Protein AF-A0A933JZ88-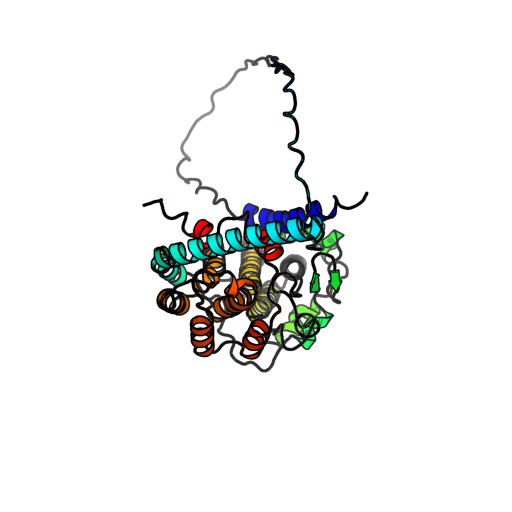F1 (afdb_monomer)

Sequence (414 aa):
MRKSGLAVAIIALMLVGWVLLRSQGRPRAPVSADRVASREPGTDPATPVKADAGTARSRPSLLALVEPPSSPSIDAGVDNGASIVEQLAAVHQMGAQADVSEYLQRNAELAAKVVDRFCEDARDVPRPWRPLDESPADAAEFLVGRVDWILSAEQSRLGSQHLSELLMERVGAAGKDWPAALGVGDLADLHFAWLEEARRFDRWSLVTVGPLRETQPWDIFDAPMPNYVQLMAWAKLAFVRAFALGGLAKAADEVRHLGALVESNGILLSEVVAVIILDIERAAFEHARATGMDTTGWTPPAEYDSVAVRNTLKASPNFLFPGVDPAVMKKALACAPSPCSALDEAAAFHTAIGAEAPTDTSNAFFQLAGSVKCDAALLAMLRNATPTAPVKARRNLLGTPSFLEKSYGSAAPP

Solvent-accessible surface area (backbone atoms only — not comparable to full-atom values): 24363 Å² total; per-residue (Å²): 145,87,73,76,66,61,64,54,53,55,51,45,52,54,45,46,55,46,47,65,60,52,75,70,73,71,84,76,75,82,79,76,87,84,80,88,78,89,84,84,94,80,83,86,84,89,83,88,83,83,89,84,82,88,81,91,80,87,79,85,88,78,91,76,93,76,84,83,80,82,80,82,87,76,86,83,87,69,99,61,92,66,51,74,66,53,56,52,51,50,53,52,40,52,55,22,36,53,54,43,20,53,50,30,47,52,43,22,58,47,35,66,74,41,40,68,58,50,42,55,57,26,70,74,38,78,72,95,64,78,81,83,64,94,63,88,37,55,31,21,78,68,41,52,62,31,43,32,30,38,52,42,101,89,40,69,47,80,16,80,66,58,74,53,68,72,56,50,50,51,58,56,72,29,58,88,51,35,80,78,68,50,52,74,82,78,49,64,96,62,76,69,65,60,50,63,62,51,66,75,33,74,30,22,43,50,64,81,36,42,62,52,50,71,53,69,76,36,40,80,91,50,50,39,40,72,42,59,68,59,54,51,49,49,46,53,50,43,46,46,49,17,74,73,73,50,56,47,38,57,35,48,52,36,39,50,49,50,20,47,31,39,31,46,45,50,36,55,69,32,41,48,47,20,54,49,42,51,51,51,50,41,53,48,51,54,50,35,58,77,72,69,49,84,55,75,87,47,80,69,75,78,91,71,64,63,66,58,41,43,48,49,59,65,30,45,24,57,37,49,31,36,38,28,55,66,69,48,26,54,53,39,49,75,35,39,79,55,47,50,24,23,44,44,49,15,38,35,45,33,38,27,49,22,89,45,21,89,41,82,34,55,69,60,49,54,54,54,50,72,73,50,96,49,67,63,68,53,49,55,48,31,65,62,33,41,62,47,57,39,56,58,47,28,64,74,58,52,96,51,78,53,55,55,37,71,75,74,44,70,75,74,82,130

pLDDT: mean 80.65, std 22.85, range [27.27, 98.75]

Secondary structure (DSSP, 8-state):
---SSHHHHHHHHHHHHHHHHHTT--PPPP---------------------------PPPP-----PPPPPP-----------HHHHHHHHHHHHHHHHHHHHHHHHHHHHHHHHHHHHHHHHTS---S------S-B-HHHHTTTS-EE-SSS-EE--TTPPPHHHHHHHHHTTT-HHHH--GGGGTT--THHHHHHTT-SB--TTTSSHHHHS-S--TTS--EE-HHHHHHHHHHHHHHHHHH--HHHHHHHHHHHHHHHHTT-SHHHHHHHHHHHHHHHHHHHHHHHTT---TT-PPPPP--HHHHHHHHHHGGGGGSTT--HHHHHHHHHH-SSHHHHHHHHHHHHHHHGGGSSS--HHHHHHHHHHS---HHHHHHHHTSPPPPHHHHHHHHTTS--HHHHHH-PPPP-

Radius of gyration: 26.86 Å; Cα contacts (8 Å, |Δi|>4): 474; chains: 1; bounding box: 58×70×97 Å

Structure (mmCIF, N/CA/C/O backbone):
data_AF-A0A933JZ88-F1
#
_entry.id   AF-A0A933JZ88-F1
#
loop_
_atom_site.group_PDB
_atom_site.id
_atom_site.type_symbol
_atom_site.label_atom_id
_atom_site.label_alt_id
_atom_site.label_comp_id
_atom_site.label_asym_id
_atom_site.label_entity_id
_atom_site.label_seq_id
_atom_site.pdbx_PDB_ins_code
_atom_site.Cartn_x
_atom_site.Cartn_y
_atom_site.Cartn_z
_atom_site.occupancy
_atom_site.B_iso_or_equiv
_atom_site.auth_seq_id
_atom_site.auth_comp_id
_atom_site.auth_asym_id
_atom_site.auth_atom_id
_atom_site.pdbx_PDB_model_num
ATOM 1 N N . MET A 1 1 ? -11.919 27.306 -20.333 1.00 36.72 1 MET A N 1
ATOM 2 C CA . MET A 1 1 ? -10.866 27.544 -19.316 1.00 36.72 1 MET A CA 1
ATOM 3 C C . MET A 1 1 ? -11.219 26.797 -18.024 1.00 36.72 1 MET A C 1
ATOM 5 O O . MET A 1 1 ? -11.854 27.376 -17.162 1.00 36.72 1 MET A O 1
ATOM 9 N N . ARG A 1 2 ? -10.898 25.497 -17.906 1.00 33.47 2 ARG A N 1
ATOM 10 C CA . ARG A 1 2 ? -11.055 24.675 -16.677 1.00 33.47 2 ARG A CA 1
ATOM 11 C C . ARG A 1 2 ? -10.108 23.456 -16.728 1.00 33.47 2 ARG A C 1
ATOM 13 O O . ARG A 1 2 ? -10.557 22.322 -16.723 1.00 33.47 2 ARG A O 1
ATOM 20 N N . LYS A 1 3 ? -8.798 23.679 -16.885 1.00 33.44 3 LYS A N 1
ATOM 21 C CA . LYS A 1 3 ? -7.788 22.591 -16.889 1.00 33.44 3 LYS A CA 1
ATOM 22 C C . LYS A 1 3 ? -6.729 22.715 -15.782 1.00 33.44 3 LYS A C 1
ATOM 24 O O . LYS A 1 3 ? -5.924 21.813 -15.614 1.00 33.44 3 LYS A O 1
ATOM 29 N N . SER A 1 4 ? -6.770 23.778 -14.976 1.00 31.19 4 SER A N 1
ATOM 30 C CA . SER A 1 4 ? -5.754 24.044 -13.943 1.00 31.19 4 SER A CA 1
ATOM 31 C C . SER A 1 4 ? -6.103 23.505 -12.546 1.00 31.19 4 SER A C 1
ATOM 33 O O . SER A 1 4 ? -5.254 23.540 -11.667 1.00 31.19 4 SER A O 1
ATOM 35 N N . GLY A 1 5 ? -7.321 22.989 -12.327 1.00 27.27 5 GLY A N 1
ATOM 36 C CA . GLY A 1 5 ? -7.723 22.392 -11.039 1.00 27.27 5 GLY A CA 1
ATOM 37 C C . GLY A 1 5 ? -7.279 20.934 -10.850 1.00 27.27 5 GLY A C 1
ATOM 38 O O . GLY A 1 5 ? -7.111 20.480 -9.724 1.00 27.27 5 GLY A O 1
ATOM 39 N N . LEU A 1 6 ? -7.030 20.216 -11.951 1.00 32.78 6 LEU A N 1
ATOM 40 C CA . LEU A 1 6 ? -6.795 18.766 -11.967 1.00 32.78 6 LEU A CA 1
ATOM 41 C C . LEU A 1 6 ? -5.381 18.380 -11.495 1.00 32.78 6 LEU A C 1
ATOM 43 O O . LEU A 1 6 ? -5.204 17.410 -10.766 1.00 32.78 6 LEU A O 1
ATOM 47 N N . ALA A 1 7 ? -4.372 19.185 -11.840 1.00 32.28 7 ALA A N 1
ATOM 48 C CA . ALA A 1 7 ? -2.999 18.966 -11.382 1.00 32.28 7 ALA A CA 1
ATOM 49 C C . ALA A 1 7 ? -2.834 19.248 -9.877 1.00 32.28 7 ALA A C 1
ATOM 51 O O . ALA A 1 7 ? -2.022 18.606 -9.216 1.00 32.28 7 ALA A O 1
ATOM 52 N N . VAL A 1 8 ? -3.631 20.168 -9.320 1.00 33.41 8 VAL A N 1
ATOM 53 C CA . VAL A 1 8 ? -3.570 20.532 -7.896 1.00 33.41 8 VAL A CA 1
ATOM 54 C C . VAL A 1 8 ? -4.187 19.442 -7.017 1.00 33.41 8 VAL A C 1
ATOM 56 O O . VAL A 1 8 ? -3.637 19.165 -5.961 1.00 33.41 8 VAL A O 1
ATOM 59 N N . ALA A 1 9 ? -5.252 18.762 -7.457 1.00 32.88 9 ALA A N 1
ATOM 60 C CA . ALA A 1 9 ? -5.886 17.685 -6.688 1.00 32.88 9 ALA A CA 1
ATOM 61 C C . ALA A 1 9 ? -5.034 16.400 -6.621 1.00 32.88 9 ALA A C 1
ATOM 63 O O . ALA A 1 9 ? -4.932 15.782 -5.565 1.00 32.88 9 ALA A O 1
ATOM 64 N N . ILE A 1 10 ? -4.357 16.032 -7.715 1.00 38.19 10 ILE A N 1
ATOM 65 C CA . ILE A 1 10 ? -3.481 14.846 -7.775 1.00 38.19 10 ILE A CA 1
ATOM 66 C C . ILE A 1 10 ? -2.201 15.073 -6.963 1.00 38.19 10 ILE A C 1
ATOM 68 O O . ILE A 1 10 ? -1.794 14.217 -6.177 1.00 38.19 10 ILE A O 1
ATOM 72 N N . ILE A 1 11 ? -1.605 16.264 -7.088 1.00 37.66 11 ILE A N 1
ATOM 73 C CA . ILE A 1 11 ? -0.482 16.673 -6.243 1.00 37.66 11 ILE A CA 1
ATOM 74 C C . ILE A 1 11 ? -0.940 16.783 -4.786 1.00 37.66 11 ILE A C 1
ATOM 76 O O . ILE A 1 11 ? -0.190 16.374 -3.915 1.00 37.66 11 ILE A O 1
ATOM 80 N N . ALA A 1 12 ? -2.163 17.238 -4.493 1.00 33.41 12 ALA A N 1
ATOM 81 C CA . ALA A 1 12 ? -2.690 17.281 -3.131 1.00 33.41 12 ALA A CA 1
ATOM 82 C C . ALA A 1 12 ? -2.946 15.887 -2.543 1.00 33.41 12 ALA A C 1
ATOM 84 O O . ALA A 1 12 ? -2.619 15.693 -1.387 1.00 33.41 12 ALA A O 1
ATOM 85 N N . LEU A 1 13 ? -3.439 14.894 -3.287 1.00 38.75 13 LEU A N 1
ATOM 86 C CA . LEU A 1 13 ? -3.635 13.532 -2.762 1.00 38.75 13 LEU A CA 1
ATOM 87 C C . LEU A 1 13 ? -2.308 12.790 -2.563 1.00 38.75 13 LEU A C 1
ATOM 89 O O . LEU A 1 13 ? -2.112 12.149 -1.530 1.00 38.75 13 LEU A O 1
ATOM 93 N N . MET A 1 14 ? -1.355 12.951 -3.487 1.00 39.25 14 MET A N 1
ATOM 94 C CA . MET A 1 14 ? 0.001 12.431 -3.297 1.00 39.25 14 MET A CA 1
ATOM 95 C C . MET A 1 14 ? 0.746 13.184 -2.192 1.00 39.25 14 MET A C 1
ATOM 97 O O . MET A 1 14 ? 1.430 12.545 -1.403 1.00 39.25 14 MET A O 1
ATOM 101 N N . LEU A 1 15 ? 0.587 14.508 -2.069 1.00 37.41 15 LEU A N 1
ATOM 102 C CA . LEU A 1 15 ? 1.165 15.302 -0.980 1.00 37.41 15 LEU A CA 1
ATOM 103 C C . LEU A 1 15 ? 0.457 15.071 0.347 1.00 37.41 15 LEU A C 1
ATOM 105 O O . LEU A 1 15 ? 1.128 15.152 1.355 1.00 37.41 15 LEU A O 1
ATOM 109 N N . VAL A 1 16 ? -0.837 14.770 0.401 1.00 41.50 16 VAL A N 1
ATOM 110 C CA . VAL A 1 16 ? -1.550 14.438 1.644 1.00 41.50 16 VAL A CA 1
ATOM 111 C C . VAL A 1 16 ? -1.153 13.037 2.082 1.00 41.50 16 VAL A C 1
ATOM 113 O O . VAL A 1 16 ? -0.760 12.875 3.231 1.00 41.50 16 VAL A O 1
ATOM 116 N N . GLY A 1 17 ? -1.094 12.061 1.170 1.00 39.91 17 GLY A N 1
ATOM 117 C CA . GLY A 1 17 ? -0.470 10.765 1.443 1.00 39.91 17 GLY A CA 1
ATOM 118 C C . GLY A 1 17 ? 0.975 10.930 1.925 1.00 39.91 17 GLY A C 1
ATOM 119 O O . GLY A 1 17 ? 1.357 10.380 2.954 1.00 39.91 17 GLY A O 1
ATOM 120 N N . TRP A 1 18 ? 1.763 11.777 1.259 1.00 38.44 18 TRP A N 1
ATOM 121 C CA . TRP A 1 18 ? 3.160 12.043 1.599 1.00 38.44 18 TRP A CA 1
ATOM 122 C C . TRP A 1 18 ? 3.343 12.861 2.887 1.00 38.44 18 TRP A C 1
ATOM 124 O O . TRP A 1 18 ? 4.258 12.573 3.642 1.00 38.44 18 TRP A O 1
ATOM 134 N N . VAL A 1 19 ? 2.482 13.829 3.207 1.00 41.03 19 VAL A N 1
ATOM 135 C CA . VAL A 1 19 ? 2.505 14.646 4.439 1.00 41.03 19 VAL A CA 1
ATOM 136 C C . VAL A 1 19 ? 2.007 13.827 5.629 1.00 41.03 19 VAL A C 1
ATOM 138 O O . VAL A 1 19 ? 2.601 13.901 6.708 1.00 41.03 19 VAL A O 1
ATOM 141 N N . LEU A 1 20 ? 1.001 12.972 5.439 1.00 43.56 20 LEU A N 1
ATOM 142 C CA . LEU A 1 20 ? 0.583 11.977 6.430 1.00 43.56 20 LEU A CA 1
ATOM 143 C C . LEU A 1 20 ? 1.685 10.930 6.668 1.00 43.56 20 LEU A C 1
ATOM 145 O O . LEU A 1 20 ? 1.901 10.529 7.808 1.00 43.56 20 LEU A O 1
ATOM 149 N N . LEU A 1 21 ? 2.458 10.564 5.639 1.00 46.88 21 LEU A N 1
ATOM 150 C CA . LEU A 1 21 ? 3.640 9.698 5.759 1.00 46.88 21 LEU A CA 1
ATOM 151 C C . LEU A 1 21 ? 4.871 10.412 6.363 1.00 46.88 21 LEU A C 1
ATOM 153 O O . LEU A 1 21 ? 5.668 9.772 7.043 1.00 46.88 21 LEU A O 1
ATOM 157 N N . ARG A 1 22 ? 5.053 11.725 6.156 1.00 43.34 22 ARG A N 1
ATOM 158 C CA . ARG A 1 22 ? 6.241 12.486 6.607 1.00 43.34 22 ARG A CA 1
ATOM 159 C C . ARG A 1 22 ? 6.084 13.082 8.006 1.00 43.34 22 ARG A C 1
ATOM 161 O O . ARG A 1 22 ? 7.070 13.193 8.730 1.00 43.34 22 ARG A O 1
ATOM 168 N N . SER A 1 23 ? 4.858 13.396 8.430 1.00 39.59 23 SER A N 1
ATOM 169 C CA . SER A 1 23 ? 4.547 13.782 9.820 1.00 39.59 23 SER A CA 1
ATOM 170 C C . SER A 1 23 ? 4.802 12.648 10.829 1.00 39.59 23 SER A C 1
ATOM 172 O O . SER A 1 23 ? 4.871 12.889 12.037 1.00 39.59 23 SER A O 1
ATOM 174 N N . GLN A 1 24 ? 5.025 11.420 10.346 1.00 50.00 24 GLN A N 1
ATOM 175 C CA . GLN A 1 24 ? 5.345 10.241 11.148 1.00 50.00 24 GLN A CA 1
ATOM 176 C C . GLN A 1 24 ? 6.794 10.223 11.678 1.00 50.00 24 GLN A C 1
ATOM 178 O O . GLN A 1 24 ? 6.999 9.718 12.777 1.00 50.00 24 GLN A O 1
ATOM 183 N N . GLY A 1 25 ? 7.770 10.860 11.012 1.00 39.06 25 GLY A N 1
ATOM 184 C CA . GLY A 1 25 ? 9.202 10.668 11.301 1.00 39.06 25 GLY A CA 1
ATOM 185 C C . GLY A 1 25 ? 9.976 11.907 11.770 1.00 39.06 25 GLY A C 1
ATOM 186 O O . GLY A 1 25 ? 10.697 12.524 10.989 1.00 39.06 25 GLY A O 1
ATOM 187 N N . ARG A 1 26 ? 9.917 12.217 13.069 1.00 33.06 26 ARG A N 1
ATOM 188 C CA . ARG A 1 26 ? 11.065 12.771 13.811 1.00 33.06 26 ARG A CA 1
ATOM 189 C C . ARG A 1 26 ? 11.082 12.124 15.198 1.00 33.06 26 ARG A C 1
ATOM 191 O O . ARG A 1 26 ? 10.182 12.422 15.984 1.00 33.06 26 ARG A O 1
ATOM 198 N N . PRO A 1 27 ? 12.065 11.267 15.518 1.00 35.69 27 PRO A N 1
ATOM 199 C CA . PRO A 1 27 ? 12.277 10.863 16.897 1.00 35.69 27 PRO A CA 1
ATOM 200 C C . PRO A 1 27 ? 12.579 12.122 17.717 1.00 35.69 27 PRO A C 1
ATOM 202 O O . PRO A 1 27 ? 13.476 12.897 17.372 1.00 35.69 27 PRO A O 1
ATOM 205 N N . ARG A 1 28 ? 11.810 12.367 18.785 1.00 35.28 28 ARG A N 1
ATOM 206 C CA . ARG A 1 28 ? 12.263 13.287 19.832 1.00 35.28 28 ARG A CA 1
ATOM 207 C C . ARG A 1 28 ? 13.517 12.657 20.428 1.00 35.28 28 ARG A C 1
ATOM 209 O O . ARG A 1 28 ? 13.479 11.495 20.822 1.00 35.28 28 ARG A O 1
ATOM 216 N N . ALA A 1 29 ? 14.611 13.416 20.463 1.00 35.31 29 ALA A N 1
ATOM 217 C CA . ALA A 1 29 ? 15.792 13.019 21.213 1.00 35.31 29 ALA A CA 1
ATOM 218 C C . ALA A 1 29 ? 15.366 12.642 22.645 1.00 35.31 29 ALA A C 1
ATOM 220 O O . ALA A 1 29 ? 14.498 13.328 23.203 1.00 35.31 29 ALA A O 1
ATOM 221 N N . PRO A 1 30 ? 15.925 11.574 23.235 1.00 33.75 30 PRO A N 1
ATOM 222 C CA . PRO A 1 30 ? 15.633 11.229 24.614 1.00 33.75 30 PRO A CA 1
ATOM 223 C C . PRO A 1 30 ? 15.984 12.429 25.496 1.00 33.75 30 PRO A C 1
ATOM 225 O O . PRO A 1 30 ? 17.113 12.922 25.489 1.00 33.75 30 PRO A O 1
ATOM 228 N N . VAL A 1 31 ? 14.987 12.935 26.222 1.00 33.69 31 VAL A N 1
ATOM 229 C CA . VAL A 1 31 ? 15.208 13.911 27.286 1.00 33.69 31 VAL A CA 1
ATOM 230 C C . VAL A 1 31 ? 16.004 13.175 28.354 1.00 33.69 31 VAL A C 1
ATOM 232 O O . VAL A 1 31 ? 15.481 12.279 29.011 1.00 33.69 31 VAL A O 1
ATOM 235 N N . SER A 1 32 ? 17.290 13.505 28.464 1.00 33.31 32 SER A N 1
ATOM 236 C CA . SER A 1 32 ? 18.151 12.984 29.520 1.00 33.31 32 SER A CA 1
ATOM 237 C C . SER A 1 32 ? 17.532 13.314 30.878 1.00 33.31 32 SER A C 1
ATOM 239 O O . SER A 1 32 ? 17.263 14.480 31.173 1.00 33.31 32 SER A O 1
ATOM 241 N N . ALA A 1 33 ? 17.293 12.279 31.682 1.00 39.53 33 ALA A N 1
ATOM 242 C CA . ALA A 1 33 ? 16.684 12.361 33.006 1.00 39.53 33 ALA A CA 1
ATOM 243 C C . ALA A 1 33 ? 17.661 12.825 34.106 1.00 39.53 33 ALA A C 1
ATOM 245 O O . ALA A 1 33 ? 17.330 12.749 35.285 1.00 39.53 33 ALA A O 1
ATOM 246 N N . ASP A 1 34 ? 18.826 13.367 33.745 1.00 40.25 34 ASP A N 1
ATOM 247 C CA . ASP A 1 34 ? 19.808 13.881 34.699 1.00 40.25 34 ASP A CA 1
ATOM 248 C C . ASP A 1 34 ? 19.827 15.411 34.715 1.00 40.25 34 ASP A C 1
ATOM 250 O O . ASP A 1 34 ? 20.667 16.054 34.083 1.00 40.25 34 ASP A O 1
ATOM 254 N N . ARG A 1 35 ? 18.884 16.004 35.459 1.00 40.75 35 ARG A N 1
ATOM 255 C CA . ARG A 1 35 ? 19.065 17.279 36.186 1.00 40.75 35 ARG A CA 1
ATOM 256 C C . ARG A 1 35 ? 17.841 17.597 37.045 1.00 40.75 35 ARG A C 1
ATOM 258 O O . ARG A 1 35 ? 17.052 18.487 36.746 1.00 40.75 35 ARG A O 1
ATOM 265 N N . VAL A 1 36 ? 17.730 16.905 38.174 1.00 39.25 36 VAL A N 1
ATOM 266 C CA . VAL A 1 36 ? 17.015 17.427 39.345 1.00 39.25 36 VAL A CA 1
ATOM 267 C C . VAL A 1 36 ? 18.039 17.565 40.463 1.00 39.25 36 VAL A C 1
ATOM 269 O O . VAL A 1 36 ? 18.306 16.627 41.203 1.00 39.25 36 VAL A O 1
ATOM 272 N N . ALA A 1 37 ? 18.658 18.741 40.542 1.00 37.94 37 ALA A N 1
ATOM 273 C CA . ALA A 1 37 ? 19.382 19.182 41.725 1.00 37.94 37 ALA A CA 1
ATOM 274 C C . ALA A 1 37 ? 19.352 20.717 41.800 1.00 37.94 37 ALA A C 1
ATOM 276 O O . ALA A 1 37 ? 20.015 21.408 41.031 1.00 37.94 37 ALA A O 1
ATOM 277 N N . SER A 1 38 ? 18.536 21.193 42.741 1.00 40.72 38 SER A N 1
ATOM 278 C CA . SER A 1 38 ? 18.723 22.379 43.584 1.00 40.72 38 SER A CA 1
ATOM 279 C C . SER A 1 38 ? 19.019 23.729 42.919 1.00 40.72 38 SER A C 1
ATOM 281 O O . SER A 1 38 ? 20.158 24.040 42.573 1.00 40.72 38 SER A O 1
ATOM 283 N N . ARG A 1 39 ? 18.021 24.624 42.925 1.00 31.67 39 ARG A N 1
ATOM 284 C CA . ARG A 1 39 ? 18.285 26.063 43.055 1.00 31.67 39 ARG A CA 1
ATOM 285 C C . ARG A 1 39 ? 17.149 26.782 43.787 1.00 31.67 39 ARG A C 1
ATOM 287 O O . ARG A 1 39 ? 16.000 26.731 43.365 1.00 31.67 39 ARG A O 1
ATOM 294 N N . GLU A 1 40 ? 17.522 27.399 44.903 1.00 41.56 40 GLU A N 1
ATOM 295 C CA . GLU A 1 40 ? 16.719 28.278 45.757 1.00 41.56 40 GLU A CA 1
ATOM 296 C C . GLU A 1 40 ? 16.311 29.597 45.065 1.00 41.56 40 GLU A C 1
ATOM 298 O O . GLU A 1 40 ? 16.902 29.959 44.040 1.00 41.56 40 GLU A O 1
ATOM 303 N N . PRO A 1 41 ? 15.312 30.323 45.616 1.00 45.72 41 PRO A N 1
ATOM 304 C CA . PRO A 1 41 ? 14.697 31.476 44.971 1.00 45.72 41 PRO A CA 1
ATOM 305 C C . PRO A 1 41 ? 15.445 32.784 45.270 1.00 45.72 41 PRO A C 1
ATOM 307 O O . PRO A 1 41 ? 15.722 33.116 46.420 1.00 45.72 41 PRO A O 1
ATOM 310 N N . GLY A 1 42 ? 15.714 33.556 44.217 1.00 39.09 42 GLY A N 1
ATOM 311 C CA . GLY A 1 42 ? 16.217 34.926 44.285 1.00 39.09 42 GLY A CA 1
ATOM 312 C C . GLY A 1 42 ? 15.354 35.853 43.429 1.00 39.09 42 GLY A C 1
ATOM 313 O O . GLY A 1 42 ? 15.099 35.576 42.261 1.00 39.09 42 GLY A O 1
ATOM 314 N N . THR A 1 43 ? 14.887 36.913 44.070 1.00 38.03 43 THR A N 1
ATOM 315 C CA . THR A 1 43 ? 13.971 37.982 43.655 1.00 38.03 43 THR A CA 1
ATOM 316 C C . THR A 1 43 ? 14.557 38.930 42.588 1.00 38.03 43 THR A C 1
ATOM 318 O O . THR A 1 43 ? 15.706 39.320 42.743 1.00 38.03 43 THR A O 1
ATOM 321 N N . ASP A 1 44 ? 13.732 39.289 41.579 1.00 36.94 44 ASP A N 1
ATOM 322 C CA . ASP A 1 44 ? 13.518 40.577 40.841 1.00 36.94 44 ASP A CA 1
ATOM 323 C C . ASP A 1 44 ? 14.678 41.576 40.522 1.00 36.94 44 ASP A C 1
ATOM 325 O O . ASP A 1 44 ? 15.706 41.539 41.187 1.00 36.94 44 ASP A O 1
ATOM 329 N N . PRO A 1 45 ? 14.539 42.582 39.602 1.00 49.69 45 PRO A N 1
ATOM 330 C CA . PRO A 1 45 ? 13.409 42.957 38.724 1.00 49.69 45 PRO A CA 1
ATOM 331 C C . PRO A 1 45 ? 13.754 43.349 37.247 1.00 49.69 45 PRO A C 1
ATOM 333 O O . PRO A 1 45 ? 14.893 43.580 36.856 1.00 49.69 45 PRO A O 1
ATOM 336 N N . ALA A 1 46 ? 12.680 43.474 36.454 1.00 37.59 46 ALA A N 1
ATOM 337 C CA . ALA A 1 46 ? 12.391 44.331 35.283 1.00 37.59 46 ALA A CA 1
ATOM 338 C C . ALA A 1 46 ? 13.500 45.083 34.496 1.00 37.59 46 ALA A C 1
ATOM 340 O O . ALA A 1 46 ? 14.151 45.988 35.012 1.00 37.59 46 ALA A O 1
ATOM 341 N N . THR A 1 47 ? 13.507 44.917 33.159 1.00 35.84 47 THR A N 1
ATOM 342 C CA . THR A 1 47 ? 13.722 46.014 32.176 1.00 35.84 47 THR A CA 1
ATOM 343 C C . THR A 1 47 ? 13.128 45.644 30.795 1.00 35.84 47 THR A C 1
ATOM 345 O O . THR A 1 47 ? 13.267 44.493 30.381 1.00 35.84 47 THR A O 1
ATOM 348 N N . PRO A 1 48 ? 12.469 46.570 30.061 1.00 41.78 48 PRO A N 1
ATOM 349 C CA . PRO A 1 48 ? 11.835 46.287 28.770 1.00 41.78 48 PRO A CA 1
ATOM 350 C C . PRO A 1 48 ? 12.791 46.523 27.590 1.00 41.78 48 PRO A C 1
ATOM 352 O O . PRO A 1 48 ? 13.514 47.519 27.561 1.00 41.78 48 PRO A O 1
ATOM 355 N N . VAL A 1 49 ? 12.749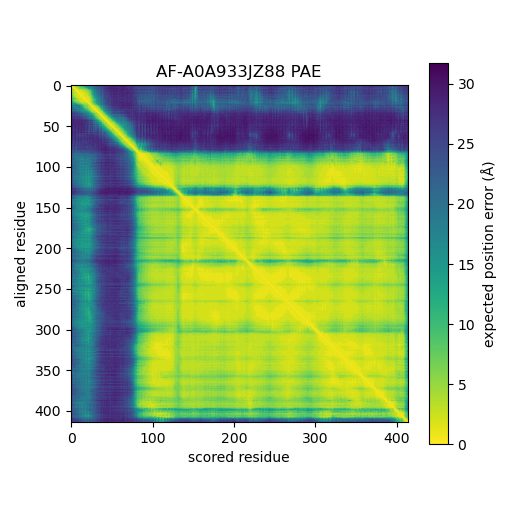 45.656 26.572 1.00 36.75 49 VAL A N 1
ATOM 356 C CA . VAL A 1 49 ? 13.472 45.864 25.305 1.00 36.75 49 VAL A CA 1
ATOM 357 C C . VAL A 1 49 ? 12.489 46.234 24.196 1.00 36.75 49 VAL A C 1
ATOM 359 O O . VAL A 1 49 ? 11.523 45.526 23.922 1.00 36.75 49 VAL A O 1
ATOM 362 N N . LYS A 1 50 ? 12.768 47.397 23.599 1.00 34.38 50 LYS A N 1
ATOM 363 C CA . LYS A 1 50 ? 12.117 48.018 22.444 1.00 34.38 50 LYS A CA 1
ATOM 364 C C . LYS A 1 50 ? 12.100 47.102 21.218 1.00 34.38 50 LYS A C 1
ATOM 366 O O . LYS A 1 50 ? 13.101 46.471 20.895 1.00 34.38 50 LYS A O 1
ATOM 371 N N . ALA A 1 51 ? 10.986 47.144 20.493 1.00 38.75 51 ALA A N 1
ATOM 372 C CA . ALA A 1 51 ? 10.908 46.733 19.100 1.00 38.75 51 ALA A CA 1
ATOM 373 C C . ALA A 1 51 ? 11.415 47.876 18.207 1.00 38.75 51 ALA A C 1
ATOM 375 O O . ALA A 1 51 ? 10.898 48.989 18.302 1.00 38.75 51 ALA A O 1
ATOM 376 N N . ASP A 1 52 ? 12.391 47.584 17.346 1.00 34.94 52 ASP A N 1
ATOM 377 C CA . ASP A 1 52 ? 12.812 48.467 16.258 1.00 34.94 52 ASP A CA 1
ATOM 378 C C . ASP A 1 52 ? 12.343 47.924 14.905 1.00 34.94 52 ASP A C 1
ATOM 380 O O . ASP A 1 52 ? 12.355 46.722 14.629 1.00 34.94 52 ASP A O 1
ATOM 384 N N . ALA A 1 53 ? 11.898 48.872 14.087 1.00 35.97 53 ALA A N 1
ATOM 385 C CA . ALA A 1 53 ? 11.348 48.718 12.755 1.00 35.97 53 ALA A CA 1
ATOM 386 C C . ALA A 1 53 ? 12.414 48.927 11.663 1.00 35.97 53 ALA A C 1
ATOM 388 O O . ALA A 1 53 ? 13.425 49.591 11.875 1.00 35.97 53 ALA A O 1
ATOM 389 N N . GLY A 1 54 ? 12.104 48.456 10.450 1.00 31.61 54 GLY A N 1
ATOM 390 C CA . GLY A 1 54 ? 12.814 48.785 9.205 1.00 31.61 54 GLY A CA 1
ATOM 391 C C . GLY A 1 54 ? 13.812 47.700 8.794 1.00 31.61 54 GLY A C 1
ATOM 392 O O . GLY A 1 54 ? 14.644 47.265 9.571 1.00 31.61 54 GLY A O 1
ATOM 393 N N . THR A 1 55 ? 13.853 47.229 7.550 1.00 33.62 55 THR A N 1
ATOM 394 C CA . THR A 1 55 ? 14.031 48.071 6.365 1.00 33.62 55 THR A CA 1
ATOM 395 C C . THR A 1 55 ? 13.683 47.274 5.104 1.00 33.62 55 THR A C 1
ATOM 397 O O . THR A 1 55 ? 14.127 46.139 4.928 1.00 33.62 55 THR A O 1
ATOM 400 N N . ALA A 1 56 ? 12.919 47.896 4.208 1.00 35.56 56 ALA A N 1
ATOM 401 C CA . ALA A 1 56 ? 12.663 47.435 2.851 1.00 35.56 56 ALA A CA 1
ATOM 402 C C . ALA A 1 56 ? 13.934 47.524 1.982 1.00 35.56 56 ALA A C 1
ATOM 404 O O . ALA A 1 56 ? 14.656 48.520 2.032 1.00 35.56 56 ALA A O 1
ATOM 405 N N . ARG A 1 57 ? 14.181 46.522 1.127 1.00 31.83 57 ARG A N 1
ATOM 406 C CA . ARG A 1 57 ? 15.113 46.643 -0.005 1.00 31.83 57 ARG A CA 1
ATOM 407 C C . ARG A 1 57 ? 14.408 46.311 -1.311 1.00 31.83 57 ARG A C 1
ATOM 409 O O . ARG A 1 57 ? 14.105 45.159 -1.607 1.00 31.83 57 ARG A O 1
ATOM 416 N N . SER A 1 58 ? 14.192 47.373 -2.075 1.00 31.59 58 SER A N 1
ATOM 417 C CA . SER A 1 58 ? 13.827 47.404 -3.483 1.00 31.59 58 SER A CA 1
ATOM 418 C C . SER A 1 58 ? 14.852 46.654 -4.340 1.00 31.59 58 SER A C 1
ATOM 420 O O . SER A 1 58 ? 16.059 46.801 -4.142 1.00 31.59 58 SER A O 1
ATOM 422 N N . ARG A 1 59 ? 14.375 45.888 -5.326 1.00 33.19 59 ARG A N 1
ATOM 423 C CA . ARG A 1 59 ? 15.182 45.395 -6.451 1.00 33.19 59 ARG A CA 1
ATOM 424 C C . ARG A 1 59 ? 14.877 46.230 -7.703 1.00 33.19 59 ARG A C 1
ATOM 426 O O . ARG A 1 59 ? 13.710 46.561 -7.905 1.00 33.19 59 ARG A O 1
ATOM 433 N N . PRO A 1 60 ? 15.880 46.567 -8.534 1.00 32.62 60 PRO A N 1
ATOM 434 C CA . PRO A 1 60 ? 15.668 47.328 -9.757 1.00 32.62 60 PRO A CA 1
ATOM 435 C C . PRO A 1 60 ? 15.196 46.441 -10.915 1.00 32.62 60 PRO A C 1
ATOM 437 O O . PRO A 1 60 ? 15.726 45.353 -11.137 1.00 32.62 60 PRO A O 1
ATOM 440 N N . SER A 1 61 ? 14.239 46.967 -11.680 1.00 32.38 61 SER A N 1
ATOM 441 C CA . SER A 1 61 ? 13.967 46.573 -13.062 1.00 32.38 61 SER A CA 1
ATOM 442 C C . SER A 1 61 ? 15.097 47.050 -13.970 1.00 32.38 61 SER A C 1
ATOM 444 O O . SER A 1 61 ? 15.436 48.231 -13.946 1.00 32.38 61 SER A O 1
ATOM 446 N N . LEU A 1 62 ? 15.605 46.166 -14.828 1.00 30.73 62 LEU A N 1
ATOM 447 C CA . LEU A 1 62 ? 16.326 46.544 -16.042 1.00 30.73 62 LEU A CA 1
ATOM 448 C C . LEU A 1 62 ? 15.804 45.708 -17.213 1.00 30.73 62 LEU A C 1
ATOM 450 O O . LEU A 1 62 ? 16.106 44.527 -17.354 1.00 30.73 62 LEU A O 1
ATOM 454 N N . LEU A 1 63 ? 14.977 46.372 -18.019 1.00 30.48 63 LEU A N 1
ATOM 455 C CA . LEU A 1 63 ? 14.683 46.050 -19.409 1.00 30.48 63 LEU A CA 1
ATOM 456 C C . LEU A 1 63 ? 15.919 46.397 -20.246 1.00 30.48 63 LEU A C 1
ATOM 458 O O . LEU A 1 63 ? 16.385 47.534 -20.199 1.00 30.48 63 LEU A O 1
ATOM 462 N N . ALA A 1 64 ? 16.402 45.449 -21.043 1.00 31.98 64 ALA A N 1
ATOM 463 C CA . ALA A 1 64 ? 17.261 45.727 -22.186 1.00 31.98 64 ALA A CA 1
ATOM 464 C C . ALA A 1 64 ? 16.730 44.933 -23.383 1.00 31.98 64 ALA A C 1
ATOM 466 O O . ALA A 1 64 ? 16.547 43.718 -23.307 1.00 31.98 64 ALA A O 1
ATOM 467 N N . LEU A 1 65 ? 16.424 45.673 -24.449 1.00 34.84 65 LEU A N 1
ATOM 468 C CA . LEU A 1 65 ? 16.004 45.171 -25.748 1.00 34.84 65 LEU A CA 1
ATOM 469 C C . LEU A 1 65 ? 17.107 44.301 -26.361 1.00 34.84 65 LEU A C 1
ATOM 471 O O . LEU A 1 65 ? 18.260 44.721 -26.422 1.00 34.84 65 LEU A O 1
ATOM 475 N N . VAL A 1 66 ? 16.724 43.136 -26.876 1.00 31.12 66 VAL A N 1
ATOM 476 C CA . VAL A 1 66 ? 17.520 42.358 -27.829 1.00 31.12 66 VAL A CA 1
ATOM 477 C C . VAL A 1 66 ? 16.644 42.148 -29.060 1.00 31.12 66 VAL A C 1
ATOM 479 O O . VAL A 1 66 ? 15.531 41.631 -28.955 1.00 31.12 66 VAL A O 1
ATOM 482 N N . GLU A 1 67 ? 17.126 42.627 -30.204 1.00 34.44 67 GLU A N 1
ATOM 483 C CA . GLU A 1 67 ? 16.505 42.449 -31.517 1.00 34.44 67 GLU A CA 1
ATOM 484 C C . GLU A 1 67 ? 16.495 40.964 -31.922 1.00 34.44 67 GLU A C 1
ATOM 486 O O . GLU A 1 67 ? 17.461 40.245 -31.642 1.00 34.44 67 GLU A O 1
ATOM 491 N N . PRO A 1 68 ? 15.436 40.472 -32.589 1.00 36.00 68 PRO A N 1
ATOM 492 C CA . PRO A 1 68 ? 15.411 39.106 -33.089 1.00 36.00 68 PRO A CA 1
ATOM 493 C C . PRO A 1 68 ? 16.264 38.981 -34.366 1.00 36.00 68 PRO A C 1
ATOM 495 O O . PRO A 1 68 ? 16.138 39.818 -35.263 1.00 36.00 68 PRO A O 1
ATOM 498 N N . PRO A 1 69 ? 17.095 37.933 -34.508 1.00 38.09 69 PRO A N 1
ATOM 499 C CA . PRO A 1 69 ? 17.768 37.661 -35.768 1.00 38.09 69 PRO A CA 1
ATOM 500 C C . PRO A 1 69 ? 16.770 37.175 -36.827 1.00 38.09 69 PRO A C 1
ATOM 502 O O . PRO A 1 69 ? 15.848 36.402 -36.556 1.00 38.09 69 PRO A O 1
ATOM 505 N N . SER A 1 70 ? 16.994 37.647 -38.049 1.00 39.81 70 SER A N 1
ATOM 506 C CA . SER A 1 70 ? 16.244 37.355 -39.265 1.00 39.81 70 SER A CA 1
ATOM 507 C C . SER A 1 70 ? 16.141 35.852 -39.528 1.00 39.81 70 SER A C 1
ATOM 509 O O . SER A 1 70 ? 17.146 35.141 -39.550 1.00 39.81 70 SER A O 1
ATOM 511 N N . SER A 1 71 ? 14.920 35.375 -39.761 1.00 40.94 71 SER A N 1
ATOM 512 C CA . SER A 1 71 ? 14.643 33.989 -40.133 1.00 40.94 71 SER A CA 1
ATOM 513 C C . SER A 1 71 ? 15.262 33.644 -41.496 1.00 40.94 71 SER A C 1
ATOM 515 O O . SER A 1 71 ? 15.058 34.397 -42.450 1.00 40.94 71 SER A O 1
ATOM 517 N N . PRO A 1 72 ? 15.960 32.505 -41.643 1.00 45.44 72 PRO A N 1
ATOM 518 C CA . PRO A 1 72 ? 16.277 31.973 -42.958 1.00 45.44 72 PRO A CA 1
ATOM 519 C C . PRO A 1 72 ? 15.007 31.389 -43.593 1.00 45.44 72 PRO A C 1
ATOM 521 O O . PRO A 1 72 ? 14.310 30.570 -42.993 1.00 45.44 72 PRO A O 1
ATOM 524 N N . SER A 1 73 ? 14.707 31.816 -44.818 1.00 44.66 73 SER A N 1
ATOM 525 C CA . SER A 1 73 ? 13.692 31.214 -45.681 1.00 44.66 73 SER A CA 1
ATOM 526 C C . SER A 1 73 ? 14.191 29.853 -46.167 1.00 44.66 73 SER A C 1
ATOM 528 O O . SER A 1 73 ? 15.118 29.788 -46.974 1.00 44.66 73 SER A O 1
ATOM 530 N N . ILE A 1 74 ? 13.595 28.778 -45.654 1.00 45.06 74 ILE A N 1
ATOM 531 C CA . ILE A 1 74 ? 13.815 27.411 -46.133 1.00 45.06 74 ILE A CA 1
ATOM 532 C C . ILE A 1 74 ? 12.769 27.124 -47.213 1.00 45.06 74 ILE A C 1
ATOM 534 O O . ILE A 1 74 ? 11.571 27.119 -46.930 1.00 45.06 74 ILE A O 1
ATOM 538 N N . ASP A 1 75 ? 13.238 26.883 -48.439 1.00 47.72 75 ASP A N 1
ATOM 539 C CA . ASP A 1 75 ? 12.448 26.321 -49.535 1.00 47.72 75 ASP A CA 1
ATOM 540 C C . ASP A 1 75 ? 11.995 24.903 -49.157 1.00 47.72 75 ASP A C 1
ATOM 542 O O . ASP A 1 75 ? 12.791 23.963 -49.096 1.00 47.72 75 ASP A O 1
ATOM 546 N N . ALA A 1 76 ? 10.702 24.749 -48.868 1.00 45.72 76 ALA A N 1
ATOM 547 C CA . ALA A 1 76 ? 10.079 23.472 -48.544 1.00 45.72 76 ALA A CA 1
ATOM 548 C C . ALA A 1 76 ? 9.557 22.799 -49.819 1.00 45.72 76 ALA A C 1
ATOM 550 O O . ALA A 1 76 ? 8.377 22.873 -50.152 1.00 45.72 76 ALA A O 1
ATOM 551 N N . GLY A 1 77 ? 10.457 22.121 -50.526 1.00 50.88 77 GLY A N 1
ATOM 552 C CA . GLY A 1 77 ? 10.113 21.101 -51.512 1.00 50.88 77 GLY A CA 1
ATOM 553 C C . GLY A 1 77 ? 10.279 19.706 -50.915 1.00 50.88 77 GLY A C 1
ATOM 554 O O . GLY A 1 77 ? 11.206 19.004 -51.300 1.00 50.88 77 GLY A O 1
ATOM 555 N N . VAL A 1 78 ? 9.435 19.315 -49.952 1.00 47.12 78 VAL A N 1
ATOM 556 C CA . VAL A 1 78 ? 9.355 17.923 -49.469 1.00 47.12 78 VAL A CA 1
ATOM 557 C C . VAL A 1 78 ? 7.903 17.575 -49.132 1.00 47.12 78 VAL A C 1
ATOM 559 O O . VAL A 1 78 ? 7.388 17.933 -48.074 1.00 47.12 78 VAL A O 1
ATOM 562 N N . ASP A 1 79 ? 7.266 16.837 -50.041 1.00 52.09 79 ASP A N 1
ATOM 563 C CA . ASP A 1 79 ? 6.028 16.081 -49.827 1.00 52.09 79 ASP A CA 1
ATOM 564 C C . ASP A 1 79 ? 6.276 14.934 -48.830 1.00 52.09 79 ASP A C 1
ATOM 566 O O . ASP A 1 79 ? 6.419 13.775 -49.204 1.00 52.09 79 ASP A O 1
ATOM 570 N N . ASN A 1 80 ? 6.337 15.248 -47.536 1.00 52.47 80 ASN A N 1
ATOM 571 C CA . ASN A 1 80 ? 6.218 14.262 -46.462 1.00 52.47 80 ASN A CA 1
ATOM 572 C C . ASN A 1 80 ? 5.108 14.744 -45.529 1.00 52.47 80 ASN A C 1
ATOM 574 O O . ASN A 1 80 ? 5.357 15.496 -44.591 1.00 52.47 80 ASN A O 1
ATOM 578 N N . GLY A 1 81 ? 3.870 14.348 -45.836 1.00 52.09 81 GLY A N 1
ATOM 579 C CA . GLY A 1 81 ? 2.618 14.837 -45.244 1.00 52.09 81 GLY A CA 1
ATOM 580 C C . GLY A 1 81 ? 2.383 14.552 -43.755 1.00 52.09 81 GLY A C 1
ATOM 581 O O . GLY A 1 81 ? 1.228 14.500 -43.344 1.00 52.09 81 GLY A O 1
ATOM 582 N N . ALA A 1 82 ? 3.431 14.382 -42.947 1.00 58.97 82 ALA A N 1
ATOM 583 C CA . ALA A 1 82 ? 3.300 14.401 -41.498 1.00 58.97 82 ALA A CA 1
ATOM 584 C C . ALA A 1 82 ? 3.235 15.855 -41.023 1.00 58.97 82 ALA A C 1
ATOM 586 O O . ALA A 1 82 ? 4.147 16.647 -41.290 1.00 58.97 82 ALA A O 1
ATOM 587 N N . SER A 1 83 ? 2.160 16.230 -40.331 1.00 83.25 83 SER A N 1
ATOM 588 C CA . SER A 1 83 ? 2.010 17.612 -39.868 1.00 83.25 83 SER A CA 1
ATOM 589 C C . SER A 1 83 ? 3.133 17.971 -38.881 1.00 83.25 83 SER A C 1
ATOM 591 O O . SER A 1 83 ? 3.630 17.115 -38.150 1.00 83.25 83 SER A O 1
ATOM 593 N N . ILE A 1 84 ? 3.525 19.247 -38.802 1.00 77.69 84 ILE A N 1
ATOM 594 C CA . ILE A 1 84 ? 4.514 19.741 -37.816 1.00 77.69 84 ILE A CA 1
ATOM 595 C C . ILE A 1 84 ? 4.169 19.273 -36.386 1.00 77.69 84 ILE A C 1
ATOM 597 O O . ILE A 1 84 ? 5.057 19.010 -35.576 1.00 77.69 84 ILE A O 1
ATOM 601 N N . VAL A 1 85 ? 2.875 19.116 -36.086 1.00 77.12 85 VAL A N 1
ATOM 602 C CA . VAL A 1 85 ? 2.374 18.605 -34.804 1.00 77.12 85 VAL A CA 1
ATOM 603 C C . VAL A 1 85 ? 2.781 17.145 -34.573 1.00 77.12 85 VAL A C 1
ATOM 605 O O . VAL A 1 85 ? 3.175 16.797 -33.463 1.00 77.12 85 VAL A O 1
ATOM 608 N N . GLU A 1 86 ? 2.736 16.300 -35.602 1.00 80.94 86 GLU A N 1
ATOM 609 C CA . GLU A 1 86 ? 3.140 14.890 -35.521 1.00 80.94 86 GLU A CA 1
ATOM 610 C C . GLU A 1 86 ? 4.651 14.749 -35.342 1.00 80.94 86 GLU A C 1
ATOM 612 O O . GLU A 1 86 ? 5.103 13.961 -34.511 1.00 80.94 86 GLU A O 1
ATOM 617 N N . GLN A 1 87 ? 5.438 15.566 -36.046 1.00 78.06 87 GLN A N 1
ATOM 618 C CA . GLN A 1 87 ? 6.893 15.591 -35.879 1.00 78.06 87 GLN A CA 1
ATOM 619 C C . GLN A 1 87 ? 7.285 16.043 -34.463 1.00 78.06 87 GLN A C 1
ATOM 621 O O . GLN A 1 87 ? 8.131 15.420 -33.823 1.00 78.06 87 GLN A O 1
ATOM 626 N N . LEU A 1 88 ? 6.628 17.079 -33.927 1.00 78.81 88 LEU A N 1
ATOM 627 C CA . LEU A 1 88 ? 6.866 17.546 -32.559 1.00 78.81 88 LEU A CA 1
ATOM 628 C C . LEU A 1 88 ? 6.448 16.501 -31.510 1.00 78.81 88 LEU A C 1
ATOM 630 O O . LEU A 1 88 ? 7.146 16.313 -30.512 1.00 78.81 88 LEU A O 1
ATOM 634 N N . ALA A 1 89 ? 5.338 15.793 -31.742 1.00 79.94 89 ALA A N 1
ATOM 635 C CA . ALA A 1 89 ? 4.905 14.695 -30.884 1.00 79.94 89 ALA A CA 1
ATOM 636 C C . ALA A 1 89 ? 5.921 13.541 -30.881 1.00 79.94 89 ALA A C 1
ATOM 638 O O . ALA A 1 89 ? 6.239 13.028 -29.809 1.00 79.94 89 ALA A O 1
ATOM 639 N N . ALA A 1 90 ? 6.479 13.179 -32.041 1.00 81.50 90 ALA A N 1
ATOM 640 C CA . ALA A 1 90 ? 7.514 12.151 -32.151 1.00 81.50 90 ALA A CA 1
ATOM 641 C C . ALA A 1 90 ? 8.790 12.534 -31.383 1.00 81.50 90 ALA A C 1
ATOM 643 O O . ALA A 1 90 ? 9.281 11.742 -30.580 1.00 81.50 90 ALA A O 1
ATOM 644 N N . VAL A 1 91 ? 9.273 13.773 -31.536 1.00 76.56 91 VAL A N 1
ATOM 645 C CA . VAL A 1 91 ? 10.433 14.282 -30.777 1.00 76.56 91 VAL A CA 1
ATOM 646 C C . VAL A 1 91 ? 10.177 14.229 -29.267 1.00 76.56 91 VAL A C 1
ATOM 648 O O . VAL A 1 91 ? 11.047 13.817 -28.501 1.00 76.56 91 VAL A O 1
ATOM 651 N N . HIS A 1 92 ? 8.972 14.597 -28.821 1.00 79.31 92 HIS A N 1
ATOM 652 C CA . HIS A 1 92 ? 8.610 14.534 -27.405 1.00 79.31 92 HIS A CA 1
ATOM 653 C C . HIS A 1 92 ? 8.570 13.093 -26.863 1.00 79.31 92 HIS A C 1
ATOM 655 O O . HIS A 1 92 ? 9.006 12.859 -25.736 1.00 79.31 92 HIS A O 1
ATOM 661 N N . GLN A 1 93 ? 8.094 12.126 -27.656 1.00 84.25 93 GLN A N 1
ATOM 662 C CA . GLN A 1 93 ? 8.120 10.704 -27.291 1.00 84.25 93 GLN A CA 1
ATOM 663 C C . GLN A 1 93 ? 9.554 10.173 -27.189 1.00 84.25 93 GLN A C 1
ATOM 665 O O . GLN A 1 93 ? 9.887 9.539 -26.192 1.00 84.25 93 GLN A O 1
ATOM 670 N N . MET A 1 94 ? 10.420 10.499 -28.156 1.00 77.44 94 MET A N 1
ATOM 671 C CA . MET A 1 94 ? 11.834 10.100 -28.135 1.00 77.44 94 MET A CA 1
ATOM 672 C C . MET A 1 94 ? 12.567 10.651 -26.909 1.00 77.44 94 MET A C 1
ATOM 674 O O . MET A 1 94 ? 13.294 9.919 -26.242 1.00 77.44 94 MET A O 1
ATOM 678 N N . GLY A 1 95 ? 12.346 11.928 -26.577 1.00 83.06 95 GLY A N 1
ATOM 679 C CA . GLY A 1 95 ? 12.908 12.524 -25.365 1.00 83.06 95 GLY A CA 1
ATOM 680 C C . GLY A 1 95 ? 12.415 11.829 -24.094 1.00 83.06 95 GLY A C 1
ATOM 681 O O . GLY A 1 95 ? 13.191 11.598 -23.174 1.00 83.06 95 GLY A O 1
ATOM 682 N N . ALA A 1 96 ? 11.140 11.432 -24.051 1.00 86.94 96 ALA A N 1
ATOM 683 C CA . ALA A 1 96 ? 10.608 10.702 -22.907 1.00 86.94 96 ALA A CA 1
ATOM 684 C C . ALA A 1 96 ? 11.200 9.293 -22.758 1.00 86.94 96 ALA A C 1
ATOM 686 O O . ALA A 1 96 ? 11.498 8.883 -21.640 1.00 86.94 96 ALA A O 1
ATOM 687 N N . GLN A 1 97 ? 11.393 8.586 -23.868 1.00 87.50 97 GLN A N 1
ATOM 688 C CA . GLN A 1 97 ? 12.040 7.276 -23.910 1.00 87.50 97 GLN A CA 1
ATOM 689 C C . GLN A 1 97 ? 13.496 7.342 -23.429 1.00 87.50 97 GLN A C 1
ATOM 691 O O . GLN A 1 97 ? 13.886 6.557 -22.566 1.00 87.50 97 GLN A O 1
ATOM 696 N N . ALA A 1 98 ? 14.278 8.313 -23.913 1.00 88.88 98 ALA A N 1
ATOM 697 C CA . ALA A 1 98 ? 15.662 8.498 -23.477 1.00 88.88 98 ALA A CA 1
ATOM 698 C C . ALA A 1 98 ? 15.760 8.707 -21.956 1.00 88.88 98 ALA A C 1
ATOM 700 O O . ALA A 1 98 ? 16.561 8.049 -21.292 1.00 88.88 98 ALA A O 1
ATOM 701 N N . ASP A 1 99 ? 14.892 9.552 -21.393 1.00 89.62 99 ASP A N 1
ATOM 702 C CA . ASP A 1 99 ? 14.901 9.807 -19.955 1.00 89.62 99 ASP A CA 1
ATOM 703 C C . ASP A 1 99 ? 14.505 8.558 -19.125 1.00 89.62 99 ASP A C 1
ATOM 705 O O . ASP A 1 99 ? 15.047 8.332 -18.038 1.00 89.62 99 ASP A O 1
ATOM 709 N N . VAL A 1 100 ? 13.560 7.736 -19.610 1.00 91.00 100 VAL A N 1
ATOM 710 C CA . VAL A 1 100 ? 13.168 6.471 -18.950 1.00 91.00 100 VAL A CA 1
ATOM 711 C C . VAL A 1 100 ? 14.313 5.457 -19.006 1.00 91.00 100 VAL A C 1
ATOM 713 O O . VAL A 1 100 ? 14.628 4.843 -17.985 1.00 91.00 100 VAL A O 1
ATOM 716 N N . SER A 1 101 ? 14.981 5.329 -20.154 1.00 92.75 101 SER A N 1
ATOM 717 C CA . SER A 1 101 ? 16.160 4.471 -20.310 1.00 92.75 101 SER A CA 1
ATOM 718 C C . SER A 1 101 ? 17.283 4.873 -19.348 1.00 92.75 101 SER A C 1
ATOM 720 O O . SER A 1 101 ? 17.869 4.012 -18.691 1.00 92.75 101 SER A O 1
ATOM 722 N N . GLU A 1 102 ? 17.572 6.172 -19.216 1.00 93.00 102 GLU A N 1
ATOM 723 C CA . GLU A 1 102 ? 18.588 6.677 -18.281 1.00 93.00 102 GLU A CA 1
ATOM 724 C C . GLU A 1 102 ? 18.220 6.364 -16.821 1.00 93.00 102 GLU A C 1
ATOM 726 O O . GLU A 1 102 ? 19.070 5.963 -16.022 1.00 93.00 102 GLU A O 1
ATOM 731 N N . TYR A 1 103 ? 16.943 6.515 -16.454 1.00 92.31 103 TYR A N 1
ATOM 732 C CA . TYR A 1 103 ? 16.452 6.134 -15.129 1.00 92.31 103 TYR A CA 1
ATOM 733 C C . TYR A 1 103 ? 16.669 4.643 -14.839 1.00 92.31 103 TYR A C 1
ATOM 735 O O . TYR A 1 103 ? 17.210 4.304 -13.784 1.00 92.31 103 TYR A O 1
ATOM 743 N N . LEU A 1 104 ? 16.289 3.761 -15.769 1.00 94.50 104 LEU A N 1
ATOM 744 C CA . LEU A 1 104 ? 16.440 2.310 -15.616 1.00 94.50 104 LEU A CA 1
ATOM 745 C C . LEU A 1 104 ? 17.912 1.904 -15.516 1.00 94.50 104 LEU A C 1
ATOM 747 O O . LEU A 1 104 ? 18.265 1.098 -14.654 1.00 94.50 104 LEU A O 1
ATOM 751 N N . GLN A 1 105 ? 18.782 2.519 -16.322 1.00 95.38 105 GLN A N 1
ATOM 752 C CA . GLN A 1 105 ? 20.223 2.296 -16.242 1.00 95.38 105 GLN A CA 1
ATOM 753 C C . GLN A 1 105 ? 20.781 2.670 -14.864 1.00 95.38 105 GLN A C 1
ATOM 755 O O . GLN A 1 105 ? 21.442 1.851 -14.222 1.00 95.38 105 GLN A O 1
ATOM 760 N N . ARG A 1 106 ? 20.478 3.879 -14.370 1.00 93.50 106 ARG A N 1
ATOM 761 C CA . ARG A 1 106 ? 20.922 4.320 -13.037 1.00 93.50 106 ARG A CA 1
ATOM 762 C C . ARG A 1 106 ? 20.412 3.403 -11.933 1.00 93.50 106 ARG A C 1
ATOM 764 O O . ARG A 1 106 ? 21.163 3.076 -11.015 1.00 93.50 106 ARG A O 1
ATOM 771 N N . ASN A 1 107 ? 19.153 2.973 -12.023 1.00 95.00 107 ASN A N 1
ATOM 772 C CA . ASN A 1 107 ? 18.581 2.028 -11.074 1.00 95.00 107 ASN A CA 1
ATOM 773 C C . ASN A 1 107 ? 19.338 0.690 -11.087 1.00 95.00 107 ASN A C 1
ATOM 775 O O . ASN A 1 107 ? 19.691 0.193 -10.021 1.00 95.00 107 ASN A O 1
ATOM 779 N N . ALA A 1 108 ? 19.639 0.137 -12.265 1.00 96.75 108 ALA A N 1
ATOM 780 C CA . ALA A 1 108 ? 20.386 -1.113 -12.401 1.00 96.75 108 ALA A CA 1
ATOM 781 C C . ALA A 1 108 ? 21.806 -1.025 -11.819 1.00 96.75 108 ALA A C 1
ATOM 783 O O . ALA A 1 108 ? 22.224 -1.900 -11.056 1.00 96.75 108 ALA A O 1
ATOM 784 N N . GLU A 1 109 ? 22.525 0.058 -12.114 1.00 96.19 109 GLU A N 1
ATOM 785 C CA . GLU A 1 109 ? 23.857 0.312 -11.560 1.00 96.19 109 GLU A CA 1
ATOM 786 C C . GLU A 1 109 ? 23.824 0.450 -10.033 1.00 96.19 109 GLU A C 1
ATOM 788 O O . GLU A 1 109 ? 24.700 -0.072 -9.337 1.00 96.19 109 GLU A O 1
ATOM 793 N N . LEU A 1 110 ? 22.817 1.143 -9.493 1.00 95.38 110 LEU A N 1
ATOM 794 C CA . LEU A 1 110 ? 22.670 1.304 -8.052 1.00 95.38 110 LEU A CA 1
ATOM 795 C C . LEU A 1 110 ? 22.275 -0.011 -7.375 1.00 95.38 110 LEU A C 1
ATOM 797 O O . LEU A 1 110 ? 22.873 -0.355 -6.357 1.00 95.38 110 LEU A O 1
ATOM 801 N N . ALA A 1 111 ? 21.342 -0.772 -7.954 1.00 97.19 111 ALA A N 1
ATOM 802 C CA . ALA A 1 111 ? 20.930 -2.086 -7.466 1.00 97.19 111 ALA A CA 1
ATOM 803 C C . ALA A 1 111 ? 22.135 -3.022 -7.304 1.00 97.19 111 ALA A C 1
ATOM 805 O O . ALA A 1 111 ? 22.309 -3.624 -6.245 1.00 97.19 111 ALA A O 1
ATOM 806 N N . ALA A 1 112 ? 23.023 -3.072 -8.301 1.00 97.62 112 ALA A N 1
ATOM 807 C CA . ALA A 1 112 ? 24.250 -3.862 -8.228 1.00 97.62 112 ALA A CA 1
ATOM 808 C C . ALA A 1 112 ? 25.176 -3.426 -7.076 1.00 97.62 112 ALA A C 1
ATOM 810 O O . ALA A 1 112 ? 25.777 -4.272 -6.416 1.00 97.62 112 ALA A O 1
ATOM 811 N N . LYS A 1 113 ? 25.271 -2.117 -6.803 1.00 97.06 113 LYS A N 1
ATOM 812 C CA . LYS A 1 113 ? 26.127 -1.559 -5.740 1.00 97.06 113 LYS A CA 1
ATOM 813 C C . LYS A 1 113 ? 25.581 -1.790 -4.330 1.00 97.06 113 LYS A C 1
ATOM 815 O O . LYS A 1 113 ? 26.374 -1.889 -3.398 1.00 97.06 113 LYS A O 1
ATOM 820 N N . VAL A 1 114 ? 24.258 -1.824 -4.152 1.00 97.12 114 VAL A N 1
ATOM 821 C CA . VAL A 1 114 ? 23.631 -1.779 -2.812 1.00 97.12 114 VAL A CA 1
ATOM 822 C C . VAL A 1 114 ? 22.868 -3.046 -2.421 1.00 97.12 114 VAL A C 1
ATOM 824 O O . VAL A 1 114 ? 22.335 -3.099 -1.316 1.00 97.12 114 VAL A O 1
ATOM 827 N N . VAL A 1 115 ? 22.841 -4.084 -3.266 1.00 98.00 115 VAL A N 1
ATOM 828 C CA . VAL A 1 115 ? 22.113 -5.339 -2.980 1.00 98.00 115 VAL A CA 1
ATOM 829 C C . VAL A 1 115 ? 22.571 -6.030 -1.692 1.00 98.00 115 VAL A C 1
ATOM 831 O O . VAL A 1 115 ? 21.746 -6.586 -0.975 1.00 98.00 115 VAL A O 1
ATOM 834 N N . ASP A 1 116 ? 23.862 -5.969 -1.354 1.00 97.75 116 ASP A N 1
ATOM 835 C CA . ASP A 1 116 ? 24.373 -6.535 -0.098 1.00 97.75 116 ASP A CA 1
ATOM 836 C C . ASP A 1 116 ? 23.793 -5.832 1.127 1.00 97.75 116 ASP A C 1
ATOM 838 O O . ASP A 1 116 ? 23.272 -6.490 2.025 1.00 97.75 116 ASP A O 1
ATOM 842 N N . ARG A 1 117 ? 23.797 -4.496 1.113 1.00 95.56 117 ARG A N 1
ATOM 843 C CA . ARG A 1 117 ? 23.213 -3.686 2.182 1.00 95.56 117 ARG A CA 1
ATOM 844 C C . ARG A 1 117 ? 21.701 -3.880 2.275 1.00 95.56 117 ARG A C 1
ATOM 846 O O . ARG A 1 117 ? 21.171 -3.984 3.372 1.00 95.56 117 ARG A O 1
ATOM 853 N N . PHE A 1 118 ? 21.005 -3.990 1.142 1.00 96.19 118 PHE A N 1
ATOM 854 C CA . PHE A 1 118 ? 19.587 -4.354 1.141 1.00 96.19 118 PHE A CA 1
ATOM 855 C C . PHE A 1 118 ? 19.348 -5.703 1.821 1.00 96.19 118 PHE A C 1
ATOM 857 O O . PHE A 1 118 ? 18.451 -5.812 2.651 1.00 96.19 118 PHE A O 1
ATOM 864 N N . CYS A 1 119 ? 20.166 -6.715 1.525 1.00 97.00 119 CYS A N 1
ATOM 865 C CA . CYS A 1 119 ? 20.044 -8.013 2.175 1.00 97.00 119 CYS A CA 1
ATOM 866 C C . CYS A 1 119 ? 20.399 -7.992 3.666 1.00 97.00 119 CYS A C 1
ATOM 868 O O . CYS A 1 119 ? 19.943 -8.872 4.389 1.00 97.00 119 CYS A O 1
ATOM 870 N N . GLU A 1 120 ? 21.226 -7.057 4.131 1.00 95.12 120 GLU A N 1
ATOM 871 C CA . GLU A 1 120 ? 21.459 -6.834 5.560 1.00 95.12 120 GLU A CA 1
ATOM 872 C C . GLU A 1 120 ? 20.216 -6.225 6.211 1.00 95.12 120 GLU A C 1
ATOM 874 O O . GLU A 1 120 ? 19.649 -6.852 7.102 1.00 95.12 120 GLU A O 1
ATOM 879 N N . ASP A 1 121 ? 19.726 -5.098 5.685 1.00 92.69 121 ASP A N 1
ATOM 880 C CA . ASP A 1 121 ? 18.527 -4.420 6.192 1.00 92.69 121 ASP A CA 1
ATOM 881 C C . ASP A 1 121 ? 17.301 -5.350 6.195 1.00 92.69 121 ASP A C 1
ATOM 883 O O . ASP A 1 121 ? 16.491 -5.331 7.119 1.00 92.69 121 ASP A O 1
ATOM 887 N N . ALA A 1 122 ? 17.154 -6.192 5.169 1.00 93.25 122 ALA A N 1
ATOM 888 C CA . ALA A 1 122 ? 16.026 -7.105 5.031 1.00 93.25 122 ALA A CA 1
ATOM 889 C C . ALA A 1 122 ? 16.012 -8.254 6.050 1.00 93.25 122 ALA A C 1
ATOM 891 O O . ALA A 1 122 ? 14.937 -8.783 6.332 1.00 93.25 122 ALA A O 1
ATOM 892 N N . ARG A 1 123 ? 17.158 -8.633 6.637 1.00 91.19 123 ARG A N 1
ATOM 893 C CA . ARG A 1 123 ? 17.197 -9.657 7.704 1.00 91.19 123 ARG A CA 1
ATOM 894 C C . ARG A 1 123 ? 16.532 -9.175 8.988 1.00 91.19 123 ARG A C 1
ATOM 896 O O . ARG A 1 123 ? 15.979 -9.995 9.716 1.00 91.19 123 ARG A O 1
ATOM 903 N N . ASP A 1 124 ? 16.579 -7.870 9.230 1.00 85.62 124 ASP A N 1
ATOM 904 C CA . ASP A 1 124 ? 16.048 -7.242 10.439 1.00 85.62 124 ASP A CA 1
ATOM 905 C C . ASP A 1 124 ? 14.583 -6.811 10.280 1.00 85.62 124 ASP A C 1
ATOM 907 O O . ASP A 1 124 ? 13.946 -6.379 11.243 1.00 85.62 124 ASP A O 1
ATOM 911 N N . VAL A 1 125 ? 14.016 -6.948 9.076 1.00 84.88 125 VAL A N 1
ATOM 912 C CA . VAL A 1 125 ? 12.600 -6.687 8.828 1.00 84.88 125 VAL A CA 1
ATOM 913 C C . VAL A 1 125 ? 11.785 -7.879 9.332 1.00 84.88 125 VAL A C 1
ATOM 915 O O . VAL A 1 125 ? 11.855 -8.962 8.740 1.00 84.88 125 VAL A O 1
ATOM 918 N N . PRO A 1 126 ? 10.987 -7.725 10.408 1.00 81.25 126 PRO A N 1
ATOM 919 C CA . PRO A 1 126 ? 10.087 -8.786 10.818 1.00 81.25 126 PRO A CA 1
ATOM 920 C C . PRO A 1 126 ? 9.118 -9.091 9.680 1.00 81.25 126 PRO A C 1
ATOM 922 O O . PRO A 1 126 ? 8.729 -8.206 8.918 1.00 81.25 126 PRO A O 1
ATOM 925 N N . ARG A 1 127 ? 8.691 -10.350 9.601 1.00 72.69 127 ARG A N 1
ATOM 926 C CA . ARG A 1 127 ? 7.527 -10.753 8.813 1.00 72.69 127 ARG A CA 1
ATOM 927 C C . ARG A 1 127 ? 6.337 -10.763 9.765 1.00 72.69 127 ARG A C 1
ATOM 929 O O . ARG A 1 127 ? 6.150 -11.764 10.455 1.00 72.69 127 ARG A O 1
ATOM 936 N N . PRO A 1 128 ? 5.611 -9.636 9.913 1.00 60.94 128 PRO A N 1
ATOM 937 C CA . PRO A 1 128 ? 4.557 -9.538 10.917 1.00 60.94 128 PRO A CA 1
ATOM 938 C C . PRO A 1 128 ? 3.398 -10.502 10.657 1.00 60.94 128 PRO A C 1
ATOM 940 O O . PRO A 1 128 ? 2.623 -10.785 11.569 1.00 60.94 128 PRO A O 1
ATOM 943 N N . TRP A 1 129 ? 3.304 -11.036 9.443 1.00 67.81 129 TRP A N 1
ATOM 944 C CA . TRP A 1 129 ? 2.191 -11.846 9.000 1.00 67.81 129 TRP A CA 1
ATOM 945 C C . TRP A 1 129 ? 2.642 -13.247 8.590 1.00 67.81 129 TRP A C 1
ATOM 947 O O . TRP A 1 129 ? 3.784 -13.473 8.174 1.00 67.81 129 TRP A O 1
ATOM 957 N N . ARG A 1 130 ? 1.746 -14.223 8.777 1.00 59.66 130 ARG A N 1
ATOM 958 C CA . ARG A 1 130 ? 2.011 -15.604 8.367 1.00 59.66 130 ARG A CA 1
ATOM 959 C C . ARG A 1 130 ? 2.085 -15.677 6.841 1.00 59.66 130 ARG A C 1
ATOM 961 O O . ARG A 1 130 ? 1.333 -14.967 6.182 1.00 59.66 130 ARG A O 1
ATOM 968 N N . PRO A 1 131 ? 2.919 -16.577 6.287 1.00 57.81 131 PRO A N 1
ATOM 969 C CA . PRO A 1 131 ? 2.821 -16.938 4.882 1.00 57.81 131 PRO A CA 1
ATOM 970 C C . PRO A 1 131 ? 1.368 -17.275 4.552 1.00 57.81 131 PRO A C 1
ATOM 972 O O . PRO A 1 131 ? 0.725 -18.023 5.293 1.00 57.81 131 PRO A O 1
ATOM 975 N N . LEU A 1 132 ? 0.859 -16.695 3.472 1.00 53.16 132 LEU A N 1
ATOM 976 C CA . LEU A 1 132 ? -0.457 -17.026 2.953 1.00 53.16 132 LEU A CA 1
ATOM 977 C C . LEU A 1 132 ? -0.375 -18.456 2.433 1.00 53.16 132 LEU A C 1
ATOM 979 O O . LEU A 1 132 ? 0.164 -18.706 1.355 1.00 53.16 132 LEU A O 1
ATOM 983 N N . ASP A 1 133 ? -0.870 -19.403 3.218 1.00 56.75 133 ASP A N 1
ATOM 984 C CA . ASP A 1 133 ? -1.221 -20.703 2.670 1.00 56.75 133 ASP A CA 1
ATOM 985 C C . ASP A 1 133 ? -2.313 -20.489 1.605 1.00 56.75 133 ASP A C 1
ATOM 987 O O . ASP A 1 133 ? -3.033 -19.484 1.627 1.00 56.75 133 ASP A O 1
ATOM 991 N N . GLU A 1 134 ? -2.452 -21.422 0.661 1.00 61.78 134 GLU A N 1
ATOM 992 C CA . GLU A 1 134 ? -3.542 -21.442 -0.324 1.00 61.78 134 GLU A CA 1
ATOM 993 C C . GLU A 1 134 ? -4.892 -21.701 0.377 1.00 61.78 134 GLU A C 1
ATOM 995 O O . GLU A 1 134 ? -5.536 -22.731 0.180 1.00 61.78 134 GLU A O 1
ATOM 1000 N N . SER A 1 135 ? -5.322 -20.784 1.247 1.00 69.56 135 SER A N 1
ATOM 1001 C CA . SER A 1 135 ? -6.618 -20.872 1.896 1.00 69.56 135 SER A CA 1
ATOM 1002 C C . SER A 1 135 ? -7.701 -20.695 0.833 1.00 69.56 135 SER A C 1
ATOM 1004 O O . SER A 1 135 ? -7.650 -19.738 0.049 1.00 69.56 135 SER A O 1
ATOM 1006 N N . PRO A 1 136 ? -8.706 -21.584 0.802 1.00 75.50 136 PRO A N 1
ATOM 1007 C CA . PRO A 1 136 ? -9.848 -21.435 -0.087 1.00 75.50 136 PRO A CA 1
ATOM 1008 C C . PRO A 1 136 ? -10.770 -20.276 0.328 1.00 75.50 136 PRO A C 1
ATOM 1010 O O . PRO A 1 136 ? -11.657 -19.905 -0.438 1.00 75.50 136 PRO A O 1
ATOM 1013 N N . ALA A 1 137 ? -10.601 -19.708 1.526 1.00 91.06 137 ALA A N 1
ATOM 1014 C CA . ALA A 1 137 ? -11.468 -18.659 2.047 1.00 91.06 137 ALA A CA 1
ATOM 1015 C C . ALA A 1 137 ? -11.020 -17.266 1.564 1.00 91.06 137 ALA A C 1
ATOM 1017 O O . ALA A 1 137 ? -10.420 -16.493 2.313 1.00 91.06 137 ALA A O 1
ATOM 1018 N N . ASP A 1 138 ? -11.322 -16.953 0.301 1.00 93.44 138 ASP A N 1
ATOM 1019 C CA . ASP A 1 138 ? -11.055 -15.648 -0.318 1.00 93.44 138 ASP A CA 1
ATOM 1020 C C . ASP A 1 138 ? -12.176 -14.628 -0.041 1.00 93.44 138 ASP A C 1
ATOM 1022 O O . ASP A 1 138 ? -13.355 -14.867 -0.309 1.00 93.44 138 ASP A O 1
ATOM 1026 N N . ALA A 1 139 ? -11.796 -13.463 0.482 1.00 96.44 139 ALA A N 1
ATOM 1027 C CA . ALA A 1 139 ? -12.669 -12.342 0.797 1.00 96.44 139 ALA A CA 1
ATOM 1028 C C . ALA A 1 139 ? -13.082 -11.524 -0.434 1.00 96.44 139 ALA A C 1
ATOM 1030 O O . ALA A 1 139 ? -13.879 -10.598 -0.282 1.00 96.44 139 ALA A O 1
ATOM 1031 N N . ALA A 1 140 ? -12.567 -11.816 -1.633 1.00 95.69 140 ALA A N 1
ATOM 1032 C CA . ALA A 1 140 ? -12.799 -11.006 -2.829 1.00 95.69 140 ALA A CA 1
ATOM 1033 C C . ALA A 1 140 ? -14.292 -10.731 -3.101 1.00 95.69 140 ALA A C 1
ATOM 1035 O O . ALA A 1 140 ? -14.695 -9.570 -3.193 1.00 95.69 140 ALA A O 1
ATOM 1036 N N . GLU A 1 141 ? -15.145 -11.763 -3.123 1.00 96.81 141 GLU A N 1
ATOM 1037 C CA . GLU A 1 141 ? -16.601 -11.599 -3.300 1.00 96.81 141 GLU A CA 1
ATOM 1038 C C . GLU A 1 141 ? -17.268 -10.838 -2.150 1.00 96.81 141 GLU A C 1
ATOM 1040 O O . GLU A 1 141 ? -18.237 -10.102 -2.341 1.00 96.81 141 GLU A O 1
ATOM 1045 N N . PHE A 1 142 ? -16.758 -11.005 -0.932 1.00 97.81 142 PHE A N 1
ATOM 1046 C CA . PHE A 1 142 ? -17.297 -10.326 0.234 1.00 97.81 142 PHE A CA 1
ATOM 1047 C C . PHE A 1 142 ? -16.961 -8.832 0.227 1.00 97.81 142 PHE A C 1
ATOM 1049 O O . PHE A 1 142 ? -17.837 -8.003 0.498 1.00 97.81 142 PHE A O 1
ATOM 1056 N N . LEU A 1 143 ? -15.715 -8.485 -0.102 1.00 98.00 143 LEU A N 1
ATOM 1057 C CA . LEU A 1 143 ? -15.185 -7.128 -0.024 1.00 98.00 143 LEU A CA 1
ATOM 1058 C C . LEU A 1 143 ? -15.489 -6.291 -1.265 1.00 98.00 143 LEU A C 1
ATOM 1060 O O . LEU A 1 143 ? -15.673 -5.086 -1.111 1.00 98.00 143 LEU A O 1
ATOM 1064 N N . VAL A 1 144 ? -15.633 -6.885 -2.458 1.00 97.31 144 VAL A N 1
ATOM 1065 C CA . VAL A 1 144 ? -15.793 -6.140 -3.725 1.00 97.31 144 VAL A CA 1
ATOM 1066 C C . VAL A 1 144 ? -16.889 -5.068 -3.686 1.00 97.31 144 VAL A C 1
ATOM 1068 O O . VAL A 1 144 ? -16.681 -3.970 -4.192 1.00 97.31 144 VAL A O 1
ATOM 1071 N N . GLY A 1 145 ? -18.041 -5.357 -3.070 1.00 97.50 145 GLY A N 1
ATOM 1072 C CA . GLY A 1 145 ? -19.158 -4.411 -2.940 1.00 97.50 145 GLY A CA 1
ATOM 1073 C C . GLY A 1 145 ? -19.166 -3.602 -1.639 1.00 97.50 145 GLY A C 1
ATOM 1074 O O . GLY A 1 145 ? -19.997 -2.710 -1.480 1.00 97.50 145 GLY A O 1
ATOM 1075 N N . ARG A 1 146 ? -18.278 -3.921 -0.692 1.00 98.00 146 ARG A N 1
ATOM 1076 C CA . ARG A 1 146 ? -18.210 -3.284 0.631 1.00 98.00 146 ARG A CA 1
ATOM 1077 C C . ARG A 1 146 ? -17.166 -2.184 0.677 1.00 98.00 146 ARG A C 1
ATOM 1079 O O . ARG A 1 146 ? -17.432 -1.146 1.272 1.00 98.00 146 ARG A O 1
ATOM 1086 N N . VAL A 1 147 ? -16.014 -2.399 0.054 1.00 97.88 147 VAL A N 1
ATOM 1087 C CA . VAL A 1 147 ? -14.920 -1.427 0.045 1.00 97.88 147 VAL A CA 1
ATOM 1088 C C . VAL A 1 147 ? -15.040 -0.478 -1.139 1.00 97.88 147 VAL A C 1
ATOM 1090 O O . VAL A 1 147 ? -15.555 -0.836 -2.199 1.00 97.88 147 VAL A O 1
ATOM 1093 N N . ASP A 1 148 ? -14.538 0.734 -0.951 1.00 97.94 148 ASP A N 1
ATOM 1094 C CA . ASP A 1 148 ? -14.348 1.678 -2.042 1.00 97.94 148 ASP A CA 1
ATOM 1095 C C . ASP A 1 148 ? -13.226 1.207 -2.968 1.00 97.94 148 ASP A C 1
ATOM 1097 O O . ASP A 1 148 ? -12.209 0.676 -2.516 1.00 97.94 148 ASP A O 1
ATOM 1101 N N . TRP A 1 149 ? -13.375 1.495 -4.256 1.00 97.31 149 TRP A N 1
ATOM 1102 C CA . TRP A 1 149 ? -12.360 1.254 -5.274 1.00 97.31 149 TRP A CA 1
ATOM 1103 C C . TRP A 1 149 ? -12.019 2.543 -6.004 1.00 97.31 149 TRP A C 1
ATOM 1105 O O . TRP A 1 149 ? -12.905 3.271 -6.454 1.00 97.31 149 TRP A O 1
ATOM 1115 N N . ILE A 1 150 ? -10.728 2.791 -6.172 1.00 95.06 150 ILE A N 1
ATOM 1116 C CA . ILE A 1 150 ? -10.196 3.824 -7.052 1.00 95.06 150 ILE A CA 1
ATOM 1117 C C . ILE A 1 150 ? -10.028 3.163 -8.419 1.00 95.06 150 ILE A C 1
ATOM 1119 O O . ILE A 1 150 ? -9.257 2.217 -8.544 1.00 95.06 150 ILE A O 1
ATOM 1123 N N . LEU A 1 151 ? -10.785 3.614 -9.420 1.00 91.38 151 LEU A N 1
ATOM 1124 C CA . LEU A 1 151 ? -10.758 3.046 -10.776 1.00 91.38 151 LEU A CA 1
ATOM 1125 C C . LEU A 1 151 ? -9.786 3.798 -11.686 1.00 91.38 151 LEU A C 1
ATOM 1127 O O . LEU A 1 151 ? -9.220 3.226 -12.606 1.00 91.38 151 LEU A O 1
ATOM 1131 N N . SER A 1 152 ? -9.634 5.098 -11.443 1.00 87.38 152 SER A N 1
ATOM 1132 C CA . SER A 1 152 ? -8.656 5.975 -12.081 1.00 87.38 152 SER A CA 1
ATOM 1133 C C . SER A 1 152 ? -8.498 7.244 -11.239 1.00 87.38 152 SER A C 1
ATOM 1135 O O . SER A 1 152 ? -9.156 7.406 -10.211 1.00 87.38 152 SER A O 1
ATOM 1137 N N . ALA A 1 153 ? -7.675 8.191 -11.697 1.00 79.50 153 ALA A N 1
ATOM 1138 C CA . ALA A 1 153 ? -7.535 9.494 -11.045 1.00 79.50 153 ALA A CA 1
ATOM 1139 C C . ALA A 1 153 ? -8.852 10.297 -10.963 1.00 79.50 153 ALA A C 1
ATOM 1141 O O . ALA A 1 153 ? -8.971 11.181 -10.118 1.00 79.50 153 ALA A O 1
ATOM 1142 N N . GLU A 1 154 ? -9.823 10.013 -11.836 1.00 85.31 154 GLU A N 1
ATOM 1143 C CA . GLU A 1 154 ? -11.086 10.759 -11.936 1.00 85.31 154 GLU A CA 1
ATOM 1144 C C . GLU A 1 154 ? -12.312 9.925 -11.541 1.00 85.31 154 GLU A C 1
ATOM 1146 O O . GLU A 1 154 ? -13.419 10.455 -11.458 1.00 85.31 154 GLU A O 1
ATOM 1151 N N . GLN A 1 155 ? -12.143 8.618 -11.319 1.00 90.00 155 GLN A N 1
ATOM 1152 C CA . GLN A 1 155 ? -13.254 7.694 -11.115 1.00 90.00 155 GLN A CA 1
ATOM 1153 C C . GLN A 1 155 ? -13.039 6.840 -9.873 1.00 90.00 155 GLN A C 1
ATOM 1155 O O . GLN A 1 155 ? -11.977 6.259 -9.653 1.00 90.00 155 GLN A O 1
ATOM 1160 N N . SER A 1 156 ? -14.089 6.724 -9.070 1.00 94.06 156 SER A N 1
ATOM 1161 C CA . SER A 1 156 ? -14.142 5.829 -7.920 1.00 94.06 156 SER A CA 1
ATOM 1162 C C . SER A 1 156 ? -15.493 5.128 -7.873 1.00 94.06 156 SER A C 1
ATOM 1164 O O . SER A 1 156 ? -16.512 5.690 -8.277 1.00 94.06 156 SER A O 1
ATOM 1166 N N . ARG A 1 157 ? -15.498 3.893 -7.378 1.00 96.06 157 ARG A N 1
ATOM 1167 C CA . 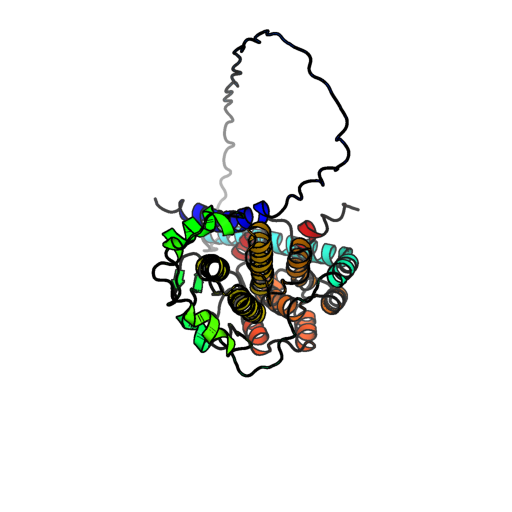ARG A 1 157 ? -16.701 3.116 -7.081 1.00 96.06 157 ARG A CA 1
ATOM 1168 C C . ARG A 1 157 ? -16.835 3.036 -5.570 1.00 96.06 157 ARG A C 1
ATOM 1170 O O . ARG A 1 157 ? -15.975 2.458 -4.913 1.00 96.06 157 ARG A O 1
ATOM 1177 N N . LEU A 1 158 ? -17.900 3.625 -5.038 1.00 97.75 158 LEU A N 1
ATOM 1178 C CA . LEU A 1 158 ? -18.157 3.622 -3.602 1.00 97.75 158 LEU A CA 1
ATOM 1179 C C . LEU A 1 158 ? -18.705 2.260 -3.174 1.00 97.75 158 LEU A C 1
ATOM 1181 O O . LEU A 1 158 ? -19.594 1.707 -3.831 1.00 97.75 158 LEU A O 1
ATOM 1185 N N . GLY A 1 159 ? -18.155 1.723 -2.093 1.00 97.62 159 GLY A N 1
ATOM 1186 C CA . GLY A 1 159 ? -18.633 0.506 -1.458 1.00 97.62 159 GLY A CA 1
ATOM 1187 C C . GLY A 1 159 ? -19.716 0.795 -0.423 1.00 97.62 159 GLY A C 1
ATOM 1188 O O . GLY A 1 159 ? -19.954 1.936 -0.028 1.00 97.62 159 GLY A O 1
ATOM 1189 N N . SER A 1 160 ? -20.369 -0.255 0.074 1.00 97.88 160 SER A N 1
ATOM 1190 C CA . SER A 1 160 ? -21.372 -0.112 1.138 1.00 97.88 160 SER A CA 1
ATOM 1191 C C . SER A 1 160 ? -20.791 0.372 2.477 1.00 97.88 160 SER A C 1
ATOM 1193 O O . SER A 1 160 ? -21.558 0.731 3.363 1.00 97.88 160 SER A O 1
ATOM 1195 N N . GLN A 1 161 ? -19.465 0.325 2.653 1.00 97.62 161 GLN A N 1
ATOM 1196 C CA . GLN A 1 161 ? -18.733 0.809 3.831 1.00 97.62 161 GLN A CA 1
ATOM 1197 C C . GLN A 1 161 ? -18.000 2.131 3.551 1.00 97.62 161 GLN A C 1
ATOM 1199 O O . GLN A 1 161 ? -17.027 2.458 4.232 1.00 97.62 161 GLN A O 1
ATOM 1204 N N . HIS A 1 162 ? -18.433 2.883 2.537 1.00 98.00 162 HIS A N 1
ATOM 1205 C CA . HIS A 1 162 ? -17.909 4.214 2.255 1.00 98.00 162 HIS A CA 1
ATOM 1206 C C . HIS A 1 162 ? -18.085 5.140 3.468 1.00 98.00 162 HIS A C 1
ATOM 1208 O O . HIS A 1 162 ? -19.209 5.368 3.923 1.00 98.00 162 HIS A O 1
ATOM 1214 N N . LEU A 1 163 ? -16.990 5.708 3.979 1.00 97.75 163 LEU A N 1
ATOM 1215 C CA . LEU A 1 163 ? -17.066 6.768 4.983 1.00 97.75 163 LEU A CA 1
ATOM 1216 C C . LEU A 1 163 ? -17.294 8.108 4.289 1.00 97.75 163 LEU A C 1
ATOM 1218 O O . LEU A 1 163 ? -16.603 8.423 3.318 1.00 97.75 163 LEU A O 1
ATOM 1222 N N . SER A 1 164 ? -18.220 8.907 4.826 1.00 97.31 164 SER A N 1
ATOM 1223 C CA . SER A 1 164 ? -18.507 10.249 4.307 1.00 97.31 164 SER A CA 1
ATOM 1224 C C . SER A 1 164 ? -17.254 11.129 4.250 1.00 97.31 164 SER A C 1
ATOM 1226 O O . SER A 1 164 ? -16.388 11.049 5.125 1.00 97.31 164 SER A O 1
ATOM 1228 N N . GLU A 1 165 ? -17.194 12.025 3.263 1.00 96.25 165 GLU A N 1
ATOM 1229 C CA . GLU A 1 165 ? -16.080 12.969 3.088 1.00 96.25 165 GLU A CA 1
ATOM 1230 C C . GLU A 1 165 ? -15.801 13.767 4.367 1.00 96.25 165 GLU A C 1
ATOM 1232 O O . GLU A 1 165 ? -14.657 13.855 4.804 1.00 96.25 165 GLU A O 1
ATOM 1237 N N . LEU A 1 166 ? -16.853 14.250 5.035 1.00 97.00 166 LEU A N 1
ATOM 1238 C CA . LEU A 1 166 ? -16.728 15.004 6.281 1.00 97.00 166 LEU A CA 1
ATOM 1239 C C . LEU A 1 166 ? -16.081 14.172 7.402 1.00 97.00 166 LEU A C 1
ATOM 1241 O O . LEU A 1 166 ? -15.278 14.693 8.174 1.00 97.00 166 LEU A O 1
ATOM 1245 N N . LEU A 1 167 ? -16.419 12.884 7.519 1.00 98.12 167 LEU A N 1
ATOM 1246 C CA . LEU A 1 167 ? -15.777 12.002 8.496 1.00 98.12 167 LEU A CA 1
ATOM 1247 C C . LEU A 1 167 ? -14.315 11.732 8.113 1.00 98.12 167 LEU A C 1
ATOM 1249 O O . LEU A 1 167 ? -13.443 11.782 8.979 1.00 98.12 167 LEU A O 1
ATOM 1253 N N . MET A 1 168 ? -14.030 11.509 6.829 1.00 97.88 168 MET A N 1
ATOM 1254 C CA . MET A 1 168 ? -12.663 11.313 6.336 1.00 97.88 168 MET A CA 1
ATOM 1255 C C . MET A 1 168 ? -11.773 12.533 6.587 1.00 97.88 168 MET A C 1
ATOM 1257 O O . MET A 1 168 ? -10.632 12.379 7.026 1.00 97.88 168 MET A O 1
ATOM 1261 N N . GLU A 1 169 ? -12.297 13.742 6.387 1.00 97.31 169 GLU A N 1
ATOM 1262 C CA . GLU A 1 169 ? -11.608 14.989 6.722 1.00 97.31 169 GLU A CA 1
ATOM 1263 C C . GLU A 1 169 ? -11.286 15.071 8.216 1.00 97.31 169 GLU A C 1
ATOM 1265 O O . GLU A 1 169 ? -10.155 15.401 8.575 1.00 97.31 169 GLU A O 1
ATOM 1270 N N . ARG A 1 170 ? -12.229 14.709 9.098 1.00 97.88 170 ARG A N 1
ATOM 1271 C CA . ARG A 1 170 ? -11.989 14.692 10.553 1.00 97.88 170 ARG A CA 1
ATOM 1272 C C . ARG A 1 170 ? -10.938 13.660 10.955 1.00 97.88 170 ARG A C 1
ATOM 1274 O O . ARG A 1 170 ? -10.015 13.992 11.698 1.00 97.88 170 ARG A O 1
ATOM 1281 N N . VAL A 1 171 ? -11.019 12.437 10.426 1.00 97.81 171 VAL A N 1
ATOM 1282 C CA . VAL A 1 171 ? -10.023 11.377 10.669 1.00 97.81 171 VAL A CA 1
ATOM 1283 C C . VAL A 1 171 ? -8.631 11.802 10.183 1.00 97.81 171 VAL A C 1
ATOM 1285 O O . VAL A 1 171 ? -7.629 11.524 10.849 1.00 97.81 171 VAL A O 1
ATOM 1288 N N . GLY A 1 172 ? -8.557 12.488 9.040 1.00 96.31 172 GLY A N 1
ATOM 1289 C CA . GLY A 1 172 ? -7.319 13.047 8.500 1.00 96.31 172 GLY A CA 1
ATOM 1290 C C . GLY A 1 172 ? -6.758 14.181 9.359 1.00 96.31 172 GLY A C 1
ATOM 1291 O O . GLY A 1 172 ? -5.581 14.151 9.720 1.00 96.31 172 GLY A O 1
ATOM 1292 N N . ALA A 1 173 ? -7.604 15.144 9.736 1.00 97.38 173 ALA A N 1
ATOM 1293 C CA . ALA A 1 173 ? -7.238 16.297 10.558 1.00 97.38 173 ALA A CA 1
ATOM 1294 C C . ALA A 1 173 ? -6.736 15.893 11.952 1.00 97.38 173 ALA A C 1
ATOM 1296 O O . ALA A 1 173 ? -5.843 16.540 12.495 1.00 97.38 173 ALA A O 1
ATOM 1297 N N . ALA A 1 174 ? -7.256 14.795 12.502 1.00 97.31 174 ALA A N 1
ATOM 1298 C CA . ALA A 1 174 ? -6.825 14.262 13.787 1.00 97.31 174 ALA A CA 1
ATOM 1299 C C . ALA A 1 174 ? -5.370 13.742 13.789 1.00 97.31 174 ALA A C 1
ATOM 1301 O O . ALA A 1 174 ? -4.733 13.670 14.840 1.00 97.31 174 ALA A O 1
ATOM 1302 N N . GLY A 1 175 ? -4.811 13.385 12.625 1.00 94.81 175 GLY A N 1
ATOM 1303 C CA . GLY A 1 175 ? -3.398 13.031 12.481 1.00 94.81 175 GLY A CA 1
ATOM 1304 C C . GLY A 1 175 ? -2.943 11.906 13.422 1.00 94.81 175 GLY A C 1
ATOM 1305 O O . GLY A 1 175 ? -3.473 10.792 13.371 1.00 94.81 175 GLY A O 1
ATOM 1306 N N . LYS A 1 176 ? -1.927 12.196 14.250 1.00 94.44 176 LYS A N 1
ATOM 1307 C CA . LYS A 1 176 ? -1.388 11.290 15.285 1.00 94.44 176 LYS A CA 1
ATOM 1308 C C . LYS A 1 176 ? -2.209 11.287 16.575 1.00 94.44 176 LYS A C 1
ATOM 1310 O O . LYS A 1 176 ? -2.181 10.292 17.289 1.00 94.44 176 LYS A O 1
ATOM 1315 N N . ASP A 1 177 ? -2.960 12.353 16.827 1.00 96.94 177 ASP A N 1
ATOM 1316 C CA . ASP A 1 177 ? -3.768 12.535 18.035 1.00 96.94 177 ASP A CA 1
ATOM 1317 C C . ASP A 1 177 ? -5.171 11.921 17.891 1.00 96.94 177 ASP A C 1
ATOM 1319 O O . ASP A 1 177 ? -6.028 12.087 18.757 1.00 96.94 177 ASP A O 1
ATOM 1323 N N . TRP A 1 178 ? -5.403 11.162 16.813 1.00 98.00 178 TRP A N 1
ATOM 1324 C CA . TRP A 1 178 ? -6.665 10.481 16.528 1.00 98.00 178 TRP A CA 1
ATOM 1325 C C . TRP A 1 178 ? -7.259 9.669 17.689 1.00 98.00 178 TRP A C 1
ATOM 1327 O O . TRP A 1 178 ? -8.484 9.710 17.795 1.00 98.00 178 TRP A O 1
ATOM 1337 N N . PRO A 1 179 ? -6.490 8.996 18.580 1.00 97.56 179 PRO A N 1
ATOM 1338 C CA . PRO A 1 179 ? -7.095 8.256 19.687 1.00 97.56 179 PRO A CA 1
ATOM 1339 C C . PRO A 1 179 ? -7.848 9.160 20.670 1.00 97.56 179 PRO A C 1
ATOM 1341 O O . PRO A 1 179 ? -8.827 8.727 21.263 1.00 97.56 179 PRO A O 1
ATOM 1344 N N . ALA A 1 180 ? -7.402 10.413 20.825 1.00 96.94 180 ALA A N 1
ATOM 1345 C CA . ALA A 1 180 ? -7.994 11.388 21.740 1.00 96.94 180 ALA A CA 1
ATOM 1346 C C . ALA A 1 180 ? -8.917 12.400 21.038 1.00 96.94 180 ALA A C 1
ATOM 1348 O O . ALA A 1 180 ? -9.786 12.985 21.678 1.00 96.94 180 ALA A O 1
ATOM 1349 N N . ALA A 1 181 ? -8.701 12.650 19.744 1.00 97.75 181 ALA A N 1
ATOM 1350 C CA . ALA A 1 181 ? -9.425 13.668 18.984 1.00 97.7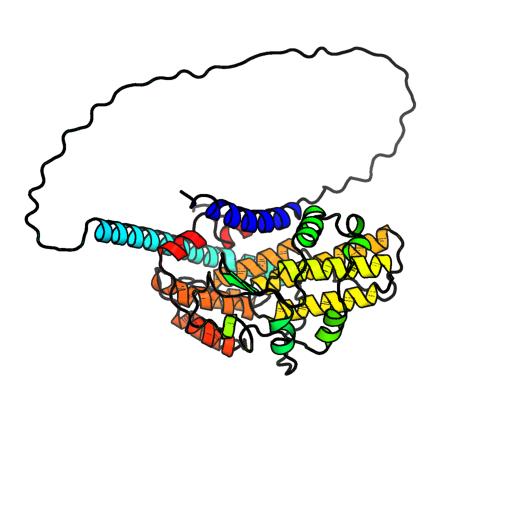5 181 ALA A CA 1
ATOM 1351 C C . ALA A 1 181 ? -10.761 13.176 18.404 1.00 97.75 181 ALA A C 1
ATOM 1353 O O . ALA A 1 181 ? -11.648 13.991 18.161 1.00 97.75 181 ALA A O 1
ATOM 1354 N N . LEU A 1 182 ? -10.895 11.871 18.158 1.00 98.25 182 LEU A N 1
ATOM 1355 C CA . LEU A 1 182 ? -12.126 11.259 17.656 1.00 98.25 182 LEU A CA 1
ATOM 1356 C C . LEU A 1 182 ? -12.956 10.711 18.819 1.00 98.25 182 LEU A C 1
ATOM 1358 O O . LEU A 1 182 ? -12.407 10.257 19.822 1.00 98.25 182 LEU A O 1
ATOM 1362 N N . GLY A 1 183 ? -14.281 10.727 18.685 1.00 97.00 183 GLY A N 1
ATOM 1363 C CA . GLY A 1 183 ? -15.180 10.290 19.756 1.00 97.00 183 GLY A CA 1
ATOM 1364 C C . GLY A 1 183 ? -16.424 9.558 19.268 1.00 97.00 183 GLY A C 1
ATOM 1365 O O . GLY A 1 183 ? -16.592 9.286 18.085 1.00 97.00 183 GLY A O 1
ATOM 1366 N N . VAL A 1 184 ? -17.343 9.263 20.193 1.00 96.44 184 VAL A N 1
ATOM 1367 C CA . VAL A 1 184 ? -18.588 8.518 19.905 1.00 96.44 184 VAL A CA 1
ATOM 1368 C C . VAL A 1 184 ? -19.430 9.174 18.809 1.00 96.44 184 VAL A C 1
ATOM 1370 O O . VAL A 1 184 ? -20.056 8.473 18.020 1.00 96.44 184 VAL A O 1
ATOM 1373 N N . GLY A 1 185 ? -19.418 10.507 18.720 1.00 97.06 185 GLY A N 1
ATOM 1374 C CA . GLY A 1 185 ? -20.123 11.237 17.663 1.00 97.06 185 GLY A CA 1
ATOM 1375 C C . GLY A 1 185 ? -19.622 10.915 16.250 1.00 97.06 185 GLY A C 1
ATOM 1376 O O . GLY A 1 185 ? -20.402 10.973 15.306 1.00 97.06 185 GLY A O 1
ATOM 1377 N N . ASP A 1 186 ? -18.357 10.513 16.101 1.00 97.44 186 ASP A N 1
ATOM 1378 C CA . ASP A 1 186 ? -17.774 10.094 14.819 1.00 97.44 186 ASP A CA 1
ATOM 1379 C C . ASP A 1 186 ? -18.159 8.667 14.418 1.00 97.44 186 ASP A C 1
ATOM 1381 O O . ASP A 1 186 ? -17.896 8.253 13.293 1.00 97.44 186 ASP A O 1
ATOM 1385 N N . LEU A 1 187 ? -18.781 7.920 15.333 1.00 97.50 187 LEU A N 1
ATOM 1386 C CA . LEU A 1 187 ? -19.224 6.542 15.121 1.00 97.50 187 LEU A CA 1
ATOM 1387 C C . LEU A 1 187 ? -20.693 6.450 14.706 1.00 97.50 187 LEU A C 1
ATOM 1389 O O . LEU A 1 187 ? -21.184 5.345 14.465 1.00 97.50 187 LEU A O 1
ATOM 1393 N N . ALA A 1 188 ? -21.400 7.584 14.669 1.00 94.44 188 ALA A N 1
ATOM 1394 C CA . ALA A 1 188 ? -22.796 7.632 14.267 1.00 94.44 188 ALA A CA 1
ATOM 1395 C C . ALA A 1 188 ? -22.964 7.002 12.875 1.00 94.44 188 ALA A C 1
ATOM 1397 O O . ALA A 1 188 ? -22.184 7.273 11.964 1.00 94.44 188 ALA A O 1
ATOM 1398 N N . ASP A 1 189 ? -23.966 6.133 12.745 1.00 93.31 189 ASP A N 1
ATOM 1399 C CA . ASP A 1 189 ? -24.340 5.448 11.501 1.00 93.31 189 ASP A CA 1
ATOM 1400 C C . ASP A 1 189 ? -23.286 4.479 10.918 1.00 93.31 189 ASP A C 1
ATOM 1402 O O . ASP A 1 189 ? -23.469 3.946 9.824 1.00 93.31 189 ASP A O 1
ATOM 1406 N N . LEU A 1 190 ? -22.204 4.182 11.651 1.00 97.62 190 LEU A N 1
ATOM 1407 C CA . LEU A 1 190 ? -21.200 3.205 11.224 1.00 97.62 190 LEU A CA 1
ATOM 1408 C C . LEU A 1 190 ? -21.566 1.775 11.644 1.00 97.62 190 LEU A C 1
ATOM 1410 O O . LEU A 1 190 ? -21.857 1.486 12.808 1.00 97.62 190 LEU A O 1
ATOM 1414 N N . HIS A 1 191 ? -21.459 0.835 10.704 1.00 96.69 191 HIS A N 1
ATOM 1415 C CA . HIS A 1 191 ? -21.788 -0.575 10.920 1.00 96.69 191 HIS A CA 1
ATOM 1416 C C . HIS A 1 191 ? -20.539 -1.458 11.009 1.00 96.69 191 HIS A C 1
ATOM 1418 O O . HIS A 1 191 ? -20.115 -2.045 10.027 1.00 96.69 191 HIS A O 1
ATOM 1424 N N . PHE A 1 192 ? -19.982 -1.644 12.204 1.00 97.62 192 PHE A N 1
ATOM 1425 C CA . PHE A 1 192 ? -18.740 -2.415 12.404 1.00 97.62 192 PHE A CA 1
ATOM 1426 C C . PHE A 1 192 ? -18.859 -3.940 12.221 1.00 97.62 192 PHE A C 1
ATOM 1428 O O . PHE A 1 192 ? -17.848 -4.634 12.260 1.00 97.62 192 PHE A O 1
ATOM 1435 N N . ALA A 1 193 ? -20.065 -4.484 12.025 1.00 97.69 193 ALA A N 1
ATOM 1436 C CA . ALA A 1 193 ? -20.279 -5.932 11.906 1.00 97.69 193 ALA A CA 1
ATOM 1437 C C . ALA A 1 193 ? -19.476 -6.572 10.758 1.00 97.69 193 ALA A C 1
ATOM 1439 O O . ALA A 1 193 ? -19.061 -7.723 10.870 1.00 97.69 193 ALA A O 1
ATOM 1440 N N . TRP A 1 194 ? -19.195 -5.818 9.689 1.00 97.88 194 TRP A N 1
ATOM 1441 C CA . TRP A 1 194 ? -18.454 -6.341 8.542 1.00 97.88 194 TRP A CA 1
ATOM 1442 C C . TRP A 1 194 ? -16.999 -6.709 8.876 1.00 97.88 194 TRP A C 1
ATOM 1444 O O . TRP A 1 194 ? -16.464 -7.612 8.239 1.00 97.88 194 TRP A O 1
ATOM 1454 N N . LEU A 1 195 ? -16.367 -6.051 9.860 1.00 97.88 195 LEU A N 1
ATOM 1455 C CA . LEU A 1 195 ? -14.999 -6.375 10.286 1.00 97.88 195 LEU A CA 1
ATOM 1456 C C . LEU A 1 195 ? -14.942 -7.748 10.959 1.00 97.88 195 LEU A C 1
ATOM 1458 O O . LEU A 1 195 ? -14.059 -8.545 10.660 1.00 97.88 195 LEU A O 1
ATOM 1462 N N . GLU A 1 196 ? -15.921 -8.051 11.810 1.00 96.81 196 GLU A N 1
ATOM 1463 C CA . GLU A 1 196 ? -16.059 -9.378 12.413 1.00 96.81 196 GLU A CA 1
ATOM 1464 C C . GLU A 1 196 ? -16.394 -10.432 11.346 1.00 96.81 196 GLU A C 1
ATOM 1466 O O . GLU A 1 196 ? -15.790 -11.501 11.319 1.00 96.81 196 GLU A O 1
ATOM 1471 N N . GLU A 1 197 ? -17.317 -10.135 10.423 1.00 97.69 197 GLU A N 1
ATOM 1472 C CA . GLU A 1 197 ? -17.657 -11.043 9.317 1.00 97.69 197 GLU A CA 1
ATOM 1473 C C . GLU A 1 197 ? -16.455 -11.340 8.408 1.00 97.69 197 GLU A C 1
ATOM 1475 O O . GLU A 1 197 ? -16.340 -12.457 7.900 1.00 97.69 197 GLU A O 1
ATOM 1480 N N . ALA A 1 198 ? -15.546 -10.377 8.220 1.00 96.75 198 ALA A N 1
ATOM 1481 C CA . ALA A 1 198 ? -14.338 -10.546 7.414 1.00 96.75 198 ALA A CA 1
ATOM 1482 C C . ALA A 1 198 ? -13.392 -11.624 7.974 1.00 96.75 198 ALA A C 1
ATOM 1484 O O . ALA A 1 198 ? -12.606 -12.199 7.222 1.00 96.75 198 ALA A O 1
ATOM 1485 N N . ARG A 1 199 ? -13.502 -11.960 9.267 1.00 94.38 199 ARG A N 1
ATOM 1486 C CA . ARG A 1 199 ? -12.656 -12.961 9.942 1.00 94.38 199 ARG A CA 1
ATOM 1487 C C . ARG A 1 199 ? -12.861 -14.394 9.475 1.00 94.38 199 ARG A C 1
ATOM 1489 O O . ARG A 1 199 ? -12.070 -15.262 9.821 1.00 94.38 199 ARG A O 1
ATOM 1496 N N . ARG A 1 200 ? -13.914 -14.662 8.699 1.00 95.19 200 ARG A N 1
ATOM 1497 C CA . ARG A 1 200 ? -14.126 -15.976 8.071 1.00 95.19 200 ARG A CA 1
ATOM 1498 C C . ARG A 1 200 ? -13.250 -16.213 6.835 1.00 95.19 200 ARG A C 1
ATOM 1500 O O . ARG A 1 200 ? -13.345 -17.284 6.246 1.00 95.19 200 ARG A O 1
ATOM 1507 N N . PHE A 1 201 ? -12.496 -15.204 6.407 1.00 95.25 201 PHE A N 1
ATOM 1508 C CA . PHE A 1 201 ? -11.623 -15.249 5.241 1.00 95.25 201 PHE A CA 1
ATOM 1509 C C . PHE A 1 201 ? -10.174 -15.098 5.664 1.00 95.25 201 PHE A C 1
ATOM 1511 O O . PHE A 1 201 ? -9.891 -14.318 6.565 1.00 95.25 201 PHE A O 1
ATOM 1518 N N . ASP A 1 202 ? -9.267 -15.766 4.966 1.00 91.88 202 ASP A N 1
ATOM 1519 C CA . ASP A 1 202 ? -7.834 -15.718 5.279 1.00 91.88 202 ASP A CA 1
ATOM 1520 C C . ASP A 1 202 ? -7.035 -14.926 4.241 1.00 91.88 202 ASP A C 1
ATOM 1522 O O . ASP A 1 202 ? -5.905 -14.518 4.499 1.00 91.88 202 ASP A O 1
ATOM 1526 N N . ARG A 1 203 ? -7.617 -14.709 3.057 1.00 92.25 203 ARG A N 1
ATOM 1527 C CA . ARG A 1 203 ? -7.002 -13.971 1.951 1.00 92.25 203 ARG A CA 1
ATOM 1528 C C . ARG A 1 203 ? -8.005 -13.042 1.286 1.00 92.25 203 ARG A C 1
ATOM 1530 O O . ARG A 1 203 ? -9.210 -13.226 1.411 1.00 92.25 203 ARG A O 1
ATOM 1537 N N . TRP A 1 204 ? -7.501 -12.093 0.518 1.00 93.81 204 TRP A N 1
ATOM 1538 C CA . TRP A 1 204 ? -8.256 -11.224 -0.365 1.00 93.81 204 TRP A CA 1
ATOM 1539 C C . TRP A 1 204 ? -7.487 -11.093 -1.677 1.00 93.81 204 TRP A C 1
ATOM 1541 O O . TRP A 1 204 ? -6.535 -10.324 -1.777 1.00 93.81 204 TRP A O 1
ATOM 1551 N N . SER A 1 205 ? -7.881 -11.850 -2.699 1.00 92.12 205 SER A N 1
ATOM 1552 C CA . SER A 1 205 ? -7.291 -11.682 -4.028 1.00 92.12 205 SER A CA 1
ATOM 1553 C C . SER A 1 205 ? -7.959 -10.529 -4.773 1.00 92.12 205 SER A C 1
ATOM 1555 O O . SER A 1 205 ? -9.184 -10.441 -4.837 1.00 92.12 205 SER A O 1
ATOM 1557 N N . LEU A 1 206 ? -7.158 -9.654 -5.385 1.00 92.00 206 LEU A N 1
ATOM 1558 C CA . LEU A 1 206 ? -7.676 -8.589 -6.254 1.00 92.00 206 LEU A CA 1
ATOM 1559 C C . LEU A 1 206 ? -7.980 -9.086 -7.674 1.00 92.00 206 LEU A C 1
ATOM 1561 O O . LEU A 1 206 ? -8.646 -8.396 -8.443 1.00 92.00 206 LEU A O 1
ATOM 1565 N N . VAL A 1 207 ? -7.488 -10.273 -8.037 1.00 91.31 207 VAL A N 1
ATOM 1566 C CA . VAL A 1 207 ? -7.566 -10.804 -9.405 1.00 91.31 207 VAL A CA 1
ATOM 1567 C C . VAL A 1 207 ? -8.657 -11.850 -9.602 1.00 91.31 207 VAL A C 1
ATOM 1569 O O . VAL A 1 207 ? -8.958 -12.196 -10.744 1.00 91.31 207 VAL A O 1
ATOM 1572 N N . THR A 1 208 ? -9.275 -12.340 -8.526 1.00 91.19 208 THR A N 1
ATOM 1573 C CA . THR A 1 208 ? -10.396 -13.288 -8.603 1.00 91.19 208 THR A CA 1
ATOM 1574 C C . THR A 1 208 ? -11.712 -12.567 -8.885 1.00 91.19 208 THR A C 1
ATOM 1576 O O . THR A 1 208 ? -12.428 -12.944 -9.814 1.00 91.19 208 THR A O 1
ATOM 1579 N N . VAL A 1 209 ? -12.010 -11.501 -8.134 1.00 93.81 209 VAL A N 1
ATOM 1580 C CA . VAL A 1 209 ? -13.252 -10.719 -8.238 1.00 93.81 209 VAL A CA 1
ATOM 1581 C C . VAL A 1 209 ? -12.974 -9.226 -8.063 1.00 93.81 209 VAL A C 1
ATOM 1583 O O . VAL A 1 209 ? -12.171 -8.822 -7.225 1.00 93.81 209 VAL A O 1
ATOM 1586 N N . GLY A 1 210 ? -13.695 -8.403 -8.827 1.00 93.12 210 GLY A N 1
ATOM 1587 C CA . GLY A 1 210 ? -13.727 -6.951 -8.679 1.00 93.12 210 GLY A CA 1
ATOM 1588 C C . GLY A 1 210 ? -13.070 -6.172 -9.814 1.00 93.12 210 GLY A C 1
ATOM 1589 O O . GLY A 1 210 ? -12.694 -6.751 -10.836 1.00 93.12 210 GLY A O 1
ATOM 1590 N N . PRO A 1 211 ? -12.940 -4.842 -9.653 1.00 94.31 211 PRO A N 1
ATOM 1591 C CA . PRO A 1 211 ? -12.563 -3.941 -10.736 1.00 94.31 211 PRO A CA 1
ATOM 1592 C C . PRO A 1 211 ? -11.276 -4.313 -11.471 1.00 94.31 211 PRO A C 1
ATOM 1594 O O . PRO A 1 211 ? -11.259 -4.272 -12.695 1.00 94.31 211 PRO A O 1
ATOM 1597 N N . LEU A 1 212 ? -10.231 -4.754 -10.765 1.00 90.69 212 LEU A N 1
ATOM 1598 C CA . LEU A 1 212 ? -8.963 -5.141 -11.398 1.00 90.69 212 LEU A CA 1
ATOM 1599 C C . LEU A 1 212 ? -9.129 -6.315 -12.385 1.00 90.69 212 LEU A C 1
ATOM 1601 O O . LEU A 1 212 ? -8.466 -6.370 -13.425 1.00 90.69 212 LEU A O 1
ATOM 1605 N N . ARG A 1 213 ? -10.044 -7.246 -12.085 1.00 91.31 213 ARG A N 1
ATOM 1606 C CA . ARG A 1 213 ? -10.410 -8.354 -12.975 1.00 91.31 213 ARG A CA 1
ATOM 1607 C C . ARG A 1 213 ? -11.329 -7.902 -14.114 1.00 91.31 213 ARG A C 1
ATOM 1609 O O . ARG A 1 213 ? -11.204 -8.421 -15.223 1.00 91.31 213 ARG A O 1
ATOM 1616 N N . GLU A 1 214 ? -12.238 -6.968 -13.837 1.00 91.94 214 GLU A N 1
ATOM 1617 C CA . GLU A 1 214 ? -13.263 -6.463 -14.763 1.00 91.94 214 GLU A CA 1
ATOM 1618 C C . GLU A 1 214 ? -12.696 -5.532 -15.854 1.00 91.94 214 GLU A C 1
ATOM 1620 O O . GLU A 1 214 ? -13.212 -5.519 -16.970 1.00 91.94 214 GLU A O 1
ATOM 1625 N N . THR A 1 215 ? -11.636 -4.765 -15.573 1.00 83.75 215 THR A N 1
ATOM 1626 C CA . THR A 1 215 ? -11.151 -3.679 -16.452 1.00 83.75 215 THR A CA 1
ATOM 1627 C C . THR A 1 215 ? -9.895 -4.036 -17.255 1.00 83.75 215 THR A C 1
ATOM 1629 O O . THR A 1 215 ? -8.957 -3.244 -17.343 1.00 83.75 215 THR A O 1
ATOM 1632 N N . GLN A 1 216 ? -9.835 -5.235 -17.832 1.00 82.00 216 GLN A N 1
ATOM 1633 C CA . GLN A 1 216 ? -8.687 -5.665 -18.640 1.00 82.00 216 GLN A CA 1
ATOM 1634 C C . GLN A 1 216 ? -8.814 -5.274 -20.128 1.00 82.00 216 GLN A C 1
ATOM 1636 O O . GLN A 1 216 ? -9.920 -5.310 -20.669 1.00 82.00 216 GLN A O 1
ATOM 1641 N N . PRO A 1 217 ? -7.693 -5.001 -20.827 1.00 81.00 217 PRO A N 1
ATOM 1642 C CA . PRO A 1 217 ? -6.346 -4.829 -20.286 1.00 81.00 217 PRO A CA 1
ATOM 1643 C C . PRO A 1 217 ? -6.180 -3.430 -19.671 1.00 81.00 217 PRO A C 1
ATOM 1645 O O . PRO A 1 217 ? -6.732 -2.450 -20.169 1.00 81.00 217 PRO A O 1
ATOM 1648 N N . TRP A 1 218 ? -5.395 -3.328 -18.604 1.00 81.31 218 TRP A N 1
ATOM 1649 C CA . TRP A 1 218 ? -5.112 -2.065 -17.923 1.00 81.31 218 TRP A CA 1
ATOM 1650 C C . TRP A 1 218 ? -3.647 -1.663 -18.098 1.00 81.31 218 TRP A C 1
ATOM 1652 O O . TRP A 1 218 ? -2.777 -2.487 -18.388 1.00 81.31 218 TRP A O 1
ATOM 1662 N N . ASP A 1 219 ? -3.395 -0.366 -17.956 1.00 83.50 219 ASP A N 1
ATOM 1663 C CA . ASP A 1 219 ? -2.058 0.184 -17.754 1.00 83.50 219 ASP A CA 1
ATOM 1664 C C . ASP A 1 219 ? -1.749 0.136 -16.254 1.00 83.50 219 ASP A C 1
ATOM 1666 O O . ASP A 1 219 ? -2.606 0.477 -15.437 1.00 83.50 219 ASP A O 1
ATOM 1670 N N . ILE A 1 220 ? -0.533 -0.278 -15.891 1.00 83.06 220 ILE A N 1
ATOM 1671 C CA . ILE A 1 220 ? -0.143 -0.522 -14.495 1.00 83.06 220 ILE A CA 1
ATOM 1672 C C . ILE A 1 220 ? -0.318 0.704 -13.584 1.00 83.06 220 ILE A C 1
ATOM 1674 O O . ILE A 1 220 ? -0.578 0.560 -12.395 1.00 83.06 220 ILE A O 1
ATOM 1678 N N . PHE A 1 221 ? -0.219 1.915 -14.136 1.00 83.12 221 PHE A N 1
ATOM 1679 C CA . PHE A 1 221 ? -0.343 3.162 -13.385 1.00 83.12 221 PHE A CA 1
ATOM 1680 C C . PHE A 1 221 ? -1.792 3.635 -13.236 1.00 83.12 221 PHE A C 1
ATOM 1682 O O . PHE A 1 221 ? -2.046 4.538 -12.441 1.00 83.12 221 PHE A O 1
ATOM 1689 N N . ASP A 1 222 ? -2.720 3.048 -13.995 1.00 86.56 222 ASP A N 1
ATOM 1690 C CA . ASP A 1 222 ? -4.160 3.322 -13.914 1.00 86.56 222 ASP A CA 1
ATOM 1691 C C . ASP A 1 222 ? -4.945 2.080 -13.443 1.00 86.56 222 ASP A C 1
ATOM 1693 O O . ASP A 1 222 ? -6.169 2.045 -13.552 1.00 86.56 222 ASP A O 1
ATOM 1697 N N . ALA A 1 223 ? -4.255 1.045 -12.952 1.00 89.50 223 ALA A N 1
ATOM 1698 C CA . ALA A 1 223 ? -4.882 -0.185 -12.489 1.00 89.50 223 ALA A CA 1
ATOM 1699 C C . ALA A 1 223 ? -5.832 0.105 -11.311 1.00 89.50 223 ALA A C 1
ATOM 1701 O O . ALA A 1 223 ? -5.426 0.781 -10.355 1.00 89.50 223 ALA A O 1
ATOM 1702 N N . PRO A 1 224 ? -7.078 -0.407 -11.330 1.00 93.44 224 PRO A N 1
ATOM 1703 C CA . PRO A 1 224 ? -7.979 -0.219 -10.207 1.00 93.44 224 PRO A CA 1
ATOM 1704 C C . PRO A 1 224 ? -7.437 -0.836 -8.923 1.00 93.44 224 PRO A C 1
ATOM 1706 O O . PRO A 1 224 ? -6.908 -1.947 -8.927 1.00 93.44 224 PRO A O 1
ATOM 1709 N N . MET A 1 225 ? -7.645 -0.154 -7.802 1.00 94.69 225 MET A N 1
ATOM 1710 C CA . MET A 1 225 ? -7.205 -0.629 -6.492 1.00 94.69 225 MET A CA 1
ATOM 1711 C C . MET A 1 225 ? -8.221 -0.298 -5.398 1.00 94.69 225 MET A C 1
ATOM 1713 O O . MET A 1 225 ? -8.961 0.685 -5.525 1.00 94.69 225 MET A O 1
ATOM 1717 N N . PRO A 1 226 ? -8.264 -1.075 -4.303 1.00 97.12 226 PRO A N 1
ATOM 1718 C CA . PRO A 1 226 ? -9.035 -0.695 -3.133 1.00 97.12 226 PRO A CA 1
ATOM 1719 C C . PRO A 1 226 ? -8.595 0.667 -2.591 1.00 97.12 226 PRO A C 1
ATOM 1721 O O . PRO A 1 226 ? -7.412 1.017 -2.605 1.00 97.12 226 PRO A O 1
ATOM 1724 N N . ASN A 1 227 ? -9.536 1.436 -2.054 1.00 97.06 227 ASN A N 1
ATOM 1725 C CA . ASN A 1 227 ? -9.213 2.663 -1.342 1.00 97.06 227 ASN A CA 1
ATOM 1726 C C . ASN A 1 227 ? -8.664 2.325 0.052 1.00 97.06 227 ASN A C 1
ATOM 1728 O O . ASN A 1 227 ? -9.379 2.320 1.056 1.00 97.06 227 ASN A O 1
ATOM 1732 N N . TYR A 1 228 ? -7.364 2.056 0.125 1.00 97.50 228 TYR A N 1
ATOM 1733 C CA . TYR A 1 228 ? -6.687 1.723 1.378 1.00 97.50 228 TYR A CA 1
ATOM 1734 C C . TYR A 1 228 ? -6.779 2.828 2.442 1.00 97.50 228 TYR A C 1
ATOM 1736 O O . TYR A 1 228 ? -6.690 2.536 3.634 1.00 97.50 228 TYR A O 1
ATOM 1744 N N . VAL A 1 229 ? -6.997 4.090 2.050 1.00 96.88 229 VAL A N 1
ATOM 1745 C CA . VAL A 1 229 ? -7.176 5.198 3.003 1.00 96.88 229 VAL A CA 1
ATOM 1746 C C . VAL A 1 229 ? -8.458 5.018 3.814 1.00 96.88 229 VAL A C 1
ATOM 1748 O O . VAL A 1 229 ? -8.433 5.205 5.030 1.00 96.88 229 VAL A O 1
ATOM 1751 N N . GLN A 1 230 ? -9.542 4.574 3.174 1.00 97.75 230 GLN A N 1
ATOM 1752 C CA . GLN A 1 230 ? -10.788 4.213 3.859 1.00 97.75 230 GLN A CA 1
ATOM 1753 C C . GLN A 1 230 ? -10.572 3.052 4.838 1.00 97.75 230 GLN A C 1
ATOM 1755 O O . GLN A 1 230 ? -11.029 3.111 5.975 1.00 97.75 230 GLN A O 1
ATOM 1760 N N . LEU A 1 231 ? -9.822 2.017 4.444 1.00 98.38 231 LEU A N 1
ATOM 1761 C CA . LEU A 1 231 ? -9.538 0.868 5.317 1.00 98.38 231 LEU A CA 1
ATOM 1762 C C . LEU A 1 231 ? -8.705 1.264 6.547 1.00 98.38 231 LEU A C 1
ATOM 1764 O O . LEU A 1 231 ? -9.003 0.837 7.662 1.00 98.38 231 LEU A O 1
ATOM 1768 N N . MET A 1 232 ? -7.711 2.141 6.375 1.00 98.50 232 MET A N 1
ATOM 1769 C CA . MET A 1 232 ? -6.957 2.710 7.499 1.00 98.50 232 MET A CA 1
ATOM 1770 C C . MET A 1 232 ? -7.844 3.561 8.421 1.00 98.50 232 MET A C 1
ATOM 1772 O O . MET A 1 232 ? -7.659 3.547 9.638 1.00 98.50 232 MET A O 1
ATOM 1776 N N . ALA A 1 233 ? -8.812 4.301 7.871 1.00 98.50 233 ALA A N 1
ATOM 1777 C CA . ALA A 1 233 ? -9.777 5.054 8.669 1.00 98.50 233 ALA A CA 1
ATOM 1778 C C . ALA A 1 233 ? -10.699 4.121 9.470 1.00 98.50 233 ALA A C 1
ATOM 1780 O O . ALA A 1 233 ? -10.866 4.326 10.672 1.00 98.50 233 ALA A O 1
ATOM 1781 N N . TRP A 1 234 ? -11.207 3.048 8.856 1.00 98.69 234 TRP A N 1
ATOM 1782 C CA . TRP A 1 234 ? -11.964 2.001 9.548 1.00 98.69 234 TRP A CA 1
ATOM 1783 C C . TRP A 1 234 ? -11.177 1.363 10.697 1.00 98.69 234 TRP A C 1
ATOM 1785 O O . TRP A 1 234 ? -11.735 1.187 11.779 1.00 98.69 234 TRP A O 1
ATOM 1795 N N . ALA A 1 235 ? -9.878 1.098 10.512 1.00 98.62 235 ALA A N 1
ATOM 1796 C CA . ALA A 1 235 ? -9.017 0.580 11.576 1.00 98.62 235 ALA A CA 1
ATOM 1797 C C . ALA A 1 235 ? -8.945 1.526 12.790 1.00 98.62 235 ALA A C 1
ATOM 1799 O O . ALA A 1 235 ? -9.091 1.089 13.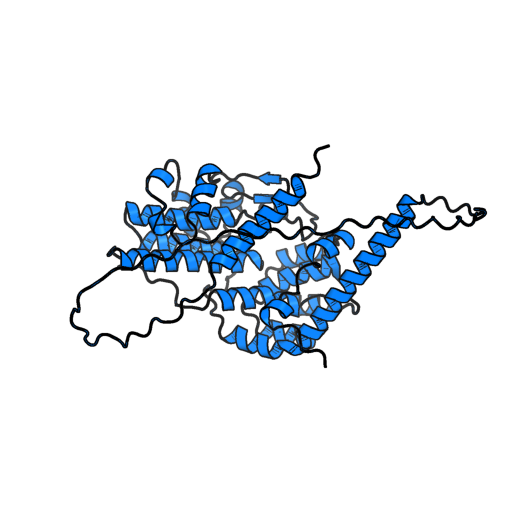931 1.00 98.62 235 ALA A O 1
ATOM 1800 N N . LYS A 1 236 ? -8.788 2.838 12.564 1.00 98.75 236 LYS A N 1
ATOM 1801 C CA . LYS A 1 236 ? -8.827 3.842 13.644 1.00 98.75 236 LYS A CA 1
ATOM 1802 C C . LYS A 1 236 ? -10.192 3.877 14.331 1.00 98.75 236 LYS A C 1
ATOM 1804 O O . LYS A 1 236 ? -10.269 3.840 15.556 1.00 98.75 236 LYS A O 1
ATOM 1809 N N . LEU A 1 237 ? -11.272 3.927 13.550 1.00 98.75 237 LEU A N 1
ATOM 1810 C CA . LEU A 1 237 ? -12.642 4.022 14.061 1.00 98.75 237 LEU A CA 1
ATOM 1811 C C . LEU A 1 237 ? -13.047 2.783 14.878 1.00 98.75 237 LEU A C 1
ATOM 1813 O O . LEU A 1 237 ? -13.796 2.916 15.846 1.00 98.75 237 LEU A O 1
ATOM 1817 N N . ALA A 1 238 ? -12.510 1.601 14.557 1.00 98.62 238 ALA A N 1
ATOM 1818 C CA . ALA A 1 238 ? -12.708 0.388 15.353 1.00 98.62 238 ALA A CA 1
ATOM 1819 C C . ALA A 1 238 ? -12.149 0.544 16.779 1.00 98.62 238 ALA A C 1
ATOM 1821 O O . ALA A 1 238 ? -12.822 0.191 17.750 1.00 98.62 238 ALA A O 1
ATOM 1822 N N . PHE A 1 239 ? -10.971 1.159 16.929 1.00 98.62 239 PHE A N 1
ATOM 1823 C CA . PHE A 1 239 ? -10.422 1.480 18.248 1.00 98.62 239 PHE A CA 1
ATOM 1824 C C . PHE A 1 239 ? -11.164 2.618 18.943 1.00 98.62 239 PHE A C 1
ATOM 1826 O O . PHE A 1 239 ? -11.413 2.506 20.137 1.00 98.62 239 PHE A O 1
ATOM 1833 N N . VAL A 1 240 ? -11.596 3.663 18.226 1.00 98.56 240 VAL A N 1
ATOM 1834 C CA . VAL A 1 240 ? -12.441 4.727 18.812 1.00 98.56 240 VAL A CA 1
ATOM 1835 C C . VAL A 1 240 ? -13.714 4.129 19.420 1.00 98.56 240 VAL A C 1
ATOM 1837 O O . VAL A 1 240 ? -14.092 4.465 20.543 1.00 98.56 240 VAL A O 1
ATOM 1840 N N . ARG A 1 241 ? -14.339 3.169 18.728 1.00 98.44 241 ARG A N 1
ATOM 1841 C CA . ARG A 1 241 ? -15.468 2.402 19.264 1.00 98.44 241 ARG A CA 1
ATOM 1842 C C . ARG A 1 241 ? -15.092 1.618 20.518 1.00 98.44 241 ARG A C 1
ATOM 1844 O O . ARG A 1 241 ? -15.849 1.649 21.485 1.00 98.44 241 ARG A O 1
ATOM 1851 N N . ALA A 1 242 ? -13.949 0.940 20.520 1.00 98.19 242 ALA A N 1
ATOM 1852 C CA . ALA A 1 242 ? -13.504 0.155 21.667 1.00 98.19 242 ALA A CA 1
ATOM 1853 C C . ALA A 1 242 ? -13.099 1.009 22.880 1.00 98.19 242 ALA A C 1
ATOM 1855 O O . ALA A 1 242 ? -13.344 0.606 24.012 1.00 98.19 242 ALA A O 1
ATOM 1856 N N . PHE A 1 243 ? -12.549 2.208 22.674 1.00 98.25 243 PHE A N 1
ATOM 1857 C CA . PHE A 1 243 ? -12.288 3.164 23.754 1.00 98.25 243 PHE A CA 1
ATOM 1858 C C . PHE A 1 243 ? -13.585 3.627 24.421 1.00 98.25 243 PHE A C 1
ATOM 1860 O O . PHE A 1 243 ? -13.635 3.782 25.638 1.00 98.25 243 PHE A O 1
ATOM 1867 N N . ALA A 1 244 ? -14.646 3.818 23.635 1.00 97.06 244 ALA A N 1
ATOM 1868 C CA . ALA A 1 244 ? -15.934 4.271 24.145 1.00 97.06 244 ALA A CA 1
ATOM 1869 C C . ALA A 1 244 ? -16.776 3.161 24.794 1.00 97.06 244 ALA A C 1
ATOM 1871 O O . ALA A 1 244 ? -17.480 3.416 25.769 1.00 97.06 244 ALA A O 1
ATOM 1872 N N . LEU A 1 245 ? -16.755 1.953 24.225 1.00 96.62 245 LEU A N 1
ATOM 1873 C CA . LEU A 1 245 ? -17.669 0.862 24.588 1.00 96.62 245 LEU A CA 1
ATOM 1874 C C . LEU A 1 245 ? -16.975 -0.324 25.276 1.00 96.62 245 LEU A C 1
ATOM 1876 O O . LEU A 1 245 ? -17.642 -1.283 25.659 1.00 96.62 245 LEU A O 1
ATOM 1880 N N . GLY A 1 246 ? -15.652 -0.280 25.421 1.00 96.44 246 GLY A N 1
ATOM 1881 C CA . GLY A 1 246 ? -14.840 -1.430 25.808 1.00 96.44 246 GLY A CA 1
ATOM 1882 C C . GLY A 1 246 ? -14.616 -2.413 24.651 1.00 96.44 246 GLY A C 1
ATOM 1883 O O . GLY A 1 246 ? -15.039 -2.198 23.516 1.00 96.44 246 GLY A O 1
ATOM 1884 N N . GLY A 1 247 ? -13.937 -3.527 24.940 1.00 96.44 247 GLY A N 1
ATOM 1885 C CA . GLY A 1 247 ? -13.651 -4.567 23.941 1.00 96.44 247 GLY A CA 1
ATOM 1886 C C . GLY A 1 247 ? -12.376 -4.332 23.125 1.00 96.44 247 GLY A C 1
ATOM 1887 O O . GLY A 1 247 ? -12.323 -4.704 21.955 1.00 96.44 247 GLY A O 1
ATOM 1888 N N . LEU A 1 248 ? -11.341 -3.746 23.736 1.00 97.94 248 LEU A N 1
ATOM 1889 C CA . LEU A 1 248 ? -10.068 -3.440 23.072 1.00 97.94 248 LEU A CA 1
ATOM 1890 C C . LEU A 1 248 ? -9.386 -4.666 22.455 1.00 97.94 248 LEU A C 1
ATOM 1892 O O . LEU A 1 248 ? -8.931 -4.589 21.319 1.00 97.94 248 LEU A O 1
ATOM 1896 N N . ALA A 1 249 ? -9.393 -5.809 23.146 1.00 97.25 249 ALA A N 1
ATOM 1897 C CA . ALA A 1 249 ? -8.848 -7.055 22.604 1.00 97.25 249 ALA A CA 1
ATOM 1898 C C . ALA A 1 249 ? -9.579 -7.505 21.324 1.00 97.25 249 ALA A C 1
ATOM 1900 O O . ALA A 1 249 ? -8.942 -7.905 20.355 1.00 97.25 249 ALA A O 1
ATOM 1901 N N . LYS A 1 250 ? -10.912 -7.367 21.279 1.00 96.94 250 LYS A N 1
ATOM 1902 C CA . LYS A 1 250 ? -11.698 -7.702 20.085 1.00 96.94 250 LYS A CA 1
ATOM 1903 C C . LYS A 1 250 ? -11.387 -6.758 18.922 1.00 96.94 250 LYS A C 1
ATOM 1905 O O . LYS A 1 250 ? -11.182 -7.228 17.809 1.00 96.94 250 LYS A O 1
ATOM 1910 N N . ALA A 1 251 ? -11.327 -5.449 19.173 1.00 97.88 251 ALA A N 1
ATOM 1911 C CA . ALA A 1 251 ? -10.971 -4.481 18.135 1.00 97.88 251 ALA A CA 1
ATOM 1912 C C . ALA A 1 251 ? -9.549 -4.714 17.605 1.00 97.88 251 ALA A C 1
ATOM 1914 O O . ALA A 1 251 ? -9.328 -4.632 16.401 1.00 97.88 251 ALA A O 1
ATOM 1915 N N . ALA A 1 252 ? -8.603 -5.065 18.479 1.00 97.44 252 ALA A N 1
ATOM 1916 C CA . ALA A 1 252 ? -7.256 -5.444 18.073 1.00 97.44 252 ALA A CA 1
ATOM 1917 C C . ALA A 1 252 ? -7.257 -6.659 17.138 1.00 97.44 252 ALA A C 1
ATOM 1919 O O . ALA A 1 252 ? -6.629 -6.611 16.084 1.00 97.44 252 ALA A O 1
ATOM 1920 N N . ASP A 1 253 ? -8.010 -7.710 17.470 1.00 95.94 253 ASP A N 1
ATOM 1921 C CA . ASP A 1 253 ? -8.135 -8.893 16.615 1.00 95.94 253 ASP A CA 1
ATOM 1922 C C . ASP A 1 253 ? -8.785 -8.573 15.258 1.00 95.94 253 ASP A C 1
ATOM 1924 O O . ASP A 1 253 ? -8.283 -9.012 14.224 1.00 95.94 253 ASP A O 1
ATOM 1928 N N . GLU A 1 254 ? -9.865 -7.784 15.236 1.00 97.12 254 GLU A N 1
ATOM 1929 C CA . GLU A 1 254 ? -10.542 -7.348 14.004 1.00 97.12 254 GLU A CA 1
ATOM 1930 C C . GLU A 1 254 ? -9.613 -6.512 13.105 1.00 97.12 254 GLU A C 1
ATOM 1932 O O . GLU A 1 254 ? -9.514 -6.756 11.901 1.00 97.12 254 GLU A O 1
ATOM 1937 N N . VAL A 1 255 ? -8.898 -5.539 13.680 1.00 97.38 255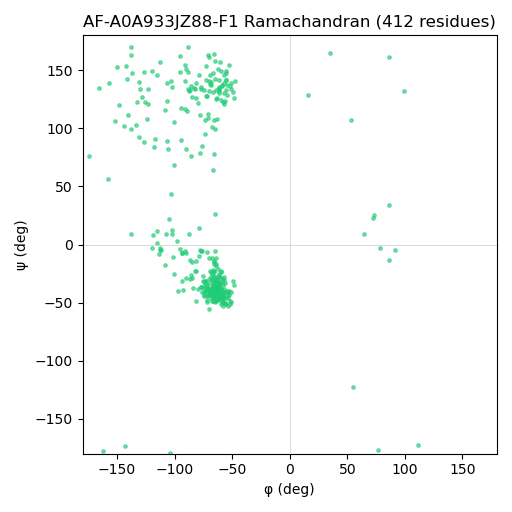 VAL A N 1
ATOM 1938 C CA . VAL A 1 255 ? -7.986 -4.657 12.938 1.00 97.38 255 VAL A CA 1
ATOM 1939 C C . VAL A 1 255 ? -6.761 -5.413 12.436 1.00 97.38 255 VAL A C 1
ATOM 1941 O O . VAL A 1 255 ? -6.332 -5.214 11.298 1.00 97.38 255 VAL A O 1
ATOM 1944 N N . ARG A 1 256 ? -6.214 -6.319 13.248 1.00 95.38 256 ARG A N 1
ATOM 1945 C CA . ARG A 1 256 ? -5.104 -7.175 12.836 1.00 95.38 256 ARG A CA 1
ATOM 1946 C C . ARG A 1 256 ? -5.517 -8.093 11.690 1.00 95.38 256 ARG A C 1
ATOM 1948 O O . ARG A 1 256 ? -4.775 -8.220 10.721 1.00 95.38 256 ARG A O 1
ATOM 1955 N N . HIS A 1 257 ? -6.715 -8.670 11.757 1.00 95.56 257 HIS A N 1
ATOM 1956 C CA . HIS A 1 257 ? -7.255 -9.481 10.667 1.00 95.56 257 HIS A CA 1
ATOM 1957 C C . HIS A 1 257 ? -7.442 -8.673 9.378 1.00 95.56 257 HIS A C 1
ATOM 1959 O O . HIS A 1 257 ? -7.070 -9.130 8.301 1.00 95.56 257 HIS A O 1
ATOM 1965 N N . LEU A 1 258 ? -7.947 -7.438 9.479 1.00 97.12 258 LEU A N 1
ATOM 1966 C CA . LEU A 1 258 ? -8.025 -6.528 8.334 1.00 97.12 258 LEU A CA 1
ATOM 1967 C C . LEU A 1 258 ? -6.638 -6.264 7.723 1.00 97.12 258 LEU A C 1
ATOM 1969 O O . LEU A 1 258 ? -6.502 -6.275 6.502 1.00 97.12 258 LEU A O 1
ATOM 1973 N N . GLY A 1 259 ? -5.615 -6.055 8.556 1.00 95.69 259 GLY A N 1
ATOM 1974 C CA . GLY A 1 259 ? -4.228 -5.907 8.110 1.00 95.69 259 GLY A CA 1
ATOM 1975 C C . GLY A 1 259 ? -3.728 -7.119 7.320 1.00 95.69 259 GLY A C 1
ATOM 1976 O O . GLY A 1 259 ? -3.175 -6.936 6.237 1.00 95.69 259 GLY A O 1
ATOM 1977 N N . ALA A 1 260 ? -3.998 -8.334 7.803 1.00 93.94 260 ALA A N 1
ATOM 1978 C CA . ALA A 1 260 ? -3.643 -9.577 7.114 1.00 93.94 260 ALA A CA 1
ATOM 1979 C C . ALA A 1 260 ? -4.367 -9.729 5.762 1.00 93.94 260 ALA A C 1
ATOM 1981 O O . ALA A 1 260 ? -3.745 -10.060 4.754 1.00 93.94 260 ALA A O 1
ATOM 1982 N N . LEU A 1 261 ? -5.668 -9.417 5.700 1.00 94.81 261 LEU A N 1
ATOM 1983 C CA . LEU A 1 261 ? -6.412 -9.429 4.435 1.00 94.81 261 LEU A CA 1
ATOM 1984 C C . LEU A 1 261 ? -5.848 -8.417 3.433 1.00 94.81 261 LEU A C 1
ATOM 1986 O O . LEU A 1 261 ? -5.714 -8.736 2.256 1.00 94.81 261 LEU A O 1
ATOM 1990 N N . VAL A 1 262 ? -5.498 -7.211 3.878 1.00 95.81 262 VAL A N 1
ATOM 1991 C CA . VAL A 1 262 ? -4.884 -6.197 3.010 1.00 95.81 262 VAL A CA 1
ATOM 1992 C C . VAL A 1 262 ? -3.522 -6.671 2.499 1.00 95.81 262 VAL A C 1
ATOM 1994 O O . VAL A 1 262 ? -3.274 -6.632 1.298 1.00 95.81 262 VAL A O 1
ATOM 1997 N N . GLU A 1 263 ? -2.651 -7.173 3.371 1.00 92.94 263 GLU A N 1
ATOM 1998 C CA . GLU A 1 263 ? -1.357 -7.723 2.951 1.00 92.94 263 GLU A CA 1
ATOM 1999 C C . GLU A 1 263 ? -1.530 -8.819 1.885 1.00 92.94 263 GLU A C 1
ATOM 2001 O O . GLU A 1 263 ? -0.828 -8.825 0.875 1.00 92.94 263 GLU A O 1
ATOM 2006 N N . SER A 1 264 ? -2.549 -9.669 2.041 1.00 91.62 264 SER A N 1
ATOM 2007 C CA . SER A 1 264 ? -2.807 -10.793 1.140 1.00 91.62 264 SER A CA 1
ATOM 2008 C C . SER A 1 264 ? -3.186 -10.449 -0.301 1.00 91.62 264 SER A C 1
ATOM 2010 O O . SER A 1 264 ? -3.287 -11.347 -1.136 1.00 91.62 264 SER A O 1
ATOM 2012 N N . ASN A 1 265 ? -3.361 -9.163 -0.619 1.00 91.19 265 ASN A N 1
ATOM 2013 C CA . ASN A 1 265 ? -3.575 -8.712 -1.992 1.00 91.19 265 ASN A CA 1
ATOM 2014 C C . ASN A 1 265 ? -2.371 -8.986 -2.912 1.00 91.19 265 ASN A C 1
ATOM 2016 O O . ASN A 1 265 ? -2.555 -8.979 -4.129 1.00 91.19 265 ASN A O 1
ATOM 2020 N N . GLY A 1 266 ? -1.174 -9.226 -2.358 1.00 86.62 266 GLY A N 1
ATOM 2021 C CA . GLY A 1 266 ? 0.016 -9.603 -3.132 1.00 86.62 266 GLY A CA 1
ATOM 2022 C C . GLY A 1 266 ? 0.627 -8.455 -3.940 1.00 86.62 266 GLY A C 1
ATOM 2023 O O . GLY A 1 266 ? 1.254 -8.689 -4.965 1.00 86.62 266 GLY A O 1
ATOM 2024 N N . ILE A 1 2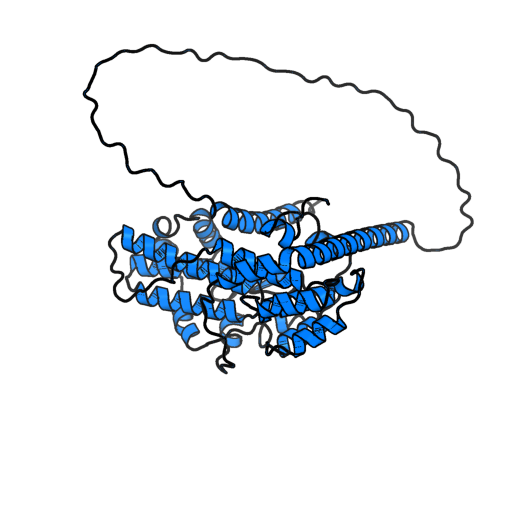67 ? 0.418 -7.205 -3.516 1.00 89.75 267 ILE A N 1
ATOM 2025 C CA . ILE A 1 267 ? 1.018 -6.027 -4.155 1.00 89.75 267 ILE A CA 1
ATOM 2026 C C . ILE A 1 267 ? 1.759 -5.182 -3.122 1.00 89.75 267 ILE A C 1
ATOM 2028 O O . ILE A 1 267 ? 1.338 -5.066 -1.972 1.00 89.75 267 ILE A O 1
ATOM 2032 N N . LEU A 1 268 ? 2.833 -4.505 -3.538 1.00 91.50 268 LEU A N 1
ATOM 2033 C CA . LEU A 1 268 ? 3.678 -3.724 -2.627 1.00 91.50 268 LEU A CA 1
ATOM 2034 C C . LEU A 1 268 ? 2.879 -2.703 -1.795 1.00 91.50 268 LEU A C 1
ATOM 2036 O O . LEU A 1 268 ? 3.122 -2.520 -0.598 1.00 91.50 268 LEU A O 1
ATOM 2040 N N . LEU A 1 269 ? 1.939 -1.996 -2.432 1.00 91.81 269 LEU A N 1
ATOM 2041 C CA . LEU A 1 269 ? 1.149 -0.970 -1.755 1.00 91.81 269 LEU A CA 1
ATOM 2042 C C . LEU A 1 269 ? 0.353 -1.552 -0.580 1.00 91.81 269 LEU A C 1
ATOM 2044 O O . LEU A 1 269 ? 0.272 -0.913 0.470 1.00 91.81 269 LEU A O 1
ATOM 2048 N N . SER A 1 270 ? -0.207 -2.749 -0.741 1.00 93.75 270 SER A N 1
ATOM 2049 C CA . SER A 1 270 ? -1.053 -3.361 0.276 1.00 93.75 270 SER A CA 1
ATOM 2050 C C . SER A 1 270 ? -0.228 -3.814 1.484 1.00 93.75 270 SER A C 1
ATOM 2052 O O . SER A 1 270 ? -0.615 -3.549 2.618 1.00 93.75 270 SER A O 1
ATOM 2054 N N . GLU A 1 271 ? 0.977 -4.345 1.283 1.00 92.88 271 GLU A N 1
ATOM 2055 C CA . GLU A 1 271 ? 1.892 -4.689 2.383 1.00 92.88 271 GLU A CA 1
ATOM 2056 C C . GLU A 1 271 ? 2.300 -3.463 3.203 1.00 92.88 271 GLU A C 1
ATOM 2058 O O . GLU A 1 271 ? 2.287 -3.476 4.437 1.00 92.88 271 GLU A O 1
ATOM 2063 N N . VAL A 1 272 ? 2.608 -2.354 2.523 1.00 93.44 272 VAL A N 1
ATOM 2064 C CA . VAL A 1 272 ? 2.916 -1.082 3.188 1.00 93.44 272 VAL A CA 1
ATOM 2065 C C . VAL A 1 272 ? 1.725 -0.605 4.022 1.00 93.44 272 VAL A C 1
ATOM 2067 O O . VAL A 1 272 ? 1.922 -0.110 5.134 1.00 93.44 272 VAL A O 1
ATOM 2070 N N . VAL A 1 273 ? 0.501 -0.747 3.509 1.00 95.38 273 VAL A N 1
ATOM 2071 C CA . VAL A 1 273 ? -0.728 -0.392 4.233 1.00 95.38 273 VAL A CA 1
ATOM 2072 C C . VAL A 1 273 ? -0.955 -1.319 5.424 1.00 95.38 273 VAL A C 1
ATOM 2074 O O . VAL A 1 273 ? -1.279 -0.825 6.501 1.00 95.38 273 VAL A O 1
ATOM 2077 N N . ALA A 1 274 ? -0.731 -2.625 5.288 1.00 94.69 274 ALA A N 1
ATOM 2078 C CA . ALA A 1 274 ? -0.852 -3.578 6.389 1.00 94.69 274 ALA A CA 1
ATOM 2079 C C . ALA A 1 274 ? 0.084 -3.219 7.557 1.00 94.69 274 ALA A C 1
ATOM 2081 O O . ALA A 1 274 ? -0.330 -3.221 8.716 1.00 94.69 274 ALA A O 1
ATOM 2082 N N . VAL A 1 275 ? 1.318 -2.795 7.260 1.00 93.94 275 VAL A N 1
ATOM 2083 C CA . VAL A 1 275 ? 2.255 -2.275 8.273 1.00 93.94 275 VAL A CA 1
ATOM 2084 C C . VAL A 1 275 ? 1.730 -0.994 8.937 1.00 93.94 275 VAL A C 1
ATOM 2086 O O . VAL A 1 275 ? 1.909 -0.808 10.139 1.00 93.94 275 VAL A O 1
ATOM 2089 N N . ILE A 1 276 ? 1.064 -0.105 8.191 1.00 95.00 276 ILE A N 1
ATOM 2090 C CA . ILE A 1 276 ? 0.435 1.099 8.764 1.00 95.00 276 ILE A CA 1
ATOM 2091 C C . ILE A 1 276 ? -0.752 0.727 9.667 1.00 95.00 276 ILE A C 1
ATOM 2093 O O . ILE A 1 276 ? -0.951 1.362 10.700 1.00 95.00 276 ILE A O 1
ATOM 2097 N N . ILE A 1 277 ? -1.522 -0.305 9.320 1.00 96.50 277 ILE A N 1
ATOM 2098 C CA . ILE A 1 277 ? -2.619 -0.811 10.159 1.00 96.50 277 ILE A CA 1
ATOM 2099 C C . ILE A 1 277 ? -2.085 -1.334 11.504 1.00 96.50 277 ILE A C 1
ATOM 2101 O O . ILE A 1 277 ? -2.659 -1.033 12.550 1.00 96.50 277 ILE A O 1
ATOM 2105 N N . LEU A 1 278 ? -0.942 -2.021 11.510 1.00 94.19 278 LEU A N 1
ATOM 2106 C CA . LEU A 1 278 ? -0.269 -2.427 12.750 1.00 94.19 278 LEU A CA 1
ATOM 2107 C C . LEU A 1 278 ? 0.261 -1.233 13.562 1.00 94.19 278 LEU A C 1
ATOM 2109 O O . LEU A 1 278 ? 0.181 -1.241 14.791 1.00 94.19 278 LEU A O 1
ATOM 2113 N N . ASP A 1 279 ? 0.754 -0.180 12.902 1.00 95.00 279 ASP A N 1
ATOM 2114 C CA . ASP A 1 279 ? 1.139 1.065 13.584 1.00 95.00 279 ASP A CA 1
ATOM 2115 C C . ASP A 1 279 ? -0.078 1.747 14.242 1.00 95.00 279 ASP A C 1
ATOM 2117 O O . ASP A 1 279 ? 0.045 2.313 15.331 1.00 95.00 279 ASP A O 1
ATOM 2121 N N . ILE A 1 280 ? -1.259 1.677 13.611 1.00 97.50 280 ILE A N 1
ATOM 2122 C CA . ILE A 1 280 ? -2.528 2.156 14.186 1.00 97.50 280 ILE A CA 1
ATOM 2123 C C . ILE A 1 280 ? -2.875 1.356 15.446 1.00 97.50 280 ILE A C 1
ATOM 2125 O O . ILE A 1 280 ? -3.172 1.965 16.474 1.00 97.50 280 ILE A O 1
ATOM 2129 N N . GLU A 1 281 ? -2.788 0.022 15.401 1.00 96.94 281 GLU A N 1
ATOM 2130 C CA . GLU A 1 281 ? -3.004 -0.830 16.577 1.00 96.94 281 GLU A CA 1
ATOM 2131 C C . GLU A 1 281 ? -2.035 -0.479 17.715 1.00 96.94 281 GLU A C 1
ATOM 2133 O O . GLU A 1 281 ? -2.459 -0.301 18.859 1.00 96.94 281 GLU A O 1
ATOM 2138 N N . ARG A 1 282 ? -0.740 -0.320 17.420 1.00 95.69 282 ARG A N 1
ATOM 2139 C CA . ARG A 1 282 ? 0.254 0.046 18.439 1.00 95.69 282 ARG A CA 1
ATOM 2140 C C . ARG A 1 282 ? -0.059 1.403 19.068 1.00 95.69 282 ARG A C 1
ATOM 2142 O O . ARG A 1 282 ? -0.025 1.531 20.289 1.00 95.69 282 ARG A O 1
ATOM 2149 N N . ALA A 1 283 ? -0.400 2.406 18.258 1.00 96.62 283 ALA A N 1
ATOM 2150 C CA . ALA A 1 283 ? -0.790 3.722 18.763 1.00 96.62 283 ALA A CA 1
ATOM 2151 C C . ALA A 1 283 ? -2.035 3.646 19.664 1.00 96.62 283 ALA A C 1
ATOM 2153 O O . ALA A 1 283 ? -2.105 4.339 20.680 1.00 96.62 283 ALA A O 1
ATOM 2154 N N . ALA A 1 284 ? -2.991 2.778 19.322 1.00 97.94 284 ALA A N 1
ATOM 2155 C CA . ALA A 1 284 ? -4.169 2.536 20.139 1.00 97.94 284 ALA A CA 1
ATOM 2156 C C . ALA A 1 284 ? -3.809 1.898 21.492 1.00 97.94 284 ALA A C 1
ATOM 2158 O O . ALA A 1 284 ? -4.322 2.329 22.525 1.00 97.94 284 ALA A O 1
ATOM 2159 N N . PHE A 1 285 ? -2.908 0.908 21.497 1.00 97.81 285 PHE A N 1
ATOM 2160 C CA . PHE A 1 285 ? -2.450 0.236 22.718 1.00 97.81 285 PHE A CA 1
ATOM 2161 C C . PHE A 1 285 ? -1.758 1.211 23.670 1.00 97.81 285 PHE A C 1
ATOM 2163 O O . PHE A 1 285 ? -2.065 1.258 24.862 1.00 97.81 285 PHE A O 1
ATOM 2170 N N . GLU A 1 286 ? -0.865 2.041 23.131 1.00 96.88 286 GLU A N 1
ATOM 2171 C CA . GLU A 1 286 ? -0.167 3.063 23.907 1.00 96.88 286 GLU A CA 1
ATOM 2172 C C . GLU A 1 286 ? -1.129 4.089 24.508 1.00 96.88 286 GLU A C 1
ATOM 2174 O O . GLU A 1 286 ? -0.993 4.454 25.678 1.00 96.88 286 GLU A O 1
ATOM 2179 N N . HIS A 1 287 ? -2.144 4.508 23.748 1.00 97.62 287 HIS A N 1
ATOM 2180 C CA . HIS A 1 287 ? -3.184 5.397 24.254 1.00 97.62 287 HIS A CA 1
ATOM 2181 C C . HIS A 1 287 ? -4.009 4.755 25.380 1.00 97.62 287 HIS A C 1
ATOM 2183 O O . HIS A 1 287 ? -4.198 5.377 26.428 1.00 97.62 287 HIS A O 1
ATOM 2189 N N . ALA A 1 288 ? -4.461 3.509 25.202 1.00 98.06 288 ALA A N 1
ATOM 2190 C CA . ALA A 1 288 ? -5.210 2.768 26.219 1.00 98.06 288 ALA A CA 1
ATOM 2191 C C . ALA A 1 288 ? -4.408 2.638 27.522 1.00 98.06 288 ALA A C 1
ATOM 2193 O O . ALA A 1 288 ? -4.912 2.941 28.604 1.00 98.06 288 ALA A O 1
ATOM 2194 N N . ARG A 1 289 ? -3.122 2.278 27.416 1.00 97.38 289 ARG A N 1
ATOM 2195 C CA . ARG A 1 289 ? -2.211 2.187 28.563 1.00 97.38 289 ARG A CA 1
ATOM 2196 C C . ARG A 1 289 ? -2.033 3.537 29.259 1.00 97.38 289 ARG A C 1
ATOM 2198 O O . ARG A 1 289 ? -2.111 3.606 30.483 1.00 97.38 289 ARG A O 1
ATOM 2205 N N . ALA A 1 290 ? -1.814 4.607 28.495 1.00 97.62 290 ALA A N 1
ATOM 2206 C CA . ALA A 1 290 ? -1.614 5.952 29.037 1.00 97.62 290 ALA A CA 1
ATOM 2207 C C . ALA A 1 290 ? -2.861 6.513 29.744 1.00 97.62 290 ALA A C 1
ATOM 2209 O O . ALA A 1 290 ? -2.735 7.332 30.652 1.00 97.62 290 ALA A O 1
ATOM 2210 N N . THR A 1 291 ? -4.054 6.072 29.344 1.00 97.75 291 THR A N 1
ATOM 2211 C CA . THR A 1 291 ? -5.342 6.507 29.912 1.00 97.75 291 THR A CA 1
ATOM 2212 C C . THR A 1 291 ? -5.904 5.550 30.967 1.00 97.75 291 THR A C 1
ATOM 2214 O O . THR A 1 291 ? -6.979 5.802 31.506 1.00 97.75 291 THR A O 1
ATOM 2217 N N . GLY A 1 292 ? -5.174 4.482 31.311 1.00 97.81 292 GLY A N 1
ATOM 2218 C CA . GLY A 1 292 ? -5.575 3.523 32.344 1.00 97.81 292 GLY A CA 1
ATOM 2219 C C . GLY A 1 292 ? -6.738 2.612 31.943 1.00 97.81 292 GLY A C 1
ATOM 2220 O O . GLY A 1 292 ? -7.435 2.102 32.819 1.00 97.81 292 GLY A O 1
ATOM 2221 N N . MET A 1 293 ? -6.970 2.417 30.642 1.00 97.62 293 MET A N 1
ATOM 2222 C CA . MET A 1 293 ? -7.963 1.466 30.140 1.00 97.62 293 MET A CA 1
ATOM 2223 C C . MET A 1 293 ? -7.484 0.018 30.316 1.00 97.62 293 MET A C 1
ATOM 2225 O O . MET A 1 293 ? -6.283 -0.256 30.335 1.00 97.62 293 MET A O 1
ATOM 2229 N N . ASP A 1 294 ? -8.429 -0.919 30.417 1.00 95.94 294 ASP A N 1
ATOM 2230 C CA . ASP A 1 294 ? -8.121 -2.345 30.537 1.00 95.94 294 ASP A CA 1
ATOM 2231 C C . ASP A 1 294 ? -7.581 -2.913 29.215 1.00 95.94 294 ASP A C 1
ATOM 2233 O O . ASP A 1 294 ? -8.299 -3.016 28.219 1.00 95.94 294 ASP A O 1
ATOM 2237 N N . THR A 1 295 ? -6.306 -3.296 29.216 1.00 96.69 295 THR A N 1
ATOM 2238 C CA . THR A 1 295 ? -5.621 -3.941 28.088 1.00 96.69 295 THR A CA 1
ATOM 2239 C C . THR A 1 295 ? -5.470 -5.455 28.274 1.00 96.69 295 THR A C 1
ATOM 2241 O O . THR A 1 295 ? -4.734 -6.106 27.531 1.00 96.69 295 THR A O 1
ATOM 2244 N N . THR A 1 296 ? -6.168 -6.049 29.247 1.00 94.81 296 THR A N 1
ATOM 2245 C CA . THR A 1 296 ? -6.132 -7.496 29.494 1.00 94.81 296 THR A CA 1
ATOM 2246 C C . THR A 1 296 ? -6.551 -8.271 28.244 1.00 94.81 296 THR A C 1
ATOM 2248 O O . THR A 1 296 ? -7.571 -7.988 27.619 1.00 94.81 296 THR A O 1
ATOM 2251 N N . GLY A 1 297 ? -5.746 -9.266 27.860 1.00 92.69 297 GLY A N 1
ATOM 2252 C CA . GLY A 1 297 ? -5.994 -10.081 26.665 1.00 92.69 297 GLY A CA 1
ATOM 2253 C C . GLY A 1 297 ? -5.615 -9.413 25.338 1.00 92.69 297 GLY A C 1
ATOM 2254 O O . GLY A 1 297 ? -5.680 -10.068 24.303 1.00 92.69 297 GLY A O 1
ATOM 2255 N N . TRP A 1 298 ? -5.163 -8.155 25.345 1.00 95.00 298 TRP A N 1
ATOM 2256 C CA . TRP A 1 298 ? -4.632 -7.477 24.166 1.00 95.00 298 TRP A CA 1
ATOM 2257 C C . TRP A 1 298 ? -3.103 -7.481 24.198 1.00 95.00 298 TRP A C 1
ATOM 2259 O O . TRP A 1 298 ? -2.472 -6.744 24.952 1.00 95.00 298 TRP A O 1
ATOM 2269 N N . THR A 1 299 ? -2.491 -8.318 23.361 1.00 92.38 299 THR A N 1
ATOM 2270 C CA . THR A 1 299 ? -1.046 -8.249 23.099 1.00 92.38 299 THR A CA 1
ATOM 2271 C C . THR A 1 299 ? -0.822 -7.406 21.845 1.00 92.38 299 THR A C 1
ATOM 2273 O O . THR A 1 299 ? -1.327 -7.808 20.794 1.00 92.38 299 THR A O 1
ATOM 2276 N N . PRO A 1 300 ? -0.121 -6.260 21.921 1.00 88.69 300 PRO A N 1
ATOM 2277 C CA . PRO A 1 300 ? 0.135 -5.430 20.751 1.00 88.69 300 PRO A CA 1
ATOM 2278 C C . PRO A 1 300 ? 1.146 -6.106 19.808 1.00 88.69 300 PRO A C 1
ATOM 2280 O O . PRO A 1 300 ? 1.887 -7.000 20.233 1.00 88.69 300 PRO A O 1
ATOM 2283 N N . PRO A 1 301 ? 1.240 -5.666 18.541 1.00 86.25 301 PRO A N 1
ATOM 2284 C CA . PRO A 1 301 ? 2.262 -6.143 17.621 1.00 86.25 301 PRO A CA 1
ATOM 2285 C C . PRO A 1 301 ? 3.652 -5.851 18.191 1.00 86.25 301 PRO A C 1
ATOM 2287 O O . PRO A 1 301 ? 3.895 -4.738 18.675 1.00 86.25 301 PRO A O 1
ATOM 2290 N N . ALA A 1 302 ? 4.561 -6.830 18.098 1.00 85.62 302 ALA A N 1
ATOM 2291 C CA . ALA A 1 302 ? 5.947 -6.705 18.557 1.00 85.62 302 ALA A CA 1
ATOM 2292 C C . ALA A 1 302 ? 6.566 -5.395 18.064 1.00 85.62 302 ALA A C 1
ATOM 2294 O O . ALA A 1 302 ? 6.288 -4.986 16.940 1.00 85.62 302 ALA A O 1
ATOM 2295 N N . GLU A 1 303 ? 7.367 -4.721 18.887 1.00 85.00 303 GLU A N 1
ATOM 2296 C CA . GLU A 1 303 ? 7.996 -3.464 18.486 1.00 85.00 303 GLU A CA 1
ATOM 2297 C C . GLU A 1 303 ? 8.918 -3.690 17.282 1.00 85.00 303 GLU A C 1
ATOM 2299 O O . GLU A 1 303 ? 9.726 -4.616 17.259 1.00 85.00 303 GLU A O 1
ATOM 2304 N N . TYR A 1 304 ? 8.759 -2.855 16.259 1.00 84.62 304 TYR A N 1
ATOM 2305 C CA . TYR A 1 304 ? 9.593 -2.878 15.066 1.00 84.62 304 TYR A CA 1
ATOM 2306 C C . TYR A 1 304 ? 9.693 -1.475 14.484 1.00 84.62 304 TYR A C 1
ATOM 2308 O O . TYR A 1 304 ? 8.767 -0.664 14.620 1.00 84.62 304 TYR A O 1
ATOM 2316 N N . ASP A 1 305 ? 10.798 -1.205 13.792 1.00 88.69 305 ASP A N 1
ATOM 2317 C CA . ASP A 1 305 ? 10.958 0.026 13.031 1.00 88.69 305 ASP A CA 1
ATOM 2318 C C . ASP A 1 305 ? 10.093 -0.042 11.764 1.00 88.69 305 ASP A C 1
ATOM 2320 O O . ASP A 1 305 ? 10.476 -0.591 10.728 1.00 88.69 305 ASP A O 1
ATOM 2324 N N . SER A 1 306 ? 8.882 0.510 11.853 1.00 88.81 306 SER A N 1
ATOM 2325 C CA . SER A 1 306 ? 7.932 0.511 10.741 1.00 88.81 306 SER A CA 1
ATOM 2326 C C . SER A 1 306 ? 8.407 1.347 9.558 1.00 88.81 306 SER A C 1
ATOM 2328 O O . SER A 1 306 ? 7.986 1.115 8.423 1.00 88.81 306 SER A O 1
ATOM 2330 N N . VAL A 1 307 ? 9.296 2.317 9.792 1.00 89.06 307 VAL A N 1
ATOM 2331 C CA . VAL A 1 307 ? 9.924 3.092 8.724 1.00 89.06 307 VAL A CA 1
ATOM 2332 C C . VAL A 1 307 ? 10.918 2.212 7.980 1.00 89.06 307 VAL A C 1
ATOM 2334 O O . VAL A 1 307 ? 10.833 2.156 6.753 1.00 89.06 307 VAL A O 1
ATOM 2337 N N . ALA A 1 308 ? 11.782 1.486 8.692 1.00 89.94 308 ALA A N 1
ATOM 2338 C CA . ALA A 1 308 ? 12.712 0.537 8.085 1.00 89.94 308 ALA A CA 1
ATOM 2339 C C . ALA A 1 308 ? 11.968 -0.540 7.282 1.00 89.94 308 ALA A C 1
ATOM 2341 O O . ALA A 1 308 ? 12.227 -0.684 6.090 1.00 89.94 308 ALA A O 1
ATOM 2342 N N . VAL A 1 309 ? 10.959 -1.194 7.874 1.00 90.56 309 VAL A N 1
ATOM 2343 C CA . VAL A 1 309 ? 10.132 -2.207 7.188 1.00 90.56 309 VAL A CA 1
ATOM 2344 C C . VAL A 1 309 ? 9.549 -1.658 5.886 1.00 90.56 309 VAL A C 1
ATOM 2346 O O . VAL A 1 309 ? 9.751 -2.235 4.818 1.00 90.56 309 VAL A O 1
ATOM 2349 N N . ARG A 1 310 ? 8.871 -0.503 5.933 1.00 90.75 310 ARG A N 1
ATOM 2350 C CA . ARG A 1 310 ? 8.275 0.099 4.730 1.00 90.75 310 ARG A CA 1
ATOM 2351 C C . ARG A 1 310 ? 9.318 0.496 3.690 1.00 90.75 310 ARG A C 1
ATOM 2353 O O . ARG A 1 310 ? 9.029 0.405 2.499 1.00 90.75 310 ARG A O 1
ATOM 2360 N N . ASN A 1 311 ? 10.487 0.977 4.106 1.00 89.88 311 ASN A N 1
ATOM 2361 C CA . ASN A 1 311 ? 11.549 1.364 3.180 1.00 89.88 311 ASN A CA 1
ATOM 2362 C C . ASN A 1 311 ? 12.130 0.143 2.465 1.00 89.88 311 ASN A C 1
ATOM 2364 O O . ASN A 1 311 ? 12.300 0.192 1.248 1.00 89.88 311 ASN A O 1
ATOM 2368 N N . THR A 1 312 ? 12.360 -0.954 3.187 1.00 91.69 312 THR A N 1
ATOM 2369 C CA . THR A 1 312 ? 12.843 -2.213 2.611 1.00 91.69 312 THR A CA 1
ATOM 2370 C C . THR A 1 312 ? 11.814 -2.820 1.660 1.00 91.69 312 THR A C 1
ATOM 2372 O O . THR A 1 312 ? 12.165 -3.187 0.537 1.00 91.69 312 THR A O 1
ATOM 2375 N N . LEU A 1 313 ? 10.529 -2.852 2.041 1.00 91.94 313 LEU A N 1
ATOM 2376 C CA . LEU A 1 313 ? 9.451 -3.302 1.151 1.00 91.94 313 LEU A CA 1
ATOM 2377 C C . LEU A 1 313 ? 9.438 -2.478 -0.145 1.00 91.94 313 LEU A C 1
ATOM 2379 O O . LEU A 1 313 ? 9.527 -3.037 -1.233 1.00 91.94 313 LEU A O 1
ATOM 2383 N N . LYS A 1 314 ? 9.449 -1.141 -0.047 1.00 91.19 314 LYS A N 1
ATOM 2384 C CA . LYS A 1 314 ? 9.443 -0.241 -1.218 1.00 91.19 314 LYS A CA 1
ATOM 2385 C C . LYS A 1 314 ? 10.694 -0.344 -2.088 1.00 91.19 314 LYS A C 1
ATOM 2387 O O . LYS A 1 314 ? 10.617 -0.109 -3.291 1.00 91.19 314 LYS A O 1
ATOM 2392 N N . ALA A 1 315 ? 11.844 -0.657 -1.498 1.00 93.62 315 ALA A N 1
ATOM 2393 C CA . ALA A 1 315 ? 13.080 -0.858 -2.240 1.00 93.62 315 ALA A CA 1
ATOM 2394 C C . ALA A 1 315 ? 13.068 -2.179 -3.025 1.00 93.62 315 ALA A C 1
ATOM 2396 O O . ALA A 1 315 ? 13.608 -2.220 -4.128 1.00 93.62 315 ALA A O 1
ATOM 2397 N N . SER A 1 316 ? 12.418 -3.221 -2.497 1.00 94.56 316 SER A N 1
ATOM 2398 C CA . SER A 1 316 ? 12.511 -4.600 -3.001 1.00 94.56 316 SER A CA 1
ATOM 2399 C C . SER A 1 316 ? 12.256 -4.748 -4.514 1.00 94.56 316 SER A C 1
ATOM 2401 O O . SER A 1 316 ? 13.116 -5.327 -5.180 1.00 94.56 316 SER A O 1
ATOM 2403 N N . PRO A 1 317 ? 11.186 -4.179 -5.116 1.00 95.94 317 PRO A N 1
ATOM 2404 C CA . PRO A 1 317 ? 10.956 -4.314 -6.558 1.00 95.94 317 PRO A CA 1
ATOM 2405 C C . PRO A 1 317 ? 12.051 -3.683 -7.425 1.00 95.94 317 PRO A C 1
ATOM 2407 O O . PRO A 1 317 ? 12.294 -4.143 -8.533 1.00 95.94 317 PRO A O 1
ATOM 2410 N N . ASN A 1 318 ? 12.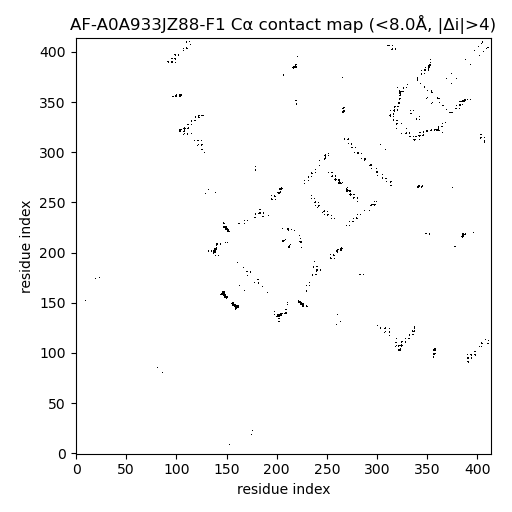749 -2.651 -6.936 1.00 95.75 318 ASN A N 1
ATOM 2411 C CA . ASN A 1 318 ? 13.734 -1.911 -7.734 1.00 95.75 318 ASN A CA 1
ATOM 2412 C C . ASN A 1 318 ? 14.968 -2.770 -8.063 1.00 95.75 318 ASN A C 1
ATOM 2414 O O . ASN A 1 318 ? 15.627 -2.532 -9.072 1.00 95.75 318 ASN A O 1
ATOM 2418 N N . PHE A 1 319 ? 15.258 -3.801 -7.263 1.00 97.75 319 PHE A N 1
ATOM 2419 C CA . PHE A 1 319 ? 16.288 -4.803 -7.571 1.00 97.75 319 PHE A CA 1
ATOM 2420 C C . PHE A 1 319 ? 15.856 -5.818 -8.636 1.00 97.75 319 PHE A C 1
ATOM 2422 O O . PHE A 1 319 ? 16.651 -6.662 -9.042 1.00 97.75 319 PHE A O 1
ATOM 2429 N N . LEU A 1 320 ? 14.598 -5.758 -9.064 1.00 97.69 320 LEU A N 1
ATOM 2430 C CA . LEU A 1 320 ? 13.984 -6.639 -10.049 1.00 97.69 320 LEU A CA 1
ATOM 2431 C C . LEU A 1 320 ? 13.500 -5.859 -11.281 1.00 97.69 320 LEU A C 1
ATOM 2433 O O . LEU A 1 320 ? 12.815 -6.422 -12.123 1.00 97.69 320 LEU A O 1
ATOM 2437 N N . PHE A 1 321 ? 13.831 -4.569 -11.386 1.00 96.56 321 PHE A N 1
ATOM 2438 C CA . PHE A 1 321 ? 13.427 -3.727 -12.509 1.00 96.56 321 PHE A CA 1
ATOM 2439 C C . PHE A 1 321 ? 14.136 -4.102 -13.821 1.00 96.56 321 PHE A C 1
ATOM 2441 O O . PHE A 1 321 ? 15.223 -4.697 -13.806 1.00 96.56 321 PHE A O 1
ATOM 2448 N N . PRO A 1 322 ? 13.571 -3.678 -14.968 1.00 97.62 322 PRO A N 1
ATOM 2449 C CA . PRO A 1 322 ? 14.216 -3.826 -16.266 1.00 97.62 322 PRO A CA 1
ATOM 2450 C C . PRO A 1 322 ? 15.649 -3.285 -16.282 1.00 97.62 322 PRO A C 1
ATOM 2452 O O . PRO A 1 322 ? 15.931 -2.211 -15.752 1.00 97.62 322 PRO A O 1
ATOM 2455 N N . GLY A 1 323 ? 16.558 -4.044 -16.895 1.00 97.12 323 GLY A N 1
ATOM 2456 C CA . GLY A 1 323 ? 17.983 -3.724 -16.978 1.00 97.12 323 GLY A CA 1
ATOM 2457 C C . GLY A 1 323 ? 18.836 -4.185 -15.788 1.00 97.12 323 GLY A C 1
ATOM 2458 O O . GLY A 1 323 ? 20.058 -4.208 -15.920 1.00 97.12 323 GLY A O 1
ATOM 2459 N N . VAL A 1 324 ? 18.248 -4.593 -14.653 1.00 98.25 324 VAL A N 1
ATOM 2460 C CA . VAL A 1 324 ? 19.022 -5.144 -13.523 1.00 98.25 324 VAL A CA 1
ATOM 2461 C C . VAL A 1 324 ? 19.606 -6.516 -13.892 1.00 98.25 324 VAL A C 1
ATOM 2463 O O . VAL A 1 324 ? 18.931 -7.351 -14.490 1.00 98.25 324 VAL A O 1
ATOM 2466 N N . ASP A 1 325 ? 20.863 -6.772 -13.525 1.00 98.19 325 ASP A N 1
ATOM 2467 C CA . ASP A 1 325 ? 21.527 -8.048 -13.811 1.00 98.19 325 ASP A CA 1
ATOM 2468 C C . ASP A 1 325 ? 20.807 -9.243 -13.135 1.00 98.19 325 ASP A C 1
ATOM 2470 O O . ASP A 1 325 ? 20.474 -9.164 -11.945 1.00 98.19 325 ASP A O 1
ATOM 2474 N N . PRO A 1 326 ? 20.596 -10.380 -13.831 1.00 98.12 326 PRO A N 1
ATOM 2475 C CA . PRO A 1 326 ? 19.892 -11.534 -13.268 1.00 98.12 326 PRO A CA 1
ATOM 2476 C C . PRO A 1 326 ? 20.498 -12.107 -11.977 1.00 98.12 326 PRO A C 1
ATOM 2478 O O . PRO A 1 326 ? 19.767 -12.644 -11.140 1.00 98.12 326 PRO A O 1
ATOM 2481 N N . ALA A 1 327 ? 21.817 -12.009 -11.773 1.00 98.19 327 ALA A N 1
ATOM 2482 C CA . ALA A 1 327 ? 22.445 -12.447 -10.529 1.00 98.19 327 ALA A CA 1
ATOM 2483 C C . ALA A 1 327 ? 22.122 -11.495 -9.367 1.00 98.19 327 ALA A C 1
ATOM 2485 O O . ALA A 1 327 ? 21.899 -11.964 -8.247 1.00 98.19 327 ALA A O 1
ATOM 2486 N N . VAL A 1 328 ? 22.024 -10.186 -9.632 1.00 98.38 328 VAL A N 1
ATOM 2487 C CA . VAL A 1 328 ? 21.546 -9.191 -8.656 1.00 98.38 328 VAL A CA 1
ATOM 2488 C C . VAL A 1 328 ? 20.081 -9.453 -8.317 1.00 98.38 328 VAL A C 1
ATOM 2490 O O . VAL A 1 328 ? 19.755 -9.547 -7.133 1.00 98.38 328 VAL A O 1
ATOM 2493 N N . MET A 1 329 ? 19.229 -9.677 -9.326 1.00 98.56 329 MET A N 1
ATOM 2494 C CA . MET A 1 329 ? 17.815 -10.023 -9.128 1.00 98.56 329 MET A CA 1
ATOM 2495 C C . MET A 1 329 ? 17.663 -11.255 -8.228 1.00 98.56 329 MET A C 1
ATOM 2497 O O . MET A 1 329 ? 16.960 -11.220 -7.219 1.00 98.56 329 MET A O 1
ATOM 2501 N N . LYS A 1 330 ? 18.377 -12.342 -8.550 1.00 98.19 330 LYS A N 1
ATOM 2502 C CA . LYS A 1 330 ? 18.348 -13.593 -7.780 1.00 98.19 330 LYS A CA 1
ATOM 2503 C C . LYS A 1 330 ? 18.806 -13.395 -6.334 1.00 98.19 330 LYS A C 1
ATOM 2505 O O . LYS A 1 330 ? 18.214 -13.969 -5.422 1.00 98.19 330 LYS A O 1
ATOM 2510 N N . LYS A 1 331 ? 19.862 -12.604 -6.120 1.00 98.31 331 LYS A N 1
ATOM 2511 C CA . LYS A 1 331 ? 20.394 -12.307 -4.785 1.00 98.31 331 LYS A CA 1
ATOM 2512 C C . LYS A 1 331 ? 19.406 -11.491 -3.954 1.00 98.31 331 LYS A C 1
ATOM 2514 O O . LYS A 1 331 ? 19.125 -11.879 -2.825 1.00 98.31 331 LYS A O 1
ATOM 2519 N N . ALA A 1 332 ? 18.857 -10.418 -4.522 1.00 97.69 332 ALA A N 1
ATOM 2520 C CA . ALA A 1 332 ? 17.862 -9.586 -3.856 1.00 97.69 332 ALA A CA 1
ATOM 2521 C C . ALA A 1 332 ? 16.607 -10.394 -3.503 1.00 97.69 332 ALA A C 1
ATOM 2523 O O . ALA A 1 332 ? 16.130 -10.343 -2.375 1.00 97.69 332 ALA A O 1
ATOM 2524 N N . LEU A 1 333 ? 16.115 -11.215 -4.432 1.00 96.62 333 LEU A N 1
ATOM 2525 C CA . LEU A 1 333 ? 14.931 -12.040 -4.208 1.00 96.62 333 LEU A CA 1
ATOM 2526 C C . LEU A 1 333 ? 15.120 -13.059 -3.075 1.00 96.62 333 LEU A C 1
ATOM 2528 O O . LEU A 1 333 ? 14.189 -13.311 -2.316 1.00 96.62 333 LEU A O 1
ATOM 2532 N N . ALA A 1 334 ? 16.326 -13.613 -2.921 1.00 95.69 334 ALA A N 1
ATOM 2533 C CA . ALA A 1 334 ? 16.637 -14.560 -1.850 1.00 95.69 334 ALA A CA 1
ATOM 2534 C C . ALA A 1 334 ? 16.604 -13.934 -0.443 1.00 95.69 334 ALA A C 1
ATOM 2536 O O . ALA A 1 334 ? 16.462 -14.663 0.539 1.00 95.69 334 ALA A O 1
ATOM 2537 N N . CYS A 1 335 ? 16.753 -12.611 -0.339 1.00 95.62 335 CYS A N 1
ATOM 2538 C CA . CYS A 1 335 ? 16.737 -11.883 0.928 1.00 95.62 335 CYS A CA 1
ATOM 2539 C C . CYS A 1 335 ? 15.523 -10.956 1.089 1.00 95.62 335 CYS A C 1
ATOM 2541 O O . CYS A 1 335 ? 15.355 -10.383 2.160 1.00 95.62 335 CYS A O 1
ATOM 2543 N N . ALA A 1 336 ? 14.670 -10.816 0.069 1.00 94.00 336 ALA A N 1
ATOM 2544 C CA . ALA A 1 336 ? 13.503 -9.946 0.117 1.00 94.00 336 ALA A CA 1
ATOM 2545 C C . ALA A 1 336 ? 12.524 -10.386 1.226 1.00 94.00 336 ALA A C 1
ATOM 2547 O O . ALA A 1 336 ? 12.190 -11.573 1.312 1.00 94.00 336 ALA A O 1
ATOM 2548 N N . PRO A 1 337 ? 12.013 -9.452 2.053 1.00 91.06 337 PRO A N 1
ATOM 2549 C CA . PRO A 1 337 ? 11.067 -9.787 3.118 1.00 91.06 337 PRO A CA 1
ATOM 2550 C C . PRO A 1 337 ? 9.718 -10.260 2.559 1.00 91.06 337 PRO A C 1
ATOM 2552 O O . PRO A 1 337 ? 9.084 -11.125 3.163 1.00 91.06 337 PRO A O 1
ATOM 2555 N N . SER A 1 338 ? 9.332 -9.751 1.383 1.00 91.12 338 SER A N 1
ATOM 2556 C CA . SER A 1 338 ? 8.204 -10.242 0.592 1.00 91.12 338 SER A CA 1
ATOM 2557 C C . SER A 1 338 ? 8.613 -10.468 -0.869 1.00 91.12 338 SER A C 1
ATOM 2559 O O . SER A 1 338 ? 8.591 -9.539 -1.684 1.00 91.12 338 SER A O 1
ATOM 2561 N N . PRO A 1 339 ? 9.044 -11.690 -1.229 1.00 93.00 339 PRO A N 1
ATOM 2562 C CA . PRO A 1 339 ? 9.492 -11.980 -2.586 1.00 93.00 339 PRO A CA 1
ATOM 2563 C C . PRO A 1 339 ? 8.357 -11.902 -3.614 1.00 93.00 339 PRO A C 1
ATOM 2565 O O . PRO A 1 339 ? 8.610 -11.482 -4.738 1.00 93.00 339 PRO A O 1
ATOM 2568 N N . CYS A 1 340 ? 7.120 -12.266 -3.253 1.00 92.12 340 CYS A N 1
ATOM 2569 C CA . CYS A 1 340 ? 6.007 -12.261 -4.207 1.00 92.12 340 CYS A CA 1
ATOM 2570 C C . CYS A 1 340 ? 5.562 -10.854 -4.579 1.00 92.12 340 CYS A C 1
ATOM 2572 O O . CYS A 1 340 ? 5.586 -10.530 -5.758 1.00 92.12 340 CYS A O 1
ATOM 2574 N N . SER A 1 341 ? 5.322 -9.973 -3.608 1.00 91.81 341 SER A N 1
ATOM 2575 C CA . SER A 1 341 ? 4.976 -8.581 -3.916 1.00 91.81 341 SER A CA 1
ATOM 2576 C C . SER A 1 341 ? 6.092 -7.852 -4.668 1.00 91.81 341 SER A C 1
ATOM 2578 O O . SER A 1 341 ? 5.816 -7.008 -5.518 1.00 91.81 341 SER A O 1
ATOM 2580 N N . ALA A 1 342 ? 7.362 -8.197 -4.410 1.00 94.62 342 ALA A N 1
ATOM 2581 C CA . ALA A 1 342 ? 8.482 -7.674 -5.189 1.00 94.62 342 ALA A CA 1
ATOM 2582 C C . ALA A 1 342 ? 8.449 -8.143 -6.654 1.00 94.62 342 ALA A C 1
ATOM 2584 O O . ALA A 1 342 ? 8.690 -7.337 -7.554 1.00 94.62 342 ALA A O 1
ATOM 2585 N N . LEU A 1 343 ? 8.147 -9.424 -6.894 1.00 95.69 343 LEU A N 1
ATOM 2586 C CA . LEU A 1 343 ? 8.006 -9.997 -8.234 1.00 95.69 343 LEU A CA 1
ATOM 2587 C C . LEU A 1 343 ? 6.780 -9.454 -8.968 1.00 95.69 343 LEU A C 1
ATOM 2589 O O . LEU A 1 343 ? 6.907 -9.074 -10.125 1.00 95.69 343 LEU A O 1
ATOM 2593 N N . ASP A 1 344 ? 5.620 -9.394 -8.322 1.00 93.25 344 ASP A N 1
ATOM 2594 C CA . ASP A 1 344 ? 4.378 -8.916 -8.933 1.00 93.25 344 ASP A CA 1
ATOM 2595 C C . ASP A 1 344 ? 4.521 -7.450 -9.374 1.00 93.25 344 ASP A C 1
ATOM 2597 O O . ASP A 1 344 ? 4.263 -7.103 -10.529 1.00 93.25 344 ASP A O 1
ATOM 2601 N N . GLU A 1 345 ? 5.067 -6.594 -8.509 1.00 92.56 345 GLU A N 1
ATOM 2602 C CA . GLU A 1 345 ? 5.341 -5.199 -8.859 1.00 92.56 345 GLU A CA 1
ATOM 2603 C C . GLU A 1 345 ? 6.357 -5.097 -10.015 1.00 92.56 345 GLU A C 1
ATOM 2605 O O . GLU A 1 345 ? 6.139 -4.383 -10.995 1.00 92.56 345 GLU A O 1
ATOM 2610 N N . ALA A 1 346 ? 7.456 -5.854 -9.955 1.00 95.69 346 ALA A N 1
ATOM 2611 C CA . ALA A 1 346 ? 8.477 -5.844 -11.000 1.00 95.69 346 ALA A CA 1
ATOM 2612 C C . ALA A 1 346 ? 7.978 -6.399 -12.345 1.00 95.69 346 ALA A C 1
ATOM 2614 O O . ALA A 1 346 ? 8.368 -5.889 -13.397 1.00 95.69 346 ALA A O 1
ATOM 2615 N N . ALA A 1 347 ? 7.074 -7.383 -12.338 1.00 95.25 347 ALA A N 1
ATOM 2616 C CA . ALA A 1 347 ? 6.436 -7.908 -13.542 1.00 95.25 347 ALA A CA 1
ATOM 2617 C C . ALA A 1 347 ? 5.600 -6.832 -14.244 1.00 95.25 347 ALA A C 1
ATOM 2619 O O . ALA A 1 347 ? 5.608 -6.750 -15.478 1.00 95.25 347 ALA A O 1
ATOM 2620 N N . ALA A 1 348 ? 4.942 -5.969 -13.463 1.00 92.00 348 ALA A N 1
ATOM 2621 C CA . ALA A 1 348 ? 4.264 -4.785 -13.975 1.00 92.00 348 ALA A CA 1
ATOM 2622 C C . ALA A 1 348 ? 5.255 -3.873 -14.720 1.00 92.00 348 ALA A C 1
ATOM 2624 O O . ALA A 1 348 ? 5.012 -3.523 -15.874 1.00 92.00 348 ALA A O 1
ATOM 2625 N N . PHE A 1 349 ? 6.406 -3.548 -14.120 1.00 93.62 349 PHE A N 1
ATOM 2626 C CA . PHE A 1 349 ? 7.423 -2.695 -14.754 1.00 93.62 349 PHE A CA 1
ATOM 2627 C C . PHE A 1 349 ? 8.073 -3.334 -15.989 1.00 93.62 349 PHE A C 1
ATOM 2629 O O . PHE A 1 349 ? 8.253 -2.656 -17.000 1.00 93.62 349 PHE A O 1
ATOM 2636 N N . HIS A 1 350 ? 8.374 -4.632 -15.962 1.00 95.56 350 HIS A N 1
ATOM 2637 C CA . HIS A 1 350 ? 8.871 -5.351 -17.138 1.00 95.56 350 HIS A CA 1
ATOM 2638 C C . HIS A 1 350 ? 7.900 -5.290 -18.314 1.00 95.56 350 HIS A C 1
ATOM 2640 O O . HIS A 1 350 ? 8.322 -5.081 -19.449 1.00 95.56 350 HIS A O 1
ATOM 2646 N N . THR A 1 351 ? 6.603 -5.403 -18.048 1.00 92.56 351 THR A N 1
ATOM 2647 C CA . THR A 1 351 ? 5.581 -5.330 -19.097 1.00 92.56 351 THR A CA 1
ATOM 2648 C C . THR A 1 351 ? 5.351 -3.892 -19.566 1.00 92.56 351 THR A C 1
ATOM 2650 O O . THR A 1 351 ? 5.234 -3.635 -20.763 1.00 92.56 351 THR A O 1
ATOM 2653 N N . ALA A 1 352 ? 5.323 -2.935 -18.636 1.00 90.12 352 ALA A N 1
ATOM 2654 C CA . ALA A 1 352 ? 4.996 -1.546 -18.929 1.00 90.12 352 ALA A CA 1
ATOM 2655 C C . ALA A 1 352 ? 6.119 -0.790 -19.647 1.00 90.12 352 ALA A C 1
ATOM 2657 O O . ALA A 1 352 ? 5.830 0.005 -20.536 1.00 90.12 352 ALA A O 1
ATOM 2658 N N . ILE A 1 353 ? 7.375 -1.001 -19.238 1.00 93.25 353 ILE A N 1
ATOM 2659 C CA . ILE A 1 353 ? 8.528 -0.191 -19.667 1.00 93.25 353 ILE A CA 1
ATOM 2660 C C . ILE A 1 353 ? 9.775 -1.026 -19.985 1.00 93.25 353 ILE A C 1
ATOM 2662 O O . ILE A 1 353 ? 10.849 -0.465 -20.183 1.00 93.25 353 ILE A O 1
ATOM 2666 N N . GLY A 1 354 ? 9.674 -2.359 -20.038 1.00 92.56 354 GLY A N 1
ATOM 2667 C CA . GLY A 1 354 ? 10.831 -3.230 -20.274 1.00 92.56 354 GLY A CA 1
ATOM 2668 C C . GLY A 1 354 ? 11.551 -2.962 -21.597 1.00 92.56 354 GLY A C 1
ATOM 2669 O O . GLY A 1 354 ? 12.773 -3.057 -21.650 1.00 92.56 354 GLY A O 1
ATOM 2670 N N . ALA A 1 355 ? 10.814 -2.546 -22.634 1.00 93.19 355 ALA A N 1
ATOM 2671 C CA . ALA A 1 355 ? 11.371 -2.178 -23.939 1.00 93.19 355 ALA A CA 1
ATOM 2672 C C . ALA A 1 355 ? 12.262 -0.920 -23.902 1.00 93.19 355 ALA A C 1
ATOM 2674 O O . ALA A 1 355 ? 13.033 -0.697 -24.831 1.00 93.19 355 ALA A O 1
ATOM 2675 N N . GLU A 1 356 ? 12.163 -0.117 -22.840 1.00 92.00 356 GLU A N 1
ATOM 2676 C CA . GLU A 1 356 ? 12.953 1.103 -22.655 1.00 92.00 356 GLU A CA 1
ATOM 2677 C C . GLU A 1 356 ? 14.274 0.847 -21.919 1.00 92.00 356 GLU A C 1
ATOM 2679 O O . GLU A 1 356 ? 15.091 1.754 -21.783 1.00 92.00 356 GLU A O 1
ATOM 2684 N N . ALA A 1 357 ? 14.497 -0.365 -21.402 1.00 92.25 357 ALA A N 1
ATOM 2685 C CA . ALA A 1 357 ? 15.737 -0.695 -20.715 1.00 92.25 357 ALA A CA 1
ATOM 2686 C C . ALA A 1 357 ? 16.906 -0.830 -21.712 1.00 92.25 357 ALA A C 1
ATOM 2688 O O . ALA A 1 357 ? 16.732 -1.444 -22.766 1.00 92.25 357 ALA A O 1
ATOM 2689 N N . PRO A 1 358 ? 18.129 -0.374 -21.366 1.00 87.69 358 PRO A N 1
ATOM 2690 C CA . PRO A 1 358 ? 19.308 -0.565 -22.222 1.00 87.69 358 PRO A CA 1
ATOM 2691 C C . PRO A 1 358 ? 19.636 -2.039 -22.500 1.00 87.69 358 PRO A C 1
ATOM 2693 O O . PRO A 1 358 ? 20.203 -2.374 -23.538 1.00 87.69 358 PRO A O 1
ATOM 2696 N N . THR A 1 359 ? 19.282 -2.911 -21.554 1.00 92.19 359 THR A N 1
ATOM 2697 C CA . THR A 1 359 ? 19.467 -4.360 -21.629 1.00 92.19 359 THR A CA 1
ATOM 2698 C C . THR A 1 359 ? 18.123 -5.031 -21.382 1.00 92.19 359 THR A C 1
ATOM 2700 O O . THR A 1 359 ? 17.530 -4.840 -20.318 1.00 92.19 359 THR A O 1
ATOM 2703 N N . ASP A 1 360 ? 17.659 -5.854 -22.326 1.00 93.75 360 ASP A N 1
ATOM 2704 C CA . ASP A 1 360 ? 16.447 -6.649 -22.125 1.00 93.75 360 ASP A CA 1
ATOM 2705 C C . ASP A 1 360 ? 16.720 -7.809 -21.159 1.00 93.75 360 ASP A C 1
ATOM 2707 O O . ASP A 1 360 ? 17.378 -8.798 -21.487 1.00 93.75 360 ASP A O 1
ATOM 2711 N N . THR A 1 361 ? 16.192 -7.678 -19.945 1.00 96.62 361 THR A N 1
ATOM 2712 C CA . THR A 1 361 ? 16.283 -8.688 -18.885 1.00 96.62 361 THR A CA 1
ATOM 2713 C C . THR A 1 361 ? 14.950 -9.396 -18.638 1.00 96.62 361 THR A C 1
ATOM 2715 O O . THR A 1 361 ? 14.837 -10.194 -17.709 1.00 96.62 361 THR A O 1
ATOM 2718 N N . SER A 1 362 ? 13.938 -9.174 -19.484 1.00 95.56 362 SER A N 1
ATOM 2719 C CA . SER A 1 362 ? 12.559 -9.626 -19.246 1.00 95.56 362 SER A CA 1
ATOM 2720 C C . SER A 1 362 ? 12.425 -11.145 -19.233 1.00 95.56 362 SER A C 1
ATOM 2722 O O . SER A 1 362 ? 11.773 -11.705 -18.355 1.00 95.56 362 SER A O 1
ATOM 2724 N N . ASN A 1 363 ? 13.095 -11.844 -20.153 1.00 95.75 363 ASN A N 1
ATOM 2725 C CA . ASN A 1 363 ? 13.082 -13.309 -20.167 1.00 95.75 363 ASN A CA 1
ATOM 2726 C C . ASN A 1 363 ? 13.711 -13.902 -18.898 1.00 95.75 363 ASN A C 1
ATOM 2728 O O . ASN A 1 363 ? 13.158 -14.840 -18.325 1.00 95.75 363 ASN A O 1
ATOM 2732 N N . ALA A 1 364 ? 14.838 -13.346 -18.443 1.00 96.81 364 ALA A N 1
ATOM 2733 C CA . ALA A 1 364 ? 15.500 -13.791 -17.219 1.00 96.81 364 ALA A CA 1
ATOM 2734 C C . ALA A 1 364 ? 14.633 -13.510 -15.983 1.00 96.81 364 ALA A C 1
ATOM 2736 O O . ALA A 1 364 ? 14.478 -14.385 -15.131 1.00 96.81 364 ALA A O 1
ATOM 2737 N N . PHE A 1 365 ? 14.006 -12.331 -15.928 1.00 97.56 365 PHE A N 1
ATOM 2738 C CA . PHE A 1 365 ? 13.051 -11.970 -14.888 1.00 97.56 365 PHE A CA 1
ATOM 2739 C C . PHE A 1 365 ? 11.876 -12.957 -14.825 1.00 97.56 365 PHE A C 1
ATOM 2741 O O . PHE A 1 365 ? 11.629 -13.540 -13.773 1.00 97.56 365 PHE A O 1
ATOM 2748 N N . PHE A 1 366 ? 11.180 -13.224 -15.937 1.00 95.50 366 PHE A N 1
ATOM 2749 C CA . PHE A 1 366 ? 10.017 -14.123 -15.923 1.00 95.50 366 PHE A CA 1
ATOM 2750 C C . PHE A 1 366 ? 10.391 -15.590 -15.659 1.00 95.50 366 PHE A C 1
ATOM 2752 O O . PHE A 1 366 ? 9.592 -16.326 -15.079 1.00 95.50 366 PHE A O 1
ATOM 2759 N N . GLN A 1 367 ? 11.602 -16.025 -16.028 1.00 95.44 367 GLN A N 1
ATOM 2760 C CA . GLN A 1 367 ? 12.133 -17.326 -15.603 1.00 95.44 367 GLN A CA 1
ATOM 2761 C C . GLN A 1 367 ? 12.355 -17.379 -14.087 1.00 95.44 367 GLN A C 1
ATOM 2763 O O . GLN A 1 367 ? 11.989 -18.367 -13.451 1.00 95.44 367 GLN A O 1
ATOM 2768 N N . LEU A 1 368 ? 12.920 -16.317 -13.503 1.00 95.44 368 LEU A N 1
ATOM 2769 C CA . LEU A 1 368 ? 13.108 -16.203 -12.059 1.00 95.44 368 LEU A CA 1
ATOM 2770 C C . LEU A 1 368 ? 11.757 -16.161 -11.329 1.00 95.44 368 LEU A C 1
ATOM 2772 O O . LEU A 1 368 ? 11.566 -16.915 -10.378 1.00 95.44 368 LEU A O 1
ATOM 2776 N N . ALA A 1 369 ? 10.801 -15.362 -11.806 1.00 94.69 369 ALA A N 1
ATOM 2777 C CA . ALA A 1 369 ? 9.453 -15.273 -11.248 1.00 94.69 369 ALA A CA 1
ATOM 2778 C C . ALA A 1 369 ? 8.741 -16.634 -11.248 1.00 94.69 369 ALA A C 1
ATOM 2780 O O . ALA A 1 369 ? 8.203 -17.045 -10.226 1.00 94.69 369 ALA A O 1
ATOM 2781 N N . GLY A 1 370 ? 8.825 -17.388 -12.351 1.00 92.88 370 GLY A N 1
ATOM 2782 C CA . GLY A 1 370 ? 8.245 -18.732 -12.445 1.00 92.88 370 GLY A CA 1
ATOM 2783 C C . GLY A 1 370 ? 8.888 -19.776 -11.521 1.00 92.88 370 GLY A C 1
ATOM 2784 O O . GLY A 1 370 ? 8.320 -20.849 -11.328 1.00 92.88 370 GLY A O 1
ATOM 2785 N N . SER A 1 371 ? 10.060 -19.485 -10.943 1.00 92.69 371 SER A N 1
ATOM 2786 C CA . SER A 1 371 ? 10.717 -20.358 -9.959 1.00 92.69 371 SER A CA 1
ATOM 2787 C C . SER A 1 371 ? 10.219 -20.147 -8.524 1.00 92.69 371 SER A C 1
ATOM 2789 O O . SER A 1 371 ? 10.459 -20.998 -7.664 1.00 92.69 371 SER A O 1
ATOM 2791 N N . VAL A 1 372 ? 9.508 -19.044 -8.264 1.00 90.94 372 VAL A N 1
ATOM 2792 C CA . VAL A 1 372 ? 8.921 -18.723 -6.960 1.00 90.94 372 VAL A CA 1
ATOM 2793 C C . VAL A 1 372 ? 7.426 -19.030 -6.987 1.00 90.94 372 VAL A C 1
ATOM 2795 O O . VAL A 1 372 ? 6.718 -18.708 -7.937 1.00 90.94 372 VAL A O 1
ATOM 2798 N N . LYS A 1 373 ? 6.928 -19.676 -5.930 1.00 88.38 373 LYS A N 1
ATOM 2799 C CA . LYS A 1 373 ? 5.504 -20.001 -5.780 1.00 88.38 373 LYS A CA 1
ATOM 2800 C C . LYS A 1 373 ? 4.714 -18.765 -5.329 1.00 88.38 373 LYS A C 1
ATOM 2802 O O . LYS A 1 373 ? 4.420 -18.635 -4.146 1.00 88.38 373 LYS A O 1
ATOM 2807 N N . CYS A 1 374 ? 4.422 -17.866 -6.264 1.00 88.19 374 CYS A N 1
ATOM 2808 C CA . CYS A 1 374 ? 3.541 -16.708 -6.067 1.00 88.19 374 CYS A CA 1
ATOM 2809 C C . CYS A 1 374 ? 2.168 -16.934 -6.720 1.00 88.19 374 CYS A C 1
ATOM 2811 O O . CYS A 1 374 ? 1.931 -17.995 -7.303 1.00 88.19 374 CYS A O 1
ATOM 2813 N N . ASP A 1 375 ? 1.258 -15.956 -6.628 1.00 85.31 375 ASP A N 1
ATOM 2814 C CA . ASP A 1 375 ? -0.056 -16.037 -7.276 1.00 85.31 375 ASP A CA 1
ATOM 2815 C C . ASP A 1 375 ? 0.116 -16.053 -8.806 1.00 85.31 375 ASP A C 1
ATOM 2817 O O . ASP A 1 375 ? 0.317 -15.034 -9.470 1.00 85.31 375 ASP A O 1
ATOM 2821 N N . ALA A 1 376 ? 0.054 -17.256 -9.378 1.00 87.19 376 ALA A N 1
ATOM 2822 C CA . ALA A 1 376 ? 0.264 -17.466 -10.803 1.00 87.19 376 ALA A CA 1
ATOM 2823 C C . ALA A 1 376 ? -0.772 -16.730 -11.668 1.00 87.19 376 ALA A C 1
ATOM 2825 O O . ALA A 1 376 ? -0.464 -16.371 -12.806 1.00 87.19 376 ALA A O 1
ATOM 2826 N N . ALA A 1 377 ? -1.985 -16.495 -11.153 1.00 87.88 377 ALA A N 1
ATOM 2827 C CA . ALA A 1 377 ? -3.020 -15.773 -11.883 1.00 87.88 377 ALA A CA 1
ATOM 2828 C C . ALA A 1 377 ? -2.698 -14.275 -11.957 1.00 87.88 377 ALA A C 1
ATOM 2830 O O . ALA A 1 377 ? -2.865 -13.673 -13.021 1.00 87.88 377 ALA A O 1
ATOM 2831 N N . LEU A 1 378 ? -2.184 -13.691 -10.869 1.00 88.44 378 LEU A N 1
ATOM 2832 C CA . LEU A 1 378 ? -1.720 -12.303 -10.850 1.00 88.44 378 LEU A CA 1
ATOM 2833 C C . LEU A 1 378 ? -0.513 -12.105 -11.776 1.00 88.44 378 LEU A C 1
ATOM 2835 O O . LEU A 1 378 ? -0.567 -11.248 -12.659 1.00 88.44 378 LEU A O 1
ATOM 2839 N N . LEU A 1 379 ? 0.519 -12.950 -11.679 1.00 89.75 379 LEU A N 1
ATOM 2840 C CA . LEU A 1 379 ? 1.684 -12.880 -12.574 1.00 89.75 379 LEU A CA 1
ATOM 2841 C C . LEU A 1 379 ? 1.302 -13.033 -14.053 1.00 89.75 379 LEU A C 1
ATOM 2843 O O . LEU A 1 379 ? 1.816 -12.314 -14.914 1.00 89.75 379 LEU A O 1
ATOM 2847 N N . ALA A 1 380 ? 0.384 -13.952 -14.369 1.00 89.88 380 ALA A N 1
ATOM 2848 C CA . ALA A 1 380 ? -0.120 -14.118 -15.729 1.00 89.88 380 ALA A CA 1
ATOM 2849 C C . ALA A 1 380 ? -0.894 -12.882 -16.210 1.00 89.88 380 ALA A C 1
ATOM 2851 O O . ALA A 1 380 ? -0.782 -12.509 -17.377 1.00 89.88 380 ALA A O 1
ATOM 2852 N N . MET A 1 381 ? -1.661 -12.234 -15.331 1.00 89.25 381 MET A N 1
ATOM 2853 C CA . MET A 1 381 ? -2.356 -10.988 -15.651 1.00 89.25 381 MET A CA 1
ATOM 2854 C C . MET A 1 381 ? -1.367 -9.853 -15.929 1.00 89.25 381 MET A C 1
ATOM 2856 O O . MET A 1 381 ? -1.479 -9.198 -16.961 1.00 89.25 381 MET A O 1
ATOM 2860 N N . LEU A 1 382 ? -0.368 -9.673 -15.061 1.00 90.38 382 LEU A N 1
ATOM 2861 C CA . LEU A 1 382 ? 0.662 -8.638 -15.177 1.00 90.38 382 LEU A CA 1
ATOM 2862 C C . LEU A 1 382 ? 1.476 -8.775 -16.462 1.00 90.38 382 LEU A C 1
ATOM 2864 O O . LEU A 1 382 ? 1.706 -7.786 -17.147 1.00 90.38 382 LEU A O 1
ATOM 2868 N N . ARG A 1 383 ? 1.839 -10.007 -16.837 1.00 89.81 383 ARG A N 1
ATOM 2869 C CA . ARG A 1 383 ? 2.551 -10.298 -18.090 1.00 89.81 383 ARG A CA 1
ATOM 2870 C C . ARG A 1 383 ? 1.766 -9.898 -19.345 1.00 89.81 383 ARG A C 1
ATOM 2872 O O . ARG A 1 383 ? 2.364 -9.676 -20.393 1.00 89.81 383 ARG A O 1
ATOM 2879 N N . ASN A 1 384 ? 0.440 -9.847 -19.246 1.00 88.44 384 ASN A N 1
ATOM 2880 C CA . ASN A 1 384 ? -0.459 -9.480 -20.338 1.00 88.44 384 ASN A CA 1
ATOM 2881 C C . ASN A 1 384 ? -0.985 -8.035 -20.218 1.00 88.44 384 ASN A C 1
ATOM 2883 O O . ASN A 1 384 ? -1.896 -7.662 -20.959 1.00 88.44 384 ASN A O 1
ATOM 2887 N N . ALA A 1 385 ? -0.459 -7.232 -19.284 1.00 87.81 385 ALA A N 1
ATOM 2888 C CA . ALA A 1 385 ? -0.834 -5.829 -19.137 1.00 87.81 385 ALA A CA 1
ATOM 2889 C C . ALA A 1 385 ? -0.422 -4.998 -20.366 1.00 87.81 385 ALA A C 1
ATOM 2891 O O . ALA A 1 385 ? 0.468 -5.374 -21.133 1.00 87.81 385 ALA A O 1
ATOM 2892 N N . THR A 1 386 ? -1.074 -3.851 -20.563 1.00 88.50 386 THR A N 1
ATOM 2893 C CA . THR A 1 386 ? -0.757 -2.972 -21.697 1.00 88.50 386 THR A CA 1
ATOM 2894 C C . THR A 1 386 ? 0.564 -2.240 -21.435 1.00 88.50 386 THR A C 1
ATOM 2896 O O . THR A 1 386 ? 0.713 -1.660 -20.356 1.00 88.50 386 THR A O 1
ATOM 2899 N N . PRO A 1 387 ? 1.500 -2.190 -22.4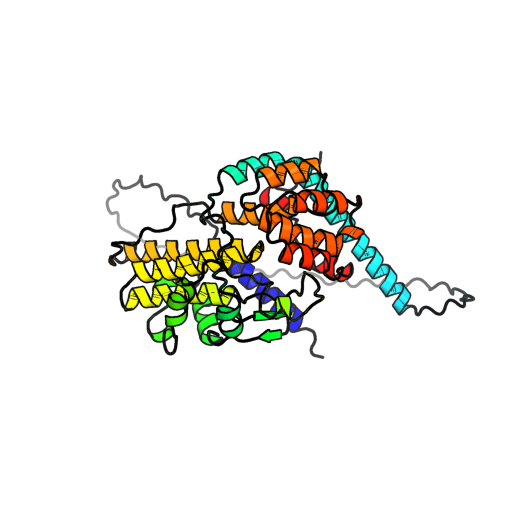06 1.00 89.56 387 PRO A N 1
ATOM 2900 C CA . PRO A 1 387 ? 2.687 -1.347 -22.302 1.00 89.56 387 PRO A CA 1
ATOM 2901 C C . PRO A 1 387 ? 2.322 0.118 -22.050 1.00 89.56 387 PRO A C 1
ATOM 2903 O O . PRO A 1 387 ? 1.368 0.648 -22.628 1.00 89.56 387 PRO A O 1
ATOM 2906 N N . THR A 1 388 ? 3.099 0.800 -21.217 1.00 88.38 388 THR A N 1
ATOM 2907 C CA . THR A 1 388 ? 2.859 2.207 -20.901 1.00 88.38 388 THR A CA 1
ATOM 2908 C C . THR A 1 388 ? 3.579 3.097 -21.908 1.00 88.38 388 THR A C 1
ATOM 2910 O O . THR A 1 388 ? 4.764 2.929 -22.176 1.00 88.38 388 THR A O 1
ATOM 2913 N N . ALA A 1 389 ? 2.886 4.115 -22.426 1.00 87.44 389 ALA A N 1
ATOM 2914 C CA . ALA A 1 389 ? 3.510 5.103 -23.305 1.00 87.44 389 ALA A CA 1
ATOM 2915 C C . ALA A 1 389 ? 4.691 5.820 -22.602 1.00 87.44 389 ALA A C 1
ATOM 2917 O O . ALA A 1 389 ? 4.515 6.277 -21.464 1.00 87.44 389 ALA A O 1
ATOM 2918 N N . PRO A 1 390 ? 5.844 6.038 -23.270 1.00 86.00 390 PRO A N 1
ATOM 2919 C CA . PRO A 1 390 ? 7.042 6.616 -22.650 1.00 86.00 390 PRO A CA 1
ATOM 2920 C C . PRO A 1 390 ? 6.803 7.941 -21.924 1.00 86.00 390 PRO A C 1
ATOM 2922 O O . PRO A 1 390 ? 7.291 8.145 -20.818 1.00 86.00 390 PRO A O 1
ATOM 2925 N N . VAL A 1 391 ? 5.977 8.834 -22.481 1.00 86.12 391 VAL A N 1
ATOM 2926 C CA . VAL A 1 391 ? 5.611 10.112 -21.835 1.00 86.12 391 VAL A CA 1
ATOM 2927 C C . VAL A 1 391 ? 4.923 9.906 -20.480 1.00 86.12 391 VAL A C 1
ATOM 2929 O O . VAL A 1 391 ? 5.166 10.662 -19.535 1.00 86.12 391 VAL A O 1
ATOM 2932 N N . LYS A 1 392 ? 4.066 8.887 -20.362 1.00 88.69 392 LYS A N 1
ATOM 2933 C CA . LYS A 1 392 ? 3.376 8.560 -19.111 1.00 88.69 392 LYS A CA 1
ATOM 2934 C C . LYS A 1 392 ? 4.329 7.892 -18.120 1.00 88.69 392 LYS A C 1
ATOM 2936 O O . LYS A 1 392 ? 4.349 8.302 -16.961 1.00 88.69 392 LYS A O 1
ATOM 2941 N N . ALA A 1 393 ? 5.155 6.951 -18.582 1.00 87.31 393 ALA A N 1
ATOM 2942 C CA . ALA A 1 393 ? 6.207 6.335 -17.774 1.00 87.31 393 ALA A CA 1
ATOM 2943 C C . ALA A 1 393 ? 7.156 7.396 -17.200 1.00 87.31 393 ALA A C 1
ATOM 2945 O O . ALA A 1 393 ? 7.338 7.475 -15.990 1.00 87.31 393 ALA A O 1
ATOM 2946 N N . ARG A 1 394 ? 7.655 8.300 -18.049 1.00 86.50 394 ARG A N 1
ATOM 2947 C CA . ARG A 1 394 ? 8.459 9.463 -17.665 1.00 86.50 394 ARG A CA 1
ATOM 2948 C C . ARG A 1 394 ? 7.803 10.286 -16.564 1.00 86.50 394 ARG A C 1
ATOM 2950 O O . ARG A 1 394 ? 8.450 10.590 -15.572 1.00 86.50 394 ARG A O 1
ATOM 2957 N N . ARG A 1 395 ? 6.526 10.641 -16.715 1.00 87.31 395 ARG A N 1
ATOM 2958 C CA . ARG A 1 395 ? 5.798 11.429 -15.708 1.00 87.31 395 ARG A CA 1
ATOM 2959 C C . ARG A 1 395 ? 5.713 10.719 -14.352 1.00 87.31 395 ARG A C 1
ATOM 2961 O O . ARG A 1 395 ? 5.716 11.395 -13.331 1.00 87.31 395 ARG A O 1
ATOM 2968 N N . ASN A 1 396 ? 5.599 9.393 -14.352 1.00 84.62 396 ASN A N 1
ATOM 2969 C CA . ASN A 1 396 ? 5.447 8.599 -13.133 1.00 84.62 396 ASN A CA 1
ATOM 2970 C C . ASN A 1 396 ? 6.793 8.224 -12.485 1.00 84.62 396 ASN A C 1
ATOM 2972 O O . ASN A 1 396 ? 6.857 8.084 -11.268 1.00 84.62 396 ASN A O 1
ATOM 2976 N N . LEU A 1 397 ? 7.859 8.077 -13.277 1.00 82.88 397 LEU A N 1
ATOM 2977 C CA . LEU A 1 397 ? 9.190 7.679 -12.806 1.00 82.88 397 LEU A CA 1
ATOM 2978 C C . LEU A 1 397 ? 10.091 8.874 -12.487 1.00 82.88 397 LEU A C 1
ATOM 2980 O O . LEU A 1 397 ? 10.850 8.840 -11.519 1.00 82.88 397 LEU A O 1
ATOM 2984 N N . LEU A 1 398 ? 10.031 9.931 -13.298 1.00 78.44 398 LEU A N 1
ATOM 2985 C CA . LEU A 1 398 ? 10.931 11.073 -13.183 1.00 78.44 398 LEU A CA 1
ATOM 2986 C C . LEU A 1 398 ? 10.363 12.163 -12.279 1.00 78.44 398 LEU A C 1
ATOM 2988 O O . LEU A 1 398 ? 9.157 12.326 -12.118 1.00 78.44 398 LEU A O 1
ATOM 2992 N N . GLY A 1 399 ? 11.266 12.948 -11.694 1.00 66.75 399 GLY A N 1
ATOM 2993 C CA . GLY A 1 399 ? 10.925 13.994 -10.727 1.00 66.75 399 GLY A CA 1
ATOM 2994 C C . GLY A 1 399 ? 10.944 13.514 -9.277 1.00 66.75 399 GLY A C 1
ATOM 2995 O O . GLY A 1 399 ? 10.842 14.331 -8.362 1.00 66.75 399 GLY A O 1
ATOM 2996 N N . THR A 1 400 ? 11.166 12.218 -9.042 1.00 66.44 400 THR A N 1
ATOM 2997 C CA . THR A 1 400 ? 11.561 11.716 -7.727 1.00 66.44 400 THR A CA 1
ATOM 2998 C C . THR A 1 400 ? 12.768 10.787 -7.864 1.00 66.44 400 THR A C 1
ATOM 3000 O O . THR A 1 400 ? 12.799 10.005 -8.810 1.00 66.44 400 THR A O 1
ATOM 3003 N N . PRO A 1 401 ? 13.759 10.847 -6.952 1.00 74.06 401 PRO A N 1
ATOM 3004 C CA . PRO A 1 401 ? 14.837 9.863 -6.942 1.00 74.06 401 PRO A CA 1
ATOM 3005 C C . PRO A 1 401 ? 14.256 8.448 -6.854 1.00 74.06 401 PRO A C 1
ATOM 3007 O O . PRO A 1 401 ? 13.196 8.256 -6.236 1.00 74.06 401 PRO A O 1
ATOM 3010 N N . SER A 1 402 ? 14.943 7.469 -7.440 1.00 77.75 402 SER A N 1
ATOM 3011 C CA . SER A 1 402 ? 14.591 6.056 -7.278 1.00 77.75 402 SER A CA 1
ATOM 3012 C C . SER A 1 402 ? 14.480 5.708 -5.791 1.00 77.75 402 SER A C 1
ATOM 3014 O O . SER A 1 402 ? 15.067 6.364 -4.920 1.00 77.75 402 SER A O 1
ATOM 3016 N N . PHE A 1 403 ? 13.695 4.683 -5.457 1.00 79.50 403 PHE A N 1
ATOM 3017 C CA . PHE A 1 403 ? 13.599 4.268 -4.057 1.00 79.50 403 PHE A CA 1
ATOM 3018 C C . PHE A 1 403 ? 14.945 3.779 -3.523 1.00 79.50 403 PHE A C 1
ATOM 3020 O O . PHE A 1 403 ? 15.239 4.016 -2.355 1.00 79.50 403 PHE A O 1
ATOM 3027 N N . LEU A 1 404 ? 15.795 3.207 -4.380 1.00 82.38 404 LEU A N 1
ATOM 3028 C CA . LEU A 1 404 ? 17.159 2.851 -4.005 1.00 82.38 404 LEU A CA 1
ATOM 3029 C C . LEU A 1 404 ? 17.984 4.086 -3.627 1.00 82.38 404 LEU A C 1
ATOM 3031 O O . LEU A 1 404 ? 18.607 4.084 -2.571 1.00 82.38 404 LEU A O 1
ATOM 3035 N N . GLU A 1 405 ? 17.922 5.172 -4.403 1.00 81.88 405 GLU A N 1
ATOM 3036 C CA . GLU A 1 405 ? 18.617 6.426 -4.065 1.00 81.88 405 GLU A CA 1
ATOM 3037 C C . GLU A 1 405 ? 18.090 7.047 -2.767 1.00 81.88 405 GLU A C 1
ATOM 3039 O O . GLU A 1 405 ? 18.864 7.570 -1.967 1.00 81.88 405 GLU A O 1
ATOM 3044 N N . LYS A 1 406 ? 16.774 6.985 -2.532 1.00 81.94 406 LYS A N 1
ATOM 3045 C CA . LYS A 1 406 ? 16.163 7.503 -1.296 1.00 81.94 406 LYS A CA 1
ATOM 3046 C C . LYS A 1 406 ? 16.581 6.696 -0.067 1.00 81.94 406 LYS A C 1
ATOM 3048 O O . LYS A 1 406 ? 16.839 7.292 0.975 1.00 81.94 406 LYS A O 1
ATOM 3053 N N . SER A 1 407 ? 16.609 5.369 -0.182 1.00 77.94 407 SER A N 1
ATOM 3054 C CA . SER A 1 407 ? 16.844 4.457 0.943 1.00 77.94 407 SER A CA 1
ATOM 3055 C C . SER A 1 407 ? 18.333 4.249 1.233 1.00 77.94 407 SER A C 1
ATOM 3057 O O . SER A 1 407 ? 18.734 4.199 2.393 1.00 77.94 407 SER A O 1
ATOM 3059 N N . TYR A 1 408 ? 19.167 4.179 0.195 1.00 82.88 408 TYR A N 1
ATOM 3060 C CA . TYR A 1 408 ? 20.586 3.821 0.305 1.00 82.88 408 TYR A CA 1
ATOM 3061 C C . TYR A 1 408 ? 21.540 4.979 -0.004 1.00 82.88 408 TYR A C 1
ATOM 3063 O O . TYR A 1 408 ? 22.746 4.847 0.217 1.00 82.88 408 TYR A O 1
ATOM 3071 N N . GLY A 1 409 ? 20.996 6.127 -0.419 1.00 79.81 409 GLY A N 1
ATOM 3072 C CA . GLY A 1 409 ? 21.742 7.284 -0.898 1.00 79.81 409 GLY A CA 1
ATOM 3073 C C . GLY A 1 409 ? 22.053 7.177 -2.390 1.00 79.81 409 GLY A C 1
ATOM 3074 O O . GLY A 1 409 ? 22.041 6.096 -2.978 1.00 79.81 409 GLY A O 1
ATOM 3075 N N . SER A 1 410 ? 22.373 8.310 -3.017 1.00 68.75 410 SER A N 1
ATOM 3076 C CA . SER A 1 410 ? 23.095 8.282 -4.287 1.00 68.75 410 SER A CA 1
ATOM 3077 C C . SER A 1 410 ? 24.464 7.670 -4.010 1.00 68.75 410 SER A C 1
ATOM 3079 O O . SER A 1 410 ? 25.178 8.174 -3.136 1.00 68.75 410 SER A O 1
ATOM 3081 N N . ALA A 1 411 ? 24.844 6.609 -4.725 1.00 51.09 411 ALA A N 1
ATOM 3082 C CA . ALA A 1 411 ? 26.239 6.186 -4.730 1.00 51.09 411 ALA A CA 1
ATOM 3083 C C . ALA A 1 411 ? 27.094 7.435 -4.993 1.00 51.09 411 ALA A C 1
ATOM 3085 O O . ALA A 1 411 ? 26.802 8.177 -5.936 1.00 51.09 411 ALA A O 1
ATOM 3086 N N . ALA A 1 412 ? 28.076 7.714 -4.130 1.00 36.03 412 ALA A N 1
ATOM 3087 C CA . ALA A 1 412 ? 29.011 8.797 -4.401 1.00 36.03 412 ALA A CA 1
ATOM 3088 C C . ALA A 1 412 ? 29.561 8.581 -5.823 1.00 36.03 412 ALA A C 1
ATOM 3090 O O . ALA A 1 412 ? 29.847 7.426 -6.173 1.00 36.03 412 ALA A O 1
ATOM 3091 N N . PRO A 1 413 ? 29.625 9.626 -6.669 1.00 33.84 413 PRO A N 1
ATOM 3092 C CA . PRO A 1 413 ? 30.264 9.474 -7.965 1.00 33.84 413 PRO A CA 1
ATOM 3093 C C . PRO A 1 413 ? 31.683 8.924 -7.732 1.00 33.84 413 PRO A C 1
ATOM 3095 O O . PRO A 1 413 ? 32.310 9.330 -6.748 1.00 33.84 413 PRO A O 1
ATOM 3098 N N . PRO A 1 414 ? 32.127 7.949 -8.546 1.00 40.72 414 PRO A N 1
ATOM 3099 C CA . PRO A 1 414 ? 33.441 7.333 -8.391 1.00 40.72 414 PRO A CA 1
ATOM 3100 C C . PRO A 1 414 ? 34.582 8.351 -8.448 1.00 40.72 414 PRO A C 1
ATOM 3102 O O . PRO A 1 414 ? 34.431 9.379 -9.153 1.00 40.72 414 PRO A O 1
#

Mean predicted aligned error: 11.37 Å

Foldseek 3Di:
DPDPVLVVVVCVVVVLVVVLVVVVDDDDDPPPPPDDDDDDDDDDDDDDDDDDDDDDDDDDDDDDDDDDDDDDDDDPPDPPPDDPVNVVVVVLLVVLLLLLQVQLQLLQVLLVVCLVVLLVLLVQQDLLDDPDDPDPQACAVVCQQAFKKQQFSVDIDHHVQDDDPVLLVQCSVCRLVLLPSDAPVSCPPGDLVSLVVLLSGQEYEPCPDHDQVVDPQAQPNSRMDTPLSSLLSSLSVLLNCCVHPNDLLVSLVSLLSSLSHQCRNQALVSPLSSLVSLVSNVSSVVVCVVVVHDCPNPDRRDDDDSVSNNLSSLSLLSQLAAQHDLVSNLSSLVSRSRNRNSLLVRLLRCQASNVSHPDRCSVSSVVSNVVDPYDPSSSVSSNRHHHHRSSVSSVVSPPDRRSSCVRVNSDDDD